Protein AF-0000000066318154 (afdb_homodimer)

Foldseek 3Di:
DVVVLVVQLVVLVVLLVVLVVQCVPPPDPVSVVVSVVSNVVSVVSNVPSDPPDPPPCVVPPVPDPPPDDFFEKEFEFEDDPQWTKWWADPPPRAIAGQIGTDDPPDDNQRRHQVRCCVGPVFHKGWDDWAEWEWLVVDDADDDPTTYTYTYTYIYTDPDDDCPCCPPSTMDTGHLVDDDHHRSNHPDNVVVVSSSVCVVPVVDDHYYD/DQLVVQVLLVVLQVLLLVLLACCQPPPDPVSVVVSVVSNLVSLVSVCVVVVPPSPVSSVVSVPDHHRDDFFEKEFEWEDDPQWTKWWADPPPRAIDGQIGTDDPPDDSQRRNQVRCCVGPVFHKGWDDWAEWEWLSVDPAGRDNTTYTYTYTYIYTDPDDDCVCCPPSTMDTGHLVDDDHHDSNHPDNVRVVSSSVCVVPVPDDHYYD

Sequence (416 aa):
MIKVQTKWLERAQRIRAIAQAGLAFSKDVYDRERYEELMKLSAEMMADYSEKDIEVITDLWQGEKGYPTPKADVRGAVFRENQILLVREKHDELWSLPGGFCEIGLSPAENVVKEIKEESGYDTEPSRLLAVLDSHKHSHPPQPYHYYKIFIACSMTDGQGETGIETNHAAFFPEDRLPPLSPKRNTPSQLSMLFDFLRHPDKKTIFDMIKVQTKWLERAQRIRAIAQAGLAFSKDVYDRERYEELMKLSAEMMADYSEKDIEVITDLWQGEKGYPTPKADVRGAVFRENQILLVREKHDELWSLPGGFCEIGLSPAENVVKEIKEESGYDTEPSRLLAVLDSHKHSHPPQPYHYYKIFIACSMTDGQGETGIETNHAAFFPEDRLPPLSPKRNTPSQLSMLFDFLRHPDKKTIFD

Structure (mmCIF, N/CA/C/O backbone):
data_AF-0000000066318154-model_v1
#
loop_
_entity.id
_entity.type
_entity.pdbx_description
1 polymer 'Putative ADP-ribose pyrophosphatase YjhB'
#
loop_
_atom_site.group_PDB
_atom_site.id
_atom_site.type_symbol
_atom_site.label_atom_id
_atom_site.label_alt_id
_atom_site.label_comp_id
_atom_site.label_asym_id
_atom_site.label_entity_id
_atom_site.label_seq_id
_atom_site.pdbx_PDB_ins_code
_atom_site.Cartn_x
_atom_site.Cartn_y
_atom_site.Cartn_z
_atom_site.occupancy
_atom_site.B_iso_or_equiv
_atom_site.auth_seq_id
_atom_site.auth_comp_id
_atom_site.auth_asym_id
_atom_site.auth_atom_id
_atom_site.pdbx_PDB_model_num
ATOM 1 N N . MET A 1 1 ? 35.188 9.539 -3.133 1 35.84 1 MET A N 1
ATOM 2 C CA . MET A 1 1 ? 34.125 9.625 -4.133 1 35.84 1 MET A CA 1
ATOM 3 C C . MET A 1 1 ? 34.125 8.406 -5.051 1 35.84 1 MET A C 1
ATOM 5 O O . MET A 1 1 ? 33.094 7.828 -5.344 1 35.84 1 MET A O 1
ATOM 9 N N . ILE A 1 2 ? 35.281 8.156 -5.516 1 41.56 2 ILE A N 1
ATOM 10 C CA . ILE A 1 2 ? 35.562 7.043 -6.414 1 41.56 2 ILE A CA 1
ATOM 11 C C . ILE A 1 2 ? 35.312 5.723 -5.691 1 41.56 2 ILE A C 1
ATOM 13 O O . ILE A 1 2 ? 34.719 4.801 -6.27 1 41.56 2 ILE A O 1
ATOM 17 N N . LYS A 1 3 ? 35.594 5.773 -4.43 1 44.12 3 LYS A N 1
ATOM 18 C CA . LYS A 1 3 ? 35.531 4.523 -3.676 1 44.12 3 LYS A CA 1
ATOM 19 C C . LYS A 1 3 ? 34.062 4.086 -3.463 1 44.12 3 LYS A C 1
ATOM 21 O O . LYS A 1 3 ? 33.75 2.896 -3.561 1 44.12 3 LYS A O 1
ATOM 26 N N . VAL A 1 4 ? 33.156 4.977 -3.168 1 47.03 4 VAL A N 1
ATOM 27 C CA . VAL A 1 4 ? 31.75 4.648 -2.953 1 47.03 4 VAL A CA 1
ATOM 28 C C . VAL A 1 4 ? 31.125 4.199 -4.27 1 47.03 4 VAL A C 1
ATOM 30 O O . VAL A 1 4 ? 30.297 3.283 -4.289 1 47.03 4 VAL A O 1
ATOM 33 N N . GLN A 1 5 ? 31.641 4.789 -5.324 1 50.69 5 GLN A N 1
ATOM 34 C CA . GLN A 1 5 ? 31.188 4.461 -6.672 1 50.69 5 GLN A CA 1
ATOM 35 C C . GLN A 1 5 ? 31.516 3.01 -7.02 1 50.69 5 GLN A C 1
ATOM 37 O O . GLN A 1 5 ? 30.672 2.295 -7.566 1 50.69 5 GLN A O 1
ATOM 42 N N . THR A 1 6 ? 32.781 2.756 -6.734 1 53.81 6 THR A N 1
ATOM 43 C CA . THR A 1 6 ? 33.281 1.422 -7.078 1 53.81 6 THR A CA 1
ATOM 44 C C . THR A 1 6 ? 32.531 0.357 -6.277 1 53.81 6 THR A C 1
ATOM 46 O O . THR A 1 6 ? 32.219 -0.718 -6.797 1 53.81 6 THR A O 1
ATOM 49 N N . LYS A 1 7 ? 32.094 0.775 -5.141 1 59.56 7 LYS A N 1
ATOM 50 C CA . LYS A 1 7 ? 31.453 -0.216 -4.281 1 59.56 7 LYS A CA 1
ATOM 51 C C . LYS A 1 7 ? 30.047 -0.539 -4.773 1 59.56 7 LYS A C 1
ATOM 53 O O . LYS A 1 7 ? 29.625 -1.696 -4.746 1 59.56 7 LYS A O 1
ATOM 58 N N . TRP A 1 8 ? 29.453 0.426 -5.371 1 62.66 8 TRP A N 1
ATOM 59 C CA . TRP A 1 8 ? 28.094 0.199 -5.844 1 62.66 8 TRP A CA 1
ATOM 60 C C . TRP A 1 8 ? 28.094 -0.704 -7.074 1 62.66 8 TRP A C 1
ATOM 62 O O . TRP A 1 8 ? 27.234 -1.588 -7.199 1 62.66 8 TRP A O 1
ATOM 72 N N . LEU A 1 9 ? 29.078 -0.39 -7.914 1 61.44 9 LEU A N 1
ATOM 73 C CA . LEU A 1 9 ? 29.188 -1.236 -9.102 1 61.44 9 LEU A CA 1
ATOM 74 C C . LEU A 1 9 ? 29.5 -2.68 -8.711 1 61.44 9 LEU A C 1
ATOM 76 O O . LEU A 1 9 ? 28.906 -3.613 -9.266 1 61.44 9 LEU A O 1
ATOM 80 N N . GLU A 1 10 ? 30.453 -2.838 -7.789 1 64.25 10 GLU A N 1
ATOM 81 C CA . GLU A 1 10 ? 30.797 -4.172 -7.305 1 64.25 10 GLU A CA 1
ATOM 82 C C . GLU A 1 10 ? 29.578 -4.867 -6.699 1 64.25 10 GLU A C 1
ATOM 84 O O . GLU A 1 10 ? 29.375 -6.066 -6.906 1 64.25 10 GLU A O 1
ATOM 89 N N . ARG A 1 11 ? 28.781 -4.055 -5.977 1 69.94 11 ARG A N 1
ATOM 90 C CA . ARG A 1 11 ? 27.594 -4.633 -5.348 1 69.94 11 ARG A CA 1
ATOM 91 C C . ARG A 1 11 ? 26.547 -5.008 -6.391 1 69.94 11 ARG A C 1
ATOM 93 O O . ARG A 1 11 ? 25.922 -6.066 -6.297 1 69.94 11 ARG A O 1
ATOM 100 N N . ALA A 1 12 ? 26.438 -4.164 -7.387 1 71.31 12 ALA A N 1
ATOM 101 C CA . ALA A 1 12 ? 25.516 -4.488 -8.469 1 71.31 12 ALA A CA 1
ATOM 102 C C . ALA A 1 12 ? 25.953 -5.754 -9.203 1 71.31 12 ALA A C 1
ATOM 104 O O . ALA A 1 12 ? 25.125 -6.594 -9.555 1 71.31 12 ALA A O 1
ATOM 105 N N . GLN A 1 13 ? 27.25 -5.891 -9.414 1 64.06 13 GLN A N 1
ATOM 106 C CA . GLN A 1 13 ? 27.797 -7.07 -10.07 1 64.06 13 GLN A CA 1
ATOM 107 C C . GLN A 1 13 ? 27.594 -8.328 -9.227 1 64.06 13 GLN A C 1
ATOM 109 O O . GLN A 1 13 ? 27.281 -9.391 -9.766 1 64.06 13 GLN A O 1
ATOM 114 N N . ARG A 1 14 ? 27.812 -8.18 -7.941 1 72.75 14 ARG A N 1
ATOM 115 C CA . ARG A 1 14 ? 27.609 -9.312 -7.051 1 72.75 14 ARG A CA 1
ATOM 116 C C . ARG A 1 14 ? 26.141 -9.742 -7.043 1 72.75 14 ARG A C 1
ATOM 118 O O . ARG A 1 14 ? 25.844 -10.938 -7.066 1 72.75 14 ARG A O 1
ATOM 125 N N . ILE A 1 15 ? 25.219 -8.82 -7.07 1 77.25 15 ILE A N 1
ATOM 126 C CA . ILE A 1 15 ? 23.797 -9.117 -7.137 1 77.25 15 ILE A CA 1
ATOM 127 C C . ILE A 1 15 ? 23.484 -9.859 -8.43 1 77.25 15 ILE A C 1
ATOM 129 O O . ILE A 1 15 ? 22.75 -10.852 -8.422 1 77.25 15 ILE A O 1
ATOM 133 N N . ARG A 1 16 ? 24.125 -9.398 -9.492 1 65.88 16 ARG A N 1
ATOM 134 C CA . ARG A 1 16 ? 23.922 -10.055 -10.781 1 65.88 16 ARG A CA 1
ATOM 135 C C . ARG A 1 16 ? 24.453 -11.484 -10.75 1 65.88 16 ARG A C 1
ATOM 137 O O . ARG A 1 16 ? 23.766 -12.406 -11.219 1 65.88 16 ARG A O 1
ATOM 144 N N . ALA A 1 17 ? 25.625 -11.695 -10.195 1 64.19 17 ALA A N 1
ATOM 145 C CA . ALA A 1 17 ? 26.219 -13.023 -10.125 1 64.19 17 ALA A CA 1
ATOM 146 C C . ALA A 1 17 ? 25.344 -13.977 -9.312 1 64.19 17 ALA A C 1
ATOM 148 O O . ALA A 1 17 ? 25.141 -15.133 -9.688 1 64.19 17 ALA A O 1
ATOM 149 N N . ILE A 1 18 ? 24.75 -13.492 -8.172 1 73.12 18 ILE A N 1
ATOM 150 C CA . ILE A 1 18 ? 23.875 -14.312 -7.324 1 73.12 18 ILE A CA 1
ATOM 151 C C . ILE A 1 18 ? 22.609 -14.672 -8.086 1 73.12 18 ILE A C 1
ATOM 153 O O . ILE A 1 18 ? 22.172 -15.828 -8.062 1 73.12 18 ILE A O 1
ATOM 157 N N . ALA A 1 19 ? 22.031 -13.68 -8.719 1 73.44 19 ALA A N 1
ATOM 158 C CA . ALA A 1 19 ? 20.812 -13.914 -9.5 1 73.44 19 ALA A CA 1
ATOM 159 C C . ALA A 1 19 ? 21.062 -14.93 -10.609 1 73.44 19 ALA A C 1
ATOM 161 O O . ALA A 1 19 ? 20.234 -15.82 -10.836 1 73.44 19 ALA A O 1
ATOM 162 N N . GLN A 1 20 ? 22.188 -14.812 -11.32 1 68.62 20 GLN A N 1
ATOM 163 C CA . GLN A 1 20 ? 22.547 -15.734 -12.391 1 68.62 20 GLN A CA 1
ATOM 164 C C . GLN A 1 20 ? 22.688 -17.156 -11.867 1 68.62 20 GLN A C 1
ATOM 166 O O . GLN A 1 20 ? 22.188 -18.109 -12.484 1 68.62 20 GLN A O 1
ATOM 171 N N . ALA A 1 21 ? 23.391 -17.391 -10.758 1 68.19 21 ALA A N 1
ATOM 172 C CA . ALA A 1 21 ? 23.531 -18.703 -10.141 1 68.19 21 ALA A CA 1
ATOM 173 C C . ALA A 1 21 ? 22.172 -19.297 -9.781 1 68.19 21 ALA A C 1
ATOM 175 O O . ALA A 1 21 ? 21.922 -20.469 -10.016 1 68.19 21 ALA A O 1
ATOM 176 N N . GLY A 1 22 ? 21.281 -18.422 -9.117 1 74 22 GLY A N 1
ATOM 177 C CA . GLY A 1 22 ? 19.938 -18.875 -8.797 1 74 22 GLY A CA 1
ATOM 178 C C . GLY A 1 22 ? 19.156 -19.344 -10.016 1 74 22 GLY A C 1
ATOM 179 O O . GLY A 1 22 ? 18.5 -20.375 -9.977 1 74 22 GLY A O 1
ATOM 180 N N . LEU A 1 23 ? 19.312 -18.594 -11.094 1 73.88 23 LEU A N 1
ATOM 181 C CA . LEU A 1 23 ? 18.609 -18.938 -12.328 1 73.88 23 LEU A CA 1
ATOM 182 C C . LEU A 1 23 ? 19.172 -20.203 -12.945 1 73.88 23 LEU A C 1
ATOM 184 O O . LEU A 1 23 ? 18.453 -20.969 -13.586 1 73.88 23 LEU A O 1
ATOM 188 N N . ALA A 1 24 ? 20.422 -20.547 -12.805 1 66.62 24 ALA A N 1
ATOM 189 C CA . ALA A 1 24 ? 21.062 -21.734 -13.359 1 66.62 24 ALA A CA 1
ATOM 190 C C . ALA A 1 24 ? 20.688 -22.984 -12.586 1 66.62 24 ALA A C 1
ATOM 192 O O . ALA A 1 24 ? 20.531 -24.062 -13.172 1 66.62 24 ALA A O 1
ATOM 193 N N . PHE A 1 25 ? 20.359 -22.781 -11.219 1 72.12 25 PHE A N 1
ATOM 194 C CA . PHE A 1 25 ? 20.297 -24 -10.406 1 72.12 25 PHE A CA 1
ATOM 195 C C . PHE A 1 25 ? 18.906 -24.156 -9.789 1 72.12 25 PHE A C 1
ATOM 197 O O . PHE A 1 25 ? 18.516 -25.266 -9.422 1 72.12 25 PHE A O 1
ATOM 204 N N . SER A 1 26 ? 18.219 -23.016 -9.523 1 77.06 26 SER A N 1
ATOM 205 C CA . SER A 1 26 ? 16.922 -23.125 -8.859 1 77.06 26 SER A CA 1
ATOM 206 C C . SER A 1 26 ? 15.883 -23.75 -9.773 1 77.06 26 SER A C 1
ATOM 208 O O . SER A 1 26 ? 15.836 -23.453 -10.969 1 77.06 26 SER A O 1
ATOM 210 N N . LYS A 1 27 ? 15.055 -24.625 -9.234 1 75.75 27 LYS A N 1
ATOM 211 C CA . LYS A 1 27 ? 13.984 -25.25 -10 1 75.75 27 LYS A CA 1
ATOM 212 C C . LYS A 1 27 ? 12.617 -24.719 -9.578 1 75.75 27 LYS A C 1
ATOM 214 O O . LYS A 1 27 ? 11.617 -24.969 -10.25 1 75.75 27 LYS A O 1
ATOM 219 N N . ASP A 1 28 ? 12.648 -23.984 -8.445 1 78.44 28 ASP A N 1
ATOM 220 C CA . ASP A 1 28 ? 11.398 -23.422 -7.949 1 78.44 28 ASP A CA 1
ATOM 221 C C . ASP A 1 28 ? 10.977 -22.203 -8.773 1 78.44 28 ASP A C 1
ATOM 223 O O . ASP A 1 28 ? 11.773 -21.297 -9 1 78.44 28 ASP A O 1
ATOM 227 N N . VAL A 1 29 ? 9.758 -22.219 -9.234 1 74.31 29 VAL A N 1
ATOM 228 C CA . VAL A 1 29 ? 9.273 -21.203 -10.156 1 74.31 29 VAL A CA 1
ATOM 229 C C . VAL A 1 29 ? 9.297 -19.844 -9.477 1 74.31 29 VAL A C 1
ATOM 231 O O . VAL A 1 29 ? 9.648 -18.828 -10.094 1 74.31 29 VAL A O 1
ATOM 234 N N . TYR A 1 30 ? 9.062 -19.75 -8.242 1 78.06 30 TYR A N 1
ATOM 235 C CA . TYR A 1 30 ? 9.047 -18.484 -7.523 1 78.06 30 TYR A CA 1
ATOM 236 C C . TYR A 1 30 ? 10.461 -17.969 -7.285 1 78.06 30 TYR A C 1
ATOM 238 O O . TYR A 1 30 ? 10.727 -16.781 -7.402 1 78.06 30 TYR A O 1
ATOM 246 N N . ASP A 1 31 ? 11.328 -18.922 -6.961 1 78.06 31 ASP A N 1
ATOM 247 C CA . ASP A 1 31 ? 12.727 -18.531 -6.789 1 78.06 31 ASP A CA 1
ATOM 248 C C . ASP A 1 31 ? 13.312 -18.016 -8.102 1 78.06 31 ASP A C 1
ATOM 250 O O . ASP A 1 31 ? 14.031 -17.016 -8.109 1 78.06 31 ASP A O 1
ATOM 254 N N . ARG A 1 32 ? 12.906 -18.734 -9.164 1 77.88 32 ARG A N 1
ATOM 255 C CA . ARG A 1 32 ? 13.445 -18.297 -10.445 1 77.88 32 ARG A CA 1
ATOM 256 C C . ARG A 1 32 ? 12.922 -16.906 -10.812 1 77.88 32 ARG A C 1
ATOM 258 O O . ARG A 1 32 ? 13.664 -16.078 -11.328 1 77.88 32 ARG A O 1
ATOM 265 N N . GLU A 1 33 ? 11.711 -16.609 -10.523 1 77.56 33 GLU A N 1
ATOM 266 C CA . GLU A 1 33 ? 11.148 -15.289 -10.773 1 77.56 33 GLU A CA 1
ATOM 267 C C . GLU A 1 33 ? 11.867 -14.219 -9.953 1 77.56 33 GLU A C 1
ATOM 269 O O . GLU A 1 33 ? 12.141 -13.125 -10.453 1 77.56 33 GLU A O 1
ATOM 274 N N . ARG A 1 34 ? 12.125 -14.57 -8.797 1 82.75 34 ARG A N 1
ATOM 275 C CA . ARG A 1 34 ? 12.836 -13.633 -7.934 1 82.75 34 ARG A CA 1
ATOM 276 C C . ARG A 1 34 ? 14.242 -13.352 -8.469 1 82.75 34 ARG A C 1
ATOM 278 O O . ARG A 1 34 ? 14.695 -12.211 -8.469 1 82.75 34 ARG A O 1
ATOM 285 N N . TYR A 1 35 ? 14.898 -1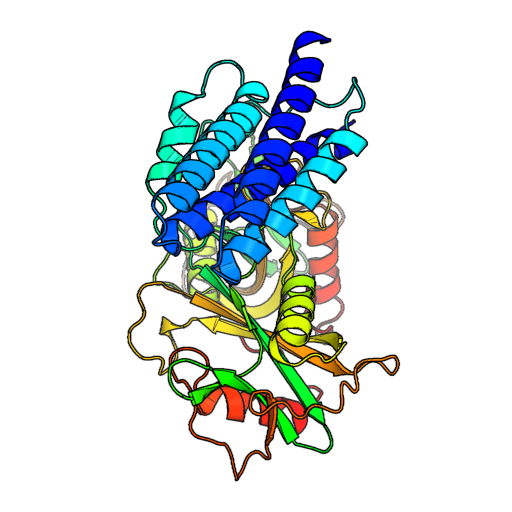4.367 -8.953 1 79.19 35 TYR A N 1
ATOM 286 C CA . TYR A 1 35 ? 16.234 -14.18 -9.492 1 79.19 35 TYR A CA 1
ATOM 287 C C . TYR A 1 35 ? 16.203 -13.391 -10.797 1 79.19 35 TYR A C 1
ATOM 289 O O . TYR A 1 35 ? 17.109 -12.602 -11.078 1 79.19 35 TYR A O 1
ATOM 297 N N . GLU A 1 36 ? 15.109 -13.547 -11.578 1 77.19 36 GLU A N 1
ATOM 298 C CA . GLU A 1 36 ? 14.953 -12.734 -12.773 1 77.19 36 GLU A CA 1
ATOM 299 C C . GLU A 1 36 ? 14.789 -11.258 -12.43 1 77.19 36 GLU A C 1
ATOM 301 O O . GLU A 1 36 ? 15.352 -10.391 -13.094 1 77.19 36 GLU A O 1
ATOM 306 N N . GLU A 1 37 ? 14.055 -11.039 -11.461 1 78.94 37 GLU A N 1
ATOM 307 C CA . GLU A 1 37 ? 13.891 -9.664 -11 1 78.94 37 GLU A CA 1
ATOM 308 C C . GLU A 1 37 ? 15.211 -9.086 -10.516 1 78.94 37 GLU A C 1
ATOM 310 O O . GLU A 1 37 ? 15.523 -7.922 -10.789 1 78.94 37 GLU A O 1
ATOM 315 N N . LEU A 1 38 ? 16 -9.836 -9.781 1 79.56 38 LEU A N 1
ATOM 316 C CA . LEU A 1 38 ? 17.312 -9.391 -9.305 1 79.56 38 LEU A CA 1
ATOM 317 C C . LEU A 1 38 ? 18.234 -9.102 -10.477 1 79.56 38 LEU A C 1
ATOM 319 O O . LEU A 1 38 ? 19.031 -8.148 -10.43 1 79.56 38 LEU A O 1
ATOM 323 N N . MET A 1 39 ? 18.109 -9.922 -11.523 1 68.75 39 MET A N 1
ATOM 324 C CA . MET A 1 39 ? 18.891 -9.664 -12.734 1 68.75 39 MET A CA 1
ATOM 325 C C . MET A 1 39 ? 18.531 -8.297 -13.328 1 68.75 39 MET A C 1
ATOM 327 O O . MET A 1 39 ? 19.438 -7.523 -13.672 1 68.75 39 MET A O 1
ATOM 331 N N . LYS A 1 40 ? 17.312 -8.078 -13.375 1 74.25 40 LYS A N 1
ATOM 332 C CA . LYS A 1 40 ? 16.844 -6.797 -13.914 1 74.25 40 LYS A CA 1
ATOM 333 C C . LYS A 1 40 ? 17.328 -5.633 -13.047 1 74.25 40 LYS A C 1
ATOM 335 O O . LYS A 1 40 ? 17.812 -4.625 -13.57 1 74.25 40 LYS A O 1
ATOM 340 N N . LEU A 1 41 ? 17.172 -5.766 -11.812 1 76 41 LEU A N 1
ATOM 341 C CA . LEU A 1 41 ? 17.578 -4.719 -10.883 1 76 41 LEU A CA 1
ATOM 342 C C . LEU A 1 41 ? 19.062 -4.445 -10.984 1 76 41 LEU A C 1
ATOM 344 O O . LEU A 1 41 ? 19.5 -3.287 -10.977 1 76 41 LEU A O 1
ATOM 348 N N . SER A 1 42 ? 19.875 -5.457 -11.008 1 67.31 42 SER A N 1
ATOM 349 C CA . SER A 1 42 ? 21.312 -5.301 -11.125 1 67.31 42 SER A CA 1
ATOM 350 C C . SER A 1 42 ? 21.688 -4.586 -12.422 1 67.31 42 SER A C 1
ATOM 352 O O . SER A 1 42 ? 22.594 -3.75 -12.438 1 67.31 42 SER A O 1
ATOM 354 N N . ALA A 1 43 ? 21 -4.852 -13.461 1 65.62 43 ALA A N 1
ATOM 355 C CA . ALA A 1 43 ? 21.234 -4.18 -14.734 1 65.62 43 ALA A CA 1
ATOM 356 C C . ALA A 1 43 ? 20.891 -2.691 -14.641 1 65.62 43 ALA A C 1
ATOM 358 O O . ALA A 1 43 ? 21.625 -1.85 -15.164 1 65.62 43 ALA A O 1
ATOM 359 N N . GLU A 1 44 ? 19.812 -2.422 -13.945 1 68.69 44 GLU A N 1
ATOM 360 C CA . GLU A 1 44 ? 19.422 -1.029 -13.766 1 68.69 44 GLU A CA 1
ATOM 361 C C . GLU A 1 44 ? 20.438 -0.277 -12.906 1 68.69 44 GLU A C 1
ATOM 363 O O . GLU A 1 44 ? 20.734 0.89 -13.164 1 68.69 44 GLU A O 1
ATOM 368 N N . MET A 1 45 ? 20.828 -0.861 -11.844 1 68.94 45 MET A N 1
ATOM 369 C CA . MET A 1 45 ? 21.828 -0.268 -10.969 1 68.94 45 MET A CA 1
ATOM 370 C C . MET A 1 45 ? 23.109 0.056 -11.742 1 68.94 45 MET A C 1
ATOM 372 O O . MET A 1 45 ? 23.703 1.122 -11.562 1 68.94 45 MET A O 1
ATOM 376 N N . MET A 1 46 ? 23.5 -0.801 -12.555 1 61.09 46 MET A N 1
ATOM 377 C CA . MET A 1 46 ? 24.703 -0.604 -13.359 1 61.09 46 MET A CA 1
ATOM 378 C C . MET A 1 46 ? 24.5 0.507 -14.383 1 61.09 46 MET A C 1
ATOM 380 O O . MET A 1 46 ? 25.438 1.252 -14.688 1 61.09 46 MET A O 1
ATOM 384 N N . ALA A 1 47 ? 23.297 0.62 -14.773 1 60.91 47 ALA A N 1
ATOM 385 C CA . ALA A 1 47 ? 22.984 1.648 -15.766 1 60.91 47 ALA A CA 1
ATOM 386 C C . ALA A 1 47 ? 22.984 3.037 -15.133 1 60.91 47 ALA A C 1
ATOM 388 O O . ALA A 1 47 ? 23.312 4.027 -15.789 1 60.91 47 ALA A O 1
ATOM 389 N N . ASP A 1 48 ? 22.438 3.113 -13.82 1 57.84 48 ASP A N 1
ATOM 390 C CA . ASP A 1 48 ? 22.344 4.395 -13.133 1 57.84 48 ASP A CA 1
ATOM 391 C C . ASP A 1 48 ? 23.703 4.863 -12.648 1 57.84 48 ASP A C 1
ATOM 393 O O . ASP A 1 48 ? 23.844 5.984 -12.141 1 57.84 48 ASP A O 1
ATOM 397 N N . TYR A 1 49 ? 24.672 4.07 -12.414 1 48.09 49 TYR A N 1
ATOM 398 C CA . TYR A 1 49 ? 26 4.434 -11.914 1 48.09 49 TYR A CA 1
ATOM 399 C C . TYR A 1 49 ? 26.547 5.629 -12.672 1 48.09 49 TYR A C 1
ATOM 401 O O . TYR A 1 49 ? 26.922 5.516 -13.844 1 48.09 49 TYR A O 1
ATOM 409 N N . SER A 1 50 ? 25.812 6.789 -12.133 1 44.47 50 SER A N 1
ATOM 410 C CA . SER A 1 50 ? 26.531 8.016 -12.453 1 44.47 50 SER A CA 1
ATOM 411 C C . SER A 1 50 ? 27.156 8.633 -11.203 1 44.47 50 SER A C 1
ATOM 413 O O . SER A 1 50 ? 26.625 8.469 -10.102 1 44.47 50 SER A O 1
ATOM 415 N N . GLU A 1 51 ? 28.5 9.023 -10.898 1 40.41 51 GLU A N 1
ATOM 416 C CA . GLU A 1 51 ? 29.422 9.555 -9.906 1 40.41 51 GLU A CA 1
ATOM 417 C C . GLU A 1 51 ? 28.719 10.484 -8.93 1 40.41 51 GLU A C 1
ATOM 419 O O . GLU A 1 51 ? 29.016 10.492 -7.734 1 40.41 51 GLU A O 1
ATOM 424 N N . LYS A 1 52 ? 27.969 11.477 -9.125 1 39.66 52 LYS A N 1
ATOM 425 C CA . LYS A 1 52 ? 27.688 12.688 -8.352 1 39.66 52 LYS A CA 1
ATOM 426 C C . LYS A 1 52 ? 26.656 12.414 -7.262 1 39.66 52 LYS A C 1
ATOM 428 O O . LYS A 1 52 ? 26.531 13.195 -6.316 1 39.66 52 LYS A O 1
ATOM 433 N N . ASP A 1 53 ? 25.828 11.383 -7.078 1 38.66 53 ASP A N 1
ATOM 434 C CA . ASP A 1 53 ? 24.531 11.523 -6.445 1 38.66 53 ASP A CA 1
ATOM 435 C C . ASP A 1 53 ? 24.516 10.867 -5.062 1 38.66 53 ASP A C 1
ATOM 437 O O . ASP A 1 53 ? 23.469 10.82 -4.402 1 38.66 53 ASP A O 1
ATOM 441 N N . ILE A 1 54 ? 25.547 10.469 -4.215 1 37.12 54 ILE A N 1
ATOM 442 C CA . ILE A 1 54 ? 25.406 9.523 -3.115 1 37.12 54 ILE A CA 1
ATOM 443 C C . ILE A 1 54 ? 25.312 10.273 -1.79 1 37.12 54 ILE A C 1
ATOM 445 O O . ILE A 1 54 ? 25.125 9.672 -0.733 1 37.12 54 ILE A O 1
ATOM 449 N N . GLU A 1 55 ? 25.484 11.406 -1.396 1 33.12 55 GLU A N 1
ATOM 450 C CA . GLU A 1 55 ? 25.797 11.984 -0.093 1 33.12 55 GLU A CA 1
ATOM 451 C C . GLU A 1 55 ? 24.609 11.891 0.858 1 33.12 55 GLU A C 1
ATOM 453 O O . GLU A 1 55 ? 24.781 11.758 2.07 1 33.12 55 GLU A O 1
ATOM 458 N N . VAL A 1 56 ? 23.328 12 0.779 1 33.66 56 VAL A N 1
ATOM 459 C CA . VAL A 1 56 ? 22.234 12.469 1.622 1 33.66 56 VAL A CA 1
ATOM 460 C C . VAL A 1 56 ? 21.703 11.312 2.463 1 33.66 56 VAL A C 1
ATOM 462 O O . VAL A 1 56 ? 21.094 11.531 3.516 1 33.66 56 VAL A O 1
ATOM 465 N N . ILE A 1 57 ? 21.969 10.07 2.391 1 39.38 57 ILE A N 1
ATOM 466 C CA . ILE A 1 57 ? 21.094 9.016 2.893 1 39.38 57 ILE A CA 1
ATOM 467 C C . ILE A 1 57 ? 21.422 8.719 4.352 1 39.38 57 ILE A C 1
ATOM 469 O O . ILE A 1 57 ? 20.625 8.094 5.059 1 39.38 57 ILE A O 1
ATOM 473 N N . THR A 1 58 ? 22.484 9.078 4.988 1 34.5 58 THR A N 1
ATOM 474 C CA . THR A 1 58 ? 22.891 8.641 6.316 1 34.5 58 THR A CA 1
ATOM 475 C C . THR A 1 58 ? 21.781 8.898 7.332 1 34.5 58 THR A C 1
ATOM 477 O O . THR A 1 58 ? 21.531 8.062 8.211 1 34.5 58 THR A O 1
ATOM 480 N N . ASP A 1 59 ? 21.25 9.977 7.441 1 38.59 59 ASP A N 1
ATOM 481 C CA . ASP A 1 59 ? 20.375 10.375 8.539 1 38.59 59 ASP A CA 1
ATOM 482 C C . ASP A 1 59 ? 19.062 9.594 8.508 1 38.59 59 ASP A C 1
ATOM 484 O O . ASP A 1 59 ? 18.391 9.477 9.531 1 38.59 59 ASP A O 1
ATOM 488 N N . LEU A 1 60 ? 18.891 8.961 7.508 1 39.19 60 LEU A N 1
ATOM 489 C CA . LEU A 1 60 ? 17.531 8.469 7.285 1 39.19 60 LEU A CA 1
ATOM 490 C C . LEU A 1 60 ? 17.25 7.234 8.133 1 39.19 60 LEU A C 1
ATOM 492 O O . LEU A 1 60 ? 16.141 7.055 8.633 1 39.19 60 LEU A O 1
ATOM 496 N N . TRP A 1 61 ? 18.312 6.328 8.367 1 38.38 61 TRP A N 1
ATOM 497 C CA . TRP A 1 61 ? 18.016 5.008 8.922 1 38.38 61 TRP A CA 1
ATOM 498 C C . TRP A 1 61 ? 18.109 5.023 10.445 1 38.38 61 TRP A C 1
ATOM 500 O O . TRP A 1 61 ? 17.719 4.059 11.102 1 38.38 61 TRP A O 1
ATOM 510 N N . GLN A 1 62 ? 19.047 5.816 10.992 1 37.06 62 GLN A N 1
ATOM 511 C CA . GLN A 1 62 ? 19.297 5.652 12.422 1 37.06 62 GLN A CA 1
ATOM 512 C C . GLN A 1 62 ? 18.016 5.367 13.188 1 37.06 62 GLN A C 1
ATOM 514 O O . GLN A 1 62 ? 18.016 4.609 14.156 1 37.06 62 GLN A O 1
ATOM 519 N N . GLY A 1 63 ? 17.125 6.086 13.141 1 35.56 63 GLY A N 1
ATOM 520 C CA . GLY A 1 63 ? 16.047 6.031 14.117 1 35.56 63 GLY A CA 1
ATOM 521 C C . GLY A 1 63 ? 14.93 5.086 13.719 1 35.56 63 GLY A C 1
ATOM 522 O O . GLY A 1 63 ? 14.008 4.852 14.5 1 35.56 63 GLY A O 1
ATOM 523 N N . GLU A 1 64 ? 14.867 4.754 12.492 1 38.62 64 GLU A N 1
ATOM 524 C CA . GLU A 1 64 ? 13.523 4.219 12.281 1 38.62 64 GLU A CA 1
ATOM 525 C C . GLU A 1 64 ? 13.531 2.691 12.32 1 38.62 64 GLU A C 1
ATOM 527 O O . GLU A 1 64 ? 14.062 2.043 11.422 1 38.62 64 GLU A O 1
ATOM 532 N N . LYS A 1 65 ? 13.781 2.039 13.414 1 42.12 65 LYS A N 1
ATOM 533 C CA . LYS A 1 65 ? 13.422 0.629 13.547 1 42.12 65 LYS A CA 1
ATOM 534 C C . LYS A 1 65 ? 12.156 0.304 12.758 1 42.12 65 LYS A C 1
ATOM 536 O O . LYS A 1 65 ? 11.234 1.115 12.703 1 42.12 65 LYS A O 1
ATOM 541 N N . GLY A 1 66 ? 12.328 -0.368 11.641 1 53.84 66 GLY A N 1
ATOM 542 C CA . GLY A 1 66 ? 11.258 -0.761 10.742 1 53.84 66 GLY A CA 1
ATOM 543 C C . GLY A 1 66 ? 9.977 -1.142 11.461 1 53.84 66 GLY A C 1
ATOM 544 O O . GLY A 1 66 ? 9.742 -2.318 11.742 1 53.84 66 GLY A O 1
ATOM 545 N N . TYR A 1 67 ? 9.203 -0.231 11.875 1 61.25 67 TYR A N 1
ATOM 546 C CA . TYR A 1 67 ? 7.906 -0.443 12.508 1 61.25 67 TYR A CA 1
ATOM 547 C C . TYR A 1 67 ? 7.035 -1.379 11.68 1 61.25 67 TYR A C 1
ATOM 549 O O . TYR A 1 67 ? 6.875 -1.181 10.477 1 61.25 67 TYR A O 1
ATOM 557 N N . PRO A 1 68 ? 6.738 -2.582 12.289 1 71.19 68 PRO A N 1
ATOM 558 C CA . PRO A 1 68 ? 5.863 -3.484 11.539 1 71.19 68 PRO A CA 1
ATOM 559 C C . PRO A 1 68 ? 4.52 -2.848 11.188 1 71.19 68 PRO A C 1
ATOM 561 O O . PRO A 1 68 ? 3.965 -2.088 11.984 1 71.19 68 PRO A O 1
ATOM 564 N N . THR A 1 69 ? 4.102 -3.012 9.953 1 88.31 69 THR A N 1
ATOM 565 C CA . THR A 1 69 ? 2.771 -2.604 9.523 1 88.31 69 THR 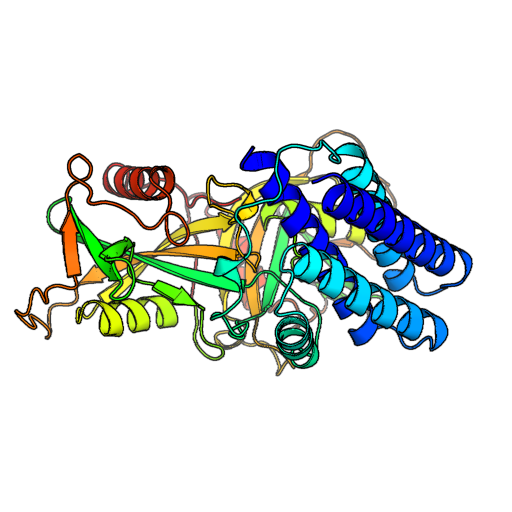A CA 1
ATOM 566 C C . THR A 1 69 ? 2.039 -3.764 8.859 1 88.31 69 THR A C 1
ATOM 568 O O . THR A 1 69 ? 2.652 -4.781 8.523 1 88.31 69 THR A O 1
ATOM 571 N N . PRO A 1 70 ? 0.771 -3.723 8.742 1 88.56 70 PRO A N 1
ATOM 572 C CA . PRO A 1 70 ? 0.077 -4.75 7.961 1 88.56 70 PRO A CA 1
ATOM 573 C C . PRO A 1 70 ? 0.664 -4.926 6.562 1 88.56 70 PRO A C 1
ATOM 575 O O . PRO A 1 70 ? 1.151 -3.961 5.969 1 88.56 70 PRO A O 1
ATOM 578 N N . LYS A 1 71 ? 0.618 -6.117 6.109 1 88.5 71 LYS A N 1
ATOM 579 C CA . LYS A 1 71 ? 1.12 -6.41 4.77 1 88.5 71 LYS A CA 1
ATOM 580 C C . LYS A 1 71 ? 0.164 -5.898 3.697 1 88.5 71 LYS A C 1
ATOM 582 O O . LYS A 1 71 ? -1.056 -5.992 3.85 1 88.5 71 LYS A O 1
ATOM 587 N N . ALA A 1 72 ? 0.713 -5.332 2.664 1 95.56 72 ALA A N 1
ATOM 588 C CA . ALA A 1 72 ? -0.09 -4.848 1.544 1 95.56 72 ALA A CA 1
ATOM 589 C C . ALA A 1 72 ? -0.38 -5.969 0.551 1 95.56 72 ALA A C 1
ATOM 591 O O . ALA A 1 72 ? 0.538 -6.648 0.089 1 95.56 72 ALA A O 1
ATOM 592 N N . ASP A 1 73 ? -1.662 -6.18 0.302 1 94.38 73 ASP A N 1
ATOM 593 C CA . ASP A 1 73 ? -2.191 -7.152 -0.649 1 94.38 73 ASP A CA 1
ATOM 594 C C . ASP A 1 73 ? -3.064 -6.477 -1.701 1 94.38 73 ASP A C 1
ATOM 596 O O . ASP A 1 73 ? -3.879 -5.609 -1.375 1 94.38 73 ASP A O 1
ATOM 600 N N . VAL A 1 74 ? -2.824 -6.766 -2.977 1 98.25 74 VAL A N 1
ATOM 601 C CA . VAL A 1 74 ? -3.645 -6.164 -4.023 1 98.25 74 VAL A CA 1
ATOM 602 C C . VAL A 1 74 ? -4.488 -7.238 -4.703 1 98.25 74 VAL A C 1
ATOM 604 O O . VAL A 1 74 ? -4.035 -8.375 -4.879 1 98.25 74 VAL A O 1
ATOM 607 N N . ARG A 1 75 ? -5.691 -6.906 -5.09 1 98.56 75 ARG A N 1
ATOM 608 C CA . ARG A 1 75 ? -6.613 -7.758 -5.832 1 98.56 75 ARG A CA 1
ATOM 609 C C . ARG A 1 75 ? -7.223 -7.004 -7.012 1 98.56 75 ARG A C 1
ATOM 611 O O . ARG A 1 75 ? -7.711 -5.883 -6.855 1 98.56 75 ARG A O 1
ATOM 618 N N . GLY A 1 76 ? -7.172 -7.582 -8.164 1 98.69 76 GLY A N 1
ATOM 619 C CA . GLY A 1 76 ? -7.695 -6.957 -9.367 1 98.69 76 GLY A CA 1
ATOM 620 C C . GLY A 1 76 ? -9.094 -7.414 -9.719 1 98.69 76 GLY A C 1
ATOM 621 O O . GLY A 1 76 ? -9.359 -8.617 -9.82 1 98.69 76 GLY A O 1
ATOM 622 N N . ALA A 1 77 ? -9.984 -6.512 -9.914 1 98.81 77 ALA A N 1
ATOM 623 C CA . ALA A 1 77 ? -11.336 -6.793 -10.414 1 98.81 77 ALA A CA 1
ATOM 624 C C . ALA A 1 77 ? -11.438 -6.52 -11.914 1 98.81 77 ALA A C 1
ATOM 626 O O . ALA A 1 77 ? -11.391 -5.367 -12.344 1 98.81 77 ALA A O 1
ATOM 627 N N . VAL A 1 78 ? -11.516 -7.52 -12.688 1 98.06 78 VAL A N 1
ATOM 628 C CA . VAL A 1 78 ? -11.672 -7.434 -14.133 1 98.06 78 VAL A CA 1
ATOM 629 C C . VAL A 1 78 ? -13.023 -8.023 -14.539 1 98.06 78 VAL A C 1
ATOM 631 O O . VAL A 1 78 ? -13.305 -9.195 -14.266 1 98.06 78 VAL A O 1
ATOM 634 N N . PHE A 1 79 ? -13.812 -7.234 -15.18 1 97.56 79 PHE A N 1
ATOM 635 C CA . PHE A 1 79 ? -15.141 -7.691 -15.586 1 97.56 79 PHE A CA 1
ATOM 636 C C . PHE A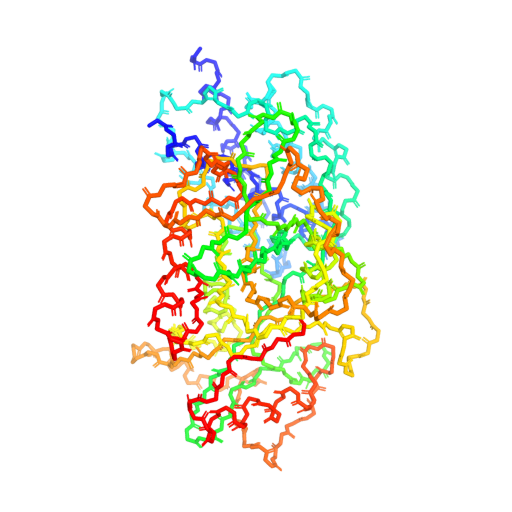 1 79 ? -15.227 -7.809 -17.109 1 97.56 79 PHE A C 1
ATOM 638 O O . PHE A 1 79 ? -14.617 -7.023 -17.828 1 97.56 79 PHE A O 1
ATOM 645 N N . ARG A 1 80 ? -15.844 -8.797 -17.516 1 94.88 80 ARG A N 1
ATOM 646 C CA . ARG A 1 80 ? -16.25 -9.008 -18.906 1 94.88 80 ARG A CA 1
ATOM 647 C C . ARG A 1 80 ? -17.688 -9.5 -18.984 1 94.88 80 ARG A C 1
ATOM 649 O O . ARG A 1 80 ? -18.031 -10.547 -18.438 1 94.88 80 ARG A O 1
ATOM 656 N N . GLU A 1 81 ? -18.578 -8.742 -19.672 1 94.62 81 GLU A N 1
ATOM 657 C CA . GLU A 1 81 ? -19.969 -9.125 -19.828 1 94.62 81 GLU A CA 1
ATOM 658 C C . GLU A 1 81 ? -20.594 -9.516 -18.484 1 94.62 81 GLU A C 1
ATOM 660 O O . GLU A 1 81 ? -21.188 -10.594 -18.359 1 94.62 81 GLU A O 1
ATOM 665 N N . ASN A 1 82 ? -20.344 -8.805 -17.469 1 96.44 82 ASN A N 1
ATOM 666 C CA . ASN A 1 82 ? -20.922 -8.938 -16.125 1 96.44 82 ASN A CA 1
ATOM 667 C C . ASN A 1 82 ? -20.406 -10.188 -15.422 1 96.44 82 ASN A C 1
ATOM 669 O O . ASN A 1 82 ? -21.062 -10.719 -14.523 1 96.44 82 ASN A O 1
ATOM 673 N N . GLN A 1 83 ? -19.297 -10.656 -15.883 1 98 83 GLN A N 1
ATOM 674 C CA . GLN A 1 83 ? -18.609 -11.758 -15.219 1 98 83 GLN A CA 1
ATOM 675 C C . GLN A 1 83 ?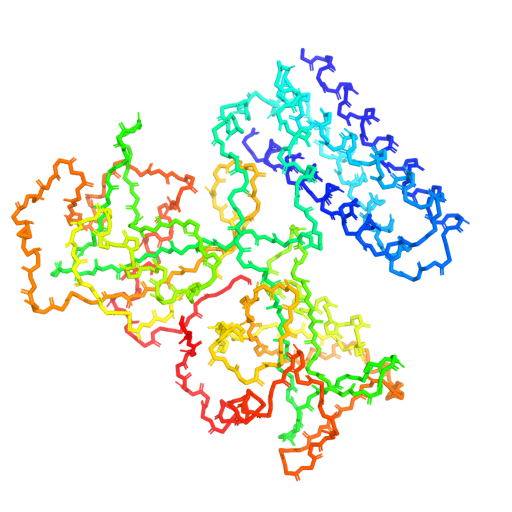 -17.234 -11.305 -14.711 1 98 83 GLN A C 1
ATOM 677 O O . GLN A 1 83 ? -16.562 -10.5 -15.352 1 98 83 GLN A O 1
ATOM 682 N N . ILE A 1 84 ? -16.844 -11.852 -13.594 1 98.5 84 ILE A N 1
ATOM 683 C CA . ILE A 1 84 ? -15.594 -11.406 -12.984 1 98.5 84 ILE A CA 1
ATOM 684 C C . ILE A 1 84 ? -14.508 -12.445 -13.219 1 98.5 84 ILE A C 1
ATOM 686 O O . ILE A 1 84 ? -14.766 -13.648 -13.156 1 98.5 84 ILE A O 1
ATOM 690 N N . LEU A 1 85 ? -13.297 -12.016 -13.531 1 97.56 85 LEU A N 1
ATOM 691 C CA . LEU A 1 85 ? -12.141 -12.883 -13.734 1 97.56 85 LEU A CA 1
ATOM 692 C C . LEU A 1 85 ? -11.664 -13.461 -12.406 1 97.56 85 LEU A C 1
ATOM 694 O O . LEU A 1 85 ? -11.398 -12.719 -11.461 1 97.56 85 LEU A O 1
ATOM 698 N N . LEU A 1 86 ? -11.617 -14.727 -12.266 1 97.88 86 LEU A N 1
ATOM 699 C CA . LEU A 1 86 ? -10.992 -15.414 -11.141 1 97.88 86 LEU A CA 1
ATOM 700 C C . LEU A 1 86 ? -9.898 -16.359 -11.633 1 97.88 86 LEU A C 1
ATOM 702 O O . LEU A 1 86 ? -9.883 -16.75 -12.797 1 97.88 86 LEU A O 1
ATOM 706 N N . VAL A 1 87 ? -8.93 -16.625 -10.766 1 95.31 87 VAL A N 1
ATOM 707 C CA . VAL A 1 87 ? -7.824 -17.531 -11.07 1 95.31 87 VAL A CA 1
ATOM 708 C C . VAL A 1 87 ? -7.801 -18.672 -10.055 1 95.31 87 VAL A C 1
ATOM 710 O O . VAL A 1 87 ? -8.148 -18.484 -8.891 1 95.31 87 VAL A O 1
ATOM 713 N N . ARG A 1 88 ? -7.391 -19.797 -10.484 1 93.94 88 ARG A N 1
ATOM 714 C CA . ARG A 1 88 ? -7.41 -21 -9.672 1 93.94 88 ARG A CA 1
ATOM 715 C C . ARG A 1 88 ? -6.031 -21.297 -9.094 1 93.94 88 ARG A C 1
ATOM 717 O O . ARG A 1 88 ? -5.031 -21.266 -9.812 1 93.94 88 ARG A O 1
ATOM 724 N N . GLU A 1 89 ? -6.059 -21.516 -7.816 1 82.12 89 GLU A N 1
ATOM 725 C CA . GLU A 1 89 ? -4.801 -21.891 -7.18 1 82.12 89 GLU A CA 1
ATOM 726 C C . GLU A 1 89 ? -4.449 -23.344 -7.465 1 82.12 89 GLU A C 1
ATOM 728 O O . GLU A 1 89 ? -5.301 -24.234 -7.352 1 82.12 89 GLU A O 1
ATOM 733 N N . LYS A 1 90 ? -3.209 -23.641 -7.719 1 75.94 90 LYS A N 1
ATOM 734 C CA . LYS A 1 90 ? -2.766 -24.969 -8.102 1 75.94 90 LYS A CA 1
ATOM 735 C C . LYS A 1 90 ? -2.811 -25.938 -6.914 1 75.94 90 LYS A C 1
ATOM 737 O O . LYS A 1 90 ? -3.152 -27.109 -7.066 1 75.94 90 LYS A O 1
ATOM 742 N N . HIS A 1 91 ? -2.602 -25.453 -5.75 1 74.38 91 HIS A N 1
ATOM 743 C CA . HIS A 1 91 ? -2.428 -26.328 -4.586 1 74.38 91 HIS A CA 1
ATOM 744 C C . HIS A 1 91 ? -3.773 -26.797 -4.051 1 74.38 91 HIS A C 1
ATOM 746 O O . HIS A 1 91 ? -3.926 -27.969 -3.699 1 74.38 91 HIS A O 1
ATOM 752 N N . ASP A 1 92 ? -4.797 -25.953 -4.012 1 78.06 92 ASP A N 1
ATOM 753 C CA . ASP A 1 92 ? -6.051 -26.344 -3.377 1 78.06 92 ASP A CA 1
ATOM 754 C C . ASP A 1 92 ? -7.223 -26.219 -4.348 1 78.06 92 ASP A C 1
ATOM 756 O O . ASP A 1 92 ? -8.367 -26.5 -3.988 1 78.06 92 ASP A O 1
ATOM 760 N N . GLU A 1 93 ? -6.977 -25.766 -5.535 1 89.5 93 GLU A N 1
ATOM 761 C CA . GLU A 1 93 ? -7.938 -25.672 -6.625 1 89.5 93 GLU A CA 1
ATOM 762 C C . GLU A 1 93 ? -9.039 -24.656 -6.32 1 89.5 93 GLU A C 1
ATOM 764 O O . GLU A 1 93 ? -10.102 -24.688 -6.934 1 89.5 93 GLU A O 1
ATOM 769 N N . LEU A 1 94 ? -8.859 -23.906 -5.273 1 92.81 94 LEU A N 1
ATOM 770 C CA . LEU A 1 94 ? -9.797 -22.828 -4.945 1 92.81 94 LEU A CA 1
ATOM 771 C C . LEU A 1 94 ? -9.547 -21.609 -5.812 1 92.81 94 LEU A C 1
ATOM 773 O O . LEU A 1 94 ? -8.461 -21.453 -6.383 1 92.81 94 LEU A O 1
ATOM 777 N N . TRP A 1 95 ? -10.617 -20.797 -5.914 1 96.44 95 TRP A N 1
ATOM 778 C CA . TRP A 1 95 ? -10.555 -19.656 -6.836 1 96.44 95 TRP A CA 1
ATOM 779 C C . TRP A 1 95 ? -10.469 -18.344 -6.074 1 96.44 95 TRP A C 1
ATOM 781 O O . TRP A 1 95 ? -11.008 -18.219 -4.973 1 96.44 95 TRP A O 1
ATOM 791 N N . SER A 1 96 ? -9.789 -17.344 -6.641 1 96.88 96 SER A N 1
ATOM 792 C CA . SER A 1 96 ? -9.672 -16.016 -6.066 1 96.88 96 SER A CA 1
ATOM 793 C C . SER A 1 96 ? -9.484 -14.961 -7.152 1 96.88 96 SER A C 1
ATOM 795 O O . SER A 1 96 ? -9.227 -15.297 -8.312 1 96.88 96 SER A O 1
ATOM 797 N N . LEU A 1 97 ? -9.75 -13.734 -6.781 1 98.19 97 LEU A N 1
ATOM 798 C CA . LEU A 1 97 ? -9.328 -12.648 -7.652 1 98.19 97 LEU A CA 1
ATOM 799 C C . LEU A 1 97 ? -7.832 -12.727 -7.945 1 98.19 97 LEU A C 1
ATOM 801 O O . LEU A 1 97 ? -7.047 -13.117 -7.078 1 98.19 97 LEU A O 1
ATOM 805 N N . PRO A 1 98 ? -7.426 -12.406 -9.188 1 97.19 98 PRO A N 1
ATOM 806 C CA . PRO A 1 98 ? -5.98 -12.258 -9.383 1 97.19 98 PRO A CA 1
ATOM 807 C C . PRO A 1 98 ? -5.367 -11.219 -8.445 1 97.19 98 PRO A C 1
ATOM 809 O O . PRO A 1 98 ? -5.996 -10.195 -8.156 1 97.19 98 PRO A O 1
ATOM 812 N N . GLY A 1 99 ? -4.227 -11.445 -7.883 1 95.19 99 GLY A N 1
ATOM 813 C CA . GLY A 1 99 ? -3.586 -10.547 -6.934 1 95.19 99 GLY A CA 1
ATOM 814 C C . GLY A 1 99 ? -2.529 -11.234 -6.086 1 95.19 99 GLY A C 1
ATOM 815 O O . GLY A 1 99 ? -2.109 -12.352 -6.395 1 95.19 99 GLY A O 1
ATOM 816 N N . GLY A 1 100 ? -2.037 -10.57 -5.074 1 92.88 100 GLY A N 1
ATOM 817 C CA . GLY A 1 100 ? -0.995 -11.055 -4.184 1 92.88 100 GLY A CA 1
ATOM 818 C C . GLY A 1 100 ? -0.316 -9.945 -3.402 1 92.88 100 GLY A C 1
ATOM 819 O O . GLY A 1 100 ? -0.818 -8.82 -3.346 1 92.88 100 GLY A O 1
ATOM 820 N N . PHE A 1 101 ? 0.747 -10.32 -2.77 1 88.88 101 PHE A N 1
ATOM 821 C CA . PHE A 1 101 ? 1.537 -9.352 -2.014 1 88.88 101 PHE A CA 1
ATOM 822 C C . PHE A 1 101 ? 2.072 -8.258 -2.928 1 88.88 101 PHE A C 1
ATOM 824 O O . PHE A 1 101 ? 2.508 -8.531 -4.047 1 88.88 101 PHE A O 1
ATOM 831 N N . CYS A 1 102 ? 1.983 -7.055 -2.416 1 92.19 102 CYS A N 1
ATOM 832 C CA . CYS A 1 102 ? 2.6 -5.961 -3.158 1 92.19 102 CYS A CA 1
ATOM 833 C C . CYS A 1 102 ? 4.117 -6.016 -3.053 1 92.19 102 CYS A C 1
ATOM 835 O O . CYS A 1 102 ? 4.668 -6 -1.95 1 92.19 102 CYS A O 1
ATOM 837 N N . GLU A 1 103 ? 4.73 -6.023 -4.148 1 87.5 103 GLU A N 1
ATOM 838 C CA . GLU A 1 103 ? 6.188 -6.031 -4.219 1 87.5 103 GLU A CA 1
ATOM 839 C C . GLU A 1 103 ? 6.762 -4.645 -3.936 1 87.5 103 GLU A C 1
ATOM 841 O O . GLU A 1 103 ? 6.25 -3.641 -4.434 1 87.5 103 GLU A O 1
ATOM 846 N N . ILE A 1 104 ? 7.77 -4.645 -3.115 1 81.75 104 ILE A N 1
ATOM 847 C CA . ILE A 1 104 ? 8.492 -3.396 -2.887 1 81.75 104 ILE A CA 1
ATOM 848 C C . ILE A 1 104 ? 9.055 -2.875 -4.207 1 81.75 104 ILE A C 1
ATOM 850 O O . ILE A 1 104 ? 9.617 -3.641 -4.996 1 81.75 104 ILE A O 1
ATOM 854 N N . GLY A 1 105 ? 8.836 -1.618 -4.508 1 87 105 GLY A N 1
ATOM 855 C CA . GLY A 1 105 ? 9.305 -1.012 -5.742 1 87 105 GLY A CA 1
ATOM 856 C C . GLY A 1 105 ? 8.203 -0.803 -6.762 1 87 105 GLY A C 1
ATOM 857 O O . GLY A 1 105 ? 8.383 -0.074 -7.742 1 87 105 GLY A O 1
ATOM 858 N N . LEU A 1 106 ? 7.055 -1.387 -6.5 1 92.75 106 LEU A N 1
ATOM 859 C CA . LEU A 1 106 ? 5.906 -1.218 -7.383 1 92.75 106 LEU A CA 1
ATOM 860 C C . LEU A 1 106 ? 4.738 -0.577 -6.641 1 92.75 106 LEU A C 1
ATOM 862 O O . LEU A 1 106 ? 4.492 -0.892 -5.473 1 92.75 106 LEU A O 1
ATOM 866 N N . SER A 1 107 ? 4.055 0.292 -7.34 1 96.44 107 SER A N 1
ATOM 867 C CA . SER A 1 107 ? 2.828 0.864 -6.793 1 96.44 107 SER A CA 1
ATOM 868 C C . SER A 1 107 ? 1.703 -0.166 -6.762 1 96.44 107 SER A C 1
ATOM 870 O O . SER A 1 107 ? 1.806 -1.224 -7.387 1 96.44 107 SER A O 1
ATOM 872 N N . PRO A 1 108 ? 0.604 0.153 -6.023 1 97.5 108 PRO A N 1
ATOM 873 C CA . PRO A 1 108 ? -0.541 -0.761 -6.047 1 97.5 108 PRO A CA 1
ATOM 874 C C . PRO A 1 108 ? -1.049 -1.032 -7.461 1 97.5 108 PRO A C 1
ATOM 876 O O . PRO A 1 108 ? -1.323 -2.184 -7.812 1 97.5 108 PRO A O 1
ATOM 879 N N . ALA A 1 109 ? -1.102 -0.002 -8.266 1 98.5 109 ALA A N 1
ATOM 880 C CA . ALA A 1 109 ? -1.582 -0.146 -9.641 1 98.5 109 ALA A CA 1
ATOM 881 C C . ALA A 1 109 ? -0.65 -1.034 -10.461 1 98.5 109 ALA A C 1
ATOM 883 O O . ALA A 1 109 ? -1.106 -1.906 -11.203 1 98.5 109 ALA A O 1
ATOM 884 N N . GLU A 1 110 ? 0.625 -0.812 -10.312 1 96.69 110 GLU A N 1
ATOM 885 C CA . GLU A 1 110 ? 1.599 -1.619 -11.039 1 96.69 110 GLU A CA 1
ATOM 886 C C . GLU A 1 110 ? 1.561 -3.074 -10.586 1 96.69 110 GLU A C 1
ATOM 888 O O . GLU A 1 110 ? 1.683 -3.99 -11.398 1 96.69 110 GLU A O 1
ATOM 893 N N . ASN A 1 111 ? 1.429 -3.275 -9.266 1 95.31 111 ASN A N 1
ATOM 894 C CA . ASN A 1 111 ? 1.373 -4.625 -8.719 1 95.31 111 ASN A CA 1
ATOM 895 C C . ASN A 1 111 ? 0.177 -5.402 -9.258 1 95.31 111 ASN A C 1
ATOM 897 O O . ASN A 1 111 ? 0.31 -6.566 -9.641 1 95.31 111 ASN A O 1
ATOM 901 N N . VAL A 1 112 ? -0.984 -4.77 -9.312 1 97.88 112 VAL A N 1
ATOM 902 C CA . VAL A 1 112 ? -2.188 -5.504 -9.695 1 97.88 112 VAL A CA 1
ATOM 903 C C . VAL A 1 112 ? -2.115 -5.875 -11.172 1 97.88 112 VAL A C 1
ATOM 905 O O . VAL A 1 112 ? -2.531 -6.969 -11.562 1 97.88 112 VAL A O 1
ATOM 908 N N . VAL A 1 113 ? -1.622 -4.988 -11.969 1 96.75 113 VAL A N 1
ATOM 909 C CA . VAL A 1 113 ? -1.463 -5.266 -13.391 1 96.75 113 VAL A CA 1
ATOM 910 C C . VAL A 1 113 ? -0.493 -6.43 -13.586 1 96.75 113 VAL A C 1
ATOM 912 O O . VAL A 1 113 ? -0.759 -7.344 -14.367 1 96.75 113 VAL A O 1
ATOM 915 N N . LYS A 1 114 ? 0.615 -6.43 -12.867 1 92.69 114 LYS A N 1
ATOM 916 C CA . LYS A 1 114 ? 1.604 -7.5 -12.922 1 92.69 114 LYS A CA 1
ATOM 917 C C . LYS A 1 114 ? 0.984 -8.836 -12.531 1 92.69 114 LYS A C 1
ATOM 919 O O . LYS A 1 114 ? 1.153 -9.836 -13.234 1 92.69 114 LYS A O 1
ATOM 924 N N . GLU A 1 115 ? 0.295 -8.867 -11.414 1 93.25 115 GLU A N 1
ATOM 925 C CA . GLU A 1 115 ? -0.296 -10.102 -10.898 1 93.25 115 GLU A CA 1
ATOM 926 C C . GLU A 1 115 ? -1.333 -10.664 -11.867 1 93.25 115 GLU A C 1
ATOM 928 O O . GLU A 1 115 ? -1.394 -11.875 -12.086 1 93.25 115 GLU A O 1
ATOM 933 N N . ILE A 1 116 ? -2.188 -9.789 -12.43 1 95.31 116 ILE A N 1
ATOM 934 C CA . ILE A 1 116 ? -3.201 -10.234 -13.383 1 95.31 116 ILE A CA 1
ATOM 935 C C . ILE A 1 116 ? -2.529 -10.875 -14.594 1 95.31 116 ILE A C 1
ATOM 937 O O . ILE A 1 116 ? -2.936 -11.953 -15.039 1 95.31 116 ILE A O 1
ATOM 941 N N . LYS A 1 117 ? -1.533 -10.211 -15.062 1 92.69 117 LYS A N 1
ATOM 942 C CA . LYS A 1 117 ? -0.803 -10.75 -16.203 1 92.69 117 LYS A CA 1
ATOM 943 C C . LYS A 1 117 ? -0.188 -12.109 -15.867 1 92.69 117 LYS A C 1
ATOM 945 O O . LYS A 1 117 ? -0.349 -13.07 -16.625 1 92.69 117 LYS A O 1
ATOM 950 N N . GLU A 1 118 ? 0.491 -12.227 -14.766 1 87 118 GLU A N 1
ATOM 951 C CA . GLU A 1 118 ? 1.198 -13.438 -14.375 1 87 118 GLU A CA 1
ATOM 952 C C . GLU A 1 118 ? 0.224 -14.586 -14.117 1 87 118 GLU A C 1
ATOM 954 O O . GLU A 1 118 ? 0.481 -15.727 -14.516 1 87 118 GLU A O 1
ATOM 959 N N . GLU A 1 119 ? -0.883 -14.289 -13.516 1 89.56 119 GLU A N 1
ATOM 960 C CA . GLU A 1 119 ? -1.769 -15.352 -13.047 1 89.56 119 GLU A CA 1
ATOM 961 C C . GLU A 1 119 ? -2.816 -15.695 -14.102 1 89.56 119 GLU A C 1
ATOM 963 O O . GLU A 1 119 ? -3.357 -16.812 -14.109 1 89.56 119 GLU A O 1
ATOM 968 N N . SER A 1 120 ? -3.186 -14.781 -15.023 1 91.56 120 SER A N 1
ATOM 969 C CA . SER A 1 120 ? -4.289 -15.016 -15.945 1 91.56 120 SER A CA 1
ATOM 970 C C . SER A 1 120 ? -3.848 -14.852 -17.406 1 91.56 120 SER A C 1
ATOM 972 O O . SER A 1 120 ? -4.543 -15.281 -18.312 1 91.56 120 SER A O 1
ATOM 974 N N . GLY A 1 121 ? -2.715 -14.125 -17.562 1 89.44 121 GLY A N 1
ATOM 975 C CA . GLY A 1 121 ? -2.221 -13.883 -18.906 1 89.44 121 GLY A CA 1
ATOM 976 C C . GLY A 1 121 ? -2.811 -12.641 -19.547 1 89.44 121 GLY A C 1
ATOM 977 O O . GLY A 1 121 ? -2.377 -12.219 -20.625 1 89.44 121 GLY A O 1
ATOM 978 N N . TYR A 1 122 ? -3.756 -11.977 -18.953 1 91.81 122 TYR A N 1
ATOM 979 C CA . TYR A 1 122 ? -4.418 -10.828 -19.547 1 91.81 122 TYR A CA 1
ATOM 980 C C . TYR A 1 122 ? -3.623 -9.547 -19.297 1 91.81 122 TYR A C 1
ATOM 982 O O . TYR A 1 122 ? -3.086 -9.352 -18.203 1 91.81 122 TYR A O 1
ATOM 990 N N . ASP A 1 123 ? -3.492 -8.781 -20.328 1 93.62 123 ASP A N 1
ATOM 991 C CA . ASP A 1 123 ? -3.004 -7.418 -20.172 1 93.62 123 ASP A CA 1
ATOM 992 C C . ASP A 1 123 ? -4.133 -6.477 -19.75 1 93.62 123 ASP A C 1
ATOM 994 O O . ASP A 1 123 ? -5.207 -6.484 -20.359 1 93.62 123 ASP A O 1
ATOM 998 N N . THR A 1 124 ? -3.879 -5.742 -18.703 1 96.69 124 THR A N 1
ATOM 999 C CA . THR A 1 124 ? -4.941 -4.887 -18.188 1 96.69 124 THR A CA 1
ATOM 1000 C C . THR A 1 124 ? -4.406 -3.498 -17.859 1 96.69 124 THR A C 1
ATOM 1002 O O . THR A 1 124 ? -3.191 -3.283 -17.828 1 96.69 124 THR A O 1
ATOM 1005 N N . GLU A 1 125 ? -5.281 -2.541 -17.75 1 97.5 125 GLU A N 1
ATOM 1006 C CA . GLU A 1 125 ? -5.012 -1.203 -17.234 1 97.5 125 GLU A CA 1
ATOM 1007 C C . GLU A 1 125 ? -5.875 -0.9 -16 1 97.5 125 GLU A C 1
ATOM 1009 O O . GLU A 1 125 ? -7.082 -1.141 -16.016 1 97.5 125 GLU A O 1
ATOM 1014 N N . PRO A 1 126 ? -5.227 -0.467 -14.969 1 97.94 126 PRO A N 1
ATOM 1015 C CA . PRO A 1 126 ? -6 -0.099 -13.773 1 97.94 126 PRO A CA 1
ATOM 1016 C C . PRO A 1 126 ? -6.844 1.156 -13.984 1 97.94 126 PRO A C 1
ATOM 1018 O O . PRO A 1 126 ? -6.391 2.109 -14.625 1 97.94 126 PRO A O 1
ATOM 1021 N N . SER A 1 127 ? -8.062 1.207 -13.453 1 97.62 127 SER A N 1
ATOM 1022 C CA . SER A 1 127 ? -8.945 2.324 -13.773 1 97.62 127 SER A CA 1
ATOM 1023 C C . SER A 1 127 ? -9.484 2.982 -12.5 1 97.62 127 SER A C 1
ATOM 1025 O O . SER A 1 127 ? -9.773 4.18 -12.492 1 97.62 127 SER A O 1
ATOM 1027 N N . ARG A 1 128 ? -9.641 2.229 -11.438 1 98.12 128 ARG A N 1
ATOM 1028 C CA . ARG A 1 128 ? -10.32 2.785 -10.273 1 98.12 128 ARG A CA 1
ATOM 1029 C C . ARG A 1 128 ? -9.961 2.01 -9.008 1 98.12 128 ARG A C 1
ATOM 1031 O O . ARG A 1 128 ? -9.93 0.778 -9.023 1 98.12 128 ARG A O 1
ATOM 1038 N N . LEU A 1 129 ? -9.602 2.768 -7.938 1 98.75 129 LEU A N 1
ATOM 1039 C CA . LEU A 1 129 ? -9.508 2.156 -6.617 1 98.75 129 LEU A CA 1
ATOM 1040 C C . LEU A 1 129 ? -10.891 1.899 -6.031 1 98.75 129 LEU A C 1
ATOM 1042 O O . LEU A 1 129 ? -11.664 2.836 -5.832 1 98.75 129 LEU A O 1
ATOM 1046 N N . LEU A 1 130 ? -11.188 0.687 -5.711 1 98.75 130 LEU A N 1
ATOM 1047 C CA . LEU A 1 130 ? -12.531 0.325 -5.285 1 98.75 130 LEU A CA 1
ATOM 1048 C C . LEU A 1 130 ? -12.625 0.272 -3.764 1 98.75 130 LEU A C 1
ATOM 1050 O O . LEU A 1 130 ? -13.617 0.712 -3.182 1 98.75 130 LEU A O 1
ATOM 1054 N N . ALA A 1 131 ? -11.555 -0.269 -3.15 1 98.75 131 ALA A N 1
ATOM 1055 C CA . ALA A 1 131 ? -11.648 -0.461 -1.705 1 98.75 131 ALA A CA 1
ATOM 1056 C C . ALA A 1 131 ? -10.266 -0.693 -1.096 1 98.75 131 ALA A C 1
ATOM 1058 O O . ALA A 1 131 ? -9.367 -1.211 -1.761 1 98.75 131 ALA A O 1
ATOM 1059 N N . VAL A 1 132 ? -10.039 -0.292 0.06 1 98.81 132 VAL A N 1
ATOM 1060 C CA . VAL A 1 132 ? -8.969 -0.698 0.962 1 98.81 132 VAL A CA 1
ATOM 1061 C C . VAL A 1 132 ? -9.562 -1.313 2.227 1 98.81 132 VAL A C 1
ATOM 1063 O O . VAL A 1 132 ? -10.133 -0.606 3.059 1 98.81 132 VAL A O 1
ATOM 1066 N N . LEU A 1 133 ? -9.352 -2.625 2.363 1 98.38 133 LEU A N 1
ATOM 1067 C CA . LEU A 1 133 ? -10.023 -3.338 3.443 1 98.38 133 LEU A CA 1
ATOM 1068 C C . LEU A 1 133 ? -9.008 -4.016 4.363 1 98.38 133 LEU A C 1
ATOM 1070 O O . LEU A 1 133 ? -7.988 -4.523 3.898 1 98.38 133 LEU A O 1
ATOM 1074 N N . ASP A 1 134 ? -9.359 -4.035 5.582 1 94 134 ASP A N 1
ATOM 1075 C CA . ASP A 1 134 ? -8.609 -4.707 6.637 1 94 134 ASP A CA 1
ATOM 1076 C C . ASP A 1 134 ? -9.023 -6.172 6.758 1 94 134 ASP A C 1
ATOM 1078 O O . ASP A 1 134 ? -10.188 -6.473 7.039 1 94 134 ASP A O 1
ATOM 1082 N N . SER A 1 135 ? -8.039 -7.047 6.645 1 91.69 135 SER A N 1
ATOM 1083 C CA . SER A 1 135 ? -8.344 -8.477 6.676 1 91.69 135 SER A CA 1
ATOM 1084 C C . SER A 1 135 ? -8.984 -8.875 8 1 91.69 135 SER A C 1
ATOM 1086 O O . SER A 1 135 ? -9.727 -9.859 8.062 1 91.69 135 SER A O 1
ATOM 1088 N N . HIS A 1 136 ? -8.766 -8.086 9.086 1 87.44 136 HIS A N 1
ATOM 1089 C CA . HIS A 1 136 ? -9.281 -8.414 10.406 1 87.44 136 HIS A CA 1
ATOM 1090 C C . HIS A 1 136 ? -10.719 -7.941 10.57 1 87.44 136 HIS A C 1
ATOM 1092 O O . HIS A 1 136 ? -11.383 -8.281 11.555 1 87.44 136 HIS A O 1
ATOM 1098 N N . LYS A 1 137 ? -11.203 -7.16 9.633 1 92.38 137 LYS A N 1
ATOM 1099 C CA . LYS A 1 137 ? -12.547 -6.602 9.727 1 92.38 137 LYS A CA 1
ATOM 1100 C C . LYS A 1 137 ? -13.531 -7.379 8.859 1 92.38 137 LYS A C 1
ATOM 1102 O O . LYS A 1 137 ? -14.695 -6.992 8.727 1 92.38 137 LYS A O 1
ATOM 1107 N N . HIS A 1 138 ? -13.094 -8.438 8.234 1 93.44 138 HIS A N 1
ATOM 1108 C CA . HIS A 1 138 ? -13.914 -9.25 7.34 1 93.44 138 HIS A CA 1
ATOM 1109 C C . HIS A 1 138 ? -13.797 -10.727 7.68 1 93.44 138 HIS A C 1
ATOM 1111 O O . HIS A 1 138 ? -13.008 -11.109 8.547 1 93.44 138 HIS A O 1
ATOM 1117 N N . SER A 1 139 ? -14.586 -11.555 7.09 1 90.5 139 SER A N 1
ATOM 1118 C CA . SER A 1 139 ? -14.742 -12.945 7.488 1 90.5 139 SER A CA 1
ATOM 1119 C C . SER A 1 139 ? -13.648 -13.82 6.879 1 90.5 139 SER A C 1
ATOM 1121 O O . SER A 1 139 ? -13.938 -14.898 6.344 1 90.5 139 SER A O 1
ATOM 1123 N N . HIS A 1 140 ? -12.43 -13.289 6.906 1 87.12 140 HIS A N 1
ATOM 1124 C CA . HIS A 1 140 ? -11.297 -14.133 6.531 1 87.12 140 HIS A CA 1
ATOM 1125 C C . HIS A 1 140 ? -10.969 -15.141 7.629 1 87.12 140 HIS A C 1
ATOM 1127 O O . HIS A 1 140 ? -11.141 -14.852 8.812 1 87.12 140 HIS A O 1
ATOM 1133 N N . PRO A 1 141 ? -10.555 -16.344 7.25 1 81.06 141 PRO A N 1
ATOM 1134 C CA . PRO A 1 141 ? -10.023 -17.234 8.281 1 81.06 141 PRO A CA 1
ATOM 1135 C C . PRO A 1 141 ? -8.734 -16.719 8.906 1 81.06 141 PRO A C 1
ATOM 1137 O O . PRO A 1 141 ? -8.125 -15.789 8.383 1 81.06 141 PRO A O 1
ATOM 1140 N N . PRO A 1 142 ? -8.375 -17.203 10.016 1 71.88 142 PRO A N 1
ATOM 1141 C CA . PRO A 1 142 ? -7.105 -16.781 10.609 1 71.88 142 PRO A CA 1
ATOM 1142 C C . PRO A 1 142 ? -5.93 -16.922 9.641 1 71.88 142 PRO A C 1
ATOM 1144 O O . PRO A 1 142 ? -5.859 -17.906 8.891 1 71.88 142 PRO A O 1
ATOM 1147 N N . GLN A 1 143 ? -5.152 -15.875 9.578 1 73.94 143 GLN A N 1
ATOM 1148 C CA . GLN A 1 143 ? -3.988 -15.836 8.695 1 73.94 143 GLN A CA 1
ATOM 1149 C C . GLN A 1 143 ? -2.742 -15.383 9.453 1 73.94 143 GLN A C 1
ATOM 1151 O O . GLN A 1 143 ? -2.844 -14.742 10.5 1 73.94 143 GLN A O 1
ATOM 1156 N N . PRO A 1 144 ? -1.596 -15.766 8.984 1 66 144 PRO A N 1
ATOM 1157 C CA . PRO A 1 144 ? -0.363 -15.477 9.719 1 66 144 PRO A CA 1
ATOM 1158 C C . PRO A 1 144 ? -0.059 -13.984 9.797 1 66 144 PRO A C 1
ATOM 1160 O O . PRO A 1 144 ? 0.6 -13.531 10.742 1 66 144 PRO A O 1
ATOM 1163 N N . TYR A 1 145 ? -0.53 -13.258 8.859 1 74.12 145 TYR A N 1
ATOM 1164 C CA . TYR A 1 145 ? -0.244 -11.828 8.844 1 74.12 145 TYR A CA 1
ATOM 1165 C C . TYR A 1 145 ? -1.531 -11.016 8.766 1 74.12 145 TYR A C 1
ATOM 1167 O O . TYR A 1 145 ? -2.598 -11.555 8.461 1 74.12 145 TYR A O 1
ATOM 1175 N N . HIS A 1 146 ? -1.433 -9.805 9.242 1 83.12 146 HIS A N 1
ATOM 1176 C CA . HIS A 1 146 ? -2.463 -8.797 9.055 1 83.12 146 HIS A CA 1
ATOM 1177 C C . HIS A 1 146 ? -2.326 -8.109 7.703 1 83.12 146 HIS A C 1
ATOM 1179 O O . HIS A 1 146 ? -1.252 -7.609 7.359 1 83.12 146 HIS A O 1
ATOM 1185 N N . TYR A 1 147 ? -3.412 -8.117 6.953 1 89.94 147 TYR A N 1
ATOM 1186 C CA . TYR A 1 147 ? -3.324 -7.602 5.59 1 89.94 147 TYR A CA 1
ATOM 1187 C C . TYR A 1 147 ? -4.234 -6.391 5.406 1 89.94 147 TYR A C 1
ATOM 1189 O O . TYR A 1 147 ? -5.359 -6.371 5.91 1 89.94 147 TYR A O 1
ATOM 1197 N N . TYR A 1 148 ? -3.725 -5.355 4.723 1 96.56 148 TYR A N 1
ATOM 1198 C CA . TYR A 1 148 ? -4.578 -4.41 4.02 1 96.56 148 TYR A CA 1
ATOM 1199 C C . TYR A 1 148 ? -4.766 -4.82 2.562 1 96.56 148 TYR A C 1
ATOM 1201 O O . TYR A 1 148 ? -3.797 -4.895 1.804 1 96.56 148 TYR A O 1
ATOM 1209 N N . LYS A 1 149 ? -5.98 -5.145 2.229 1 97.94 149 LYS A N 1
ATOM 1210 C CA . LYS A 1 149 ? -6.297 -5.574 0.87 1 97.94 149 LYS A CA 1
ATOM 1211 C C . LYS A 1 149 ? -6.766 -4.398 0.017 1 97.94 149 LYS A C 1
ATOM 1213 O O . LYS A 1 149 ? -7.742 -3.727 0.362 1 97.94 149 LYS A O 1
ATOM 1218 N N . ILE A 1 150 ? -6.039 -4.145 -1.057 1 98.81 150 ILE A N 1
ATOM 1219 C CA . ILE A 1 150 ? -6.324 -3.049 -1.979 1 98.81 150 ILE A CA 1
ATOM 1220 C C . ILE A 1 150 ? -6.988 -3.596 -3.238 1 98.81 150 ILE A C 1
ATOM 1222 O O . ILE A 1 150 ? -6.371 -4.344 -4 1 98.81 150 ILE A O 1
ATOM 1226 N N . PHE A 1 151 ? -8.273 -3.271 -3.475 1 98.88 151 PHE A N 1
ATOM 1227 C CA . PHE A 1 151 ? -9.047 -3.742 -4.617 1 98.88 151 PHE A CA 1
ATOM 1228 C C . PHE A 1 151 ? -9.078 -2.695 -5.723 1 98.88 151 PHE A C 1
ATOM 1230 O O . PHE A 1 151 ? -9.523 -1.567 -5.504 1 98.88 151 PHE A O 1
ATOM 1237 N N . ILE A 1 152 ? -8.648 -3.055 -6.898 1 98.88 152 ILE A N 1
ATOM 1238 C CA . ILE A 1 152 ? -8.555 -2.111 -8.008 1 98.88 152 ILE A CA 1
ATOM 1239 C C . ILE A 1 152 ? -9.289 -2.666 -9.219 1 98.88 152 ILE A C 1
ATOM 1241 O O . ILE A 1 152 ? -9.109 -3.826 -9.594 1 98.88 152 ILE A O 1
ATOM 1245 N N . ALA A 1 153 ? -10.141 -1.859 -9.797 1 98.75 153 ALA A N 1
ATOM 1246 C CA . ALA A 1 153 ? -10.773 -2.209 -11.07 1 98.75 153 ALA A CA 1
ATOM 1247 C C . ALA A 1 153 ? -9.789 -2.066 -12.227 1 98.75 153 ALA A C 1
ATOM 1249 O O . ALA A 1 153 ? -9.078 -1.062 -12.328 1 98.75 153 ALA A O 1
ATOM 1250 N N . CYS A 1 154 ? -9.766 -3.076 -13.008 1 98.12 154 CYS A N 1
ATOM 1251 C CA . CYS A 1 154 ? -8.938 -3.07 -14.211 1 98.12 154 CYS A CA 1
ATOM 1252 C C . CYS A 1 154 ? -9.75 -3.434 -15.445 1 98.12 154 CYS A C 1
ATOM 1254 O O . CYS A 1 154 ? -10.734 -4.176 -15.344 1 98.12 154 CYS A O 1
ATOM 1256 N N . SER A 1 155 ? -9.32 -2.891 -16.578 1 96.75 155 SER A N 1
ATOM 1257 C CA . SER A 1 155 ? -9.945 -3.23 -17.859 1 96.75 155 SER A CA 1
ATOM 1258 C C . SER A 1 155 ? -8.938 -3.879 -18.812 1 96.75 155 SER A C 1
ATOM 1260 O O . SER A 1 155 ? -7.77 -3.488 -18.844 1 96.75 155 SER A O 1
ATOM 1262 N N . MET A 1 156 ? -9.391 -4.801 -19.531 1 93.56 156 MET A N 1
ATOM 1263 C CA . MET A 1 156 ? -8.531 -5.492 -20.484 1 93.56 156 MET A CA 1
ATOM 1264 C C . MET A 1 156 ? -8.141 -4.57 -21.641 1 93.56 156 MET A C 1
ATOM 1266 O O . MET A 1 156 ? -8.969 -3.805 -22.141 1 93.56 156 MET A O 1
ATOM 1270 N N . THR A 1 157 ? -6.875 -4.434 -21.969 1 88.19 157 THR A N 1
ATOM 1271 C CA . THR A 1 157 ? -6.41 -3.637 -23.109 1 88.19 157 THR A CA 1
ATOM 1272 C C . THR A 1 157 ? -6.27 -4.5 -24.359 1 88.19 157 THR A C 1
ATOM 1274 O O . THR A 1 157 ? -6.141 -5.723 -24.266 1 88.19 157 THR A O 1
ATOM 1277 N N . ASP A 1 158 ? -6.727 -4.012 -25.641 1 65.56 158 ASP A N 1
ATOM 1278 C CA . ASP A 1 158 ? -6.848 -4.707 -26.922 1 65.56 158 ASP A CA 1
ATOM 1279 C C . ASP A 1 158 ? -5.641 -5.609 -27.172 1 65.56 158 ASP A C 1
ATOM 1281 O O . ASP A 1 158 ? -5.684 -6.484 -28.031 1 65.56 158 ASP A O 1
ATOM 1285 N N . GLY A 1 159 ? -4.434 -5.012 -26.953 1 49.38 159 GLY A N 1
ATOM 1286 C CA . GLY A 1 159 ? -3.443 -5.848 -27.609 1 49.38 159 GLY A CA 1
ATOM 1287 C C . GLY A 1 159 ? -3.68 -7.332 -27.406 1 49.38 159 GLY A C 1
ATOM 1288 O O . GLY A 1 159 ? -4.488 -7.941 -28.109 1 49.38 159 GLY A O 1
ATOM 1289 N N . GLN A 1 160 ? -2.615 -7.988 -26.859 1 44.44 160 GLN A N 1
ATOM 1290 C CA . GLN A 1 160 ? -2.34 -9.398 -27.125 1 44.44 160 GLN A CA 1
ATOM 1291 C C . GLN A 1 160 ? -3.414 -10.289 -26.516 1 44.44 160 GLN A C 1
ATOM 1293 O O . GLN A 1 160 ? -3.959 -11.172 -27.188 1 44.44 160 GLN A O 1
ATOM 1298 N N . GLY A 1 161 ? -3.209 -10.602 -25.141 1 43.91 161 GLY A N 1
ATOM 1299 C CA . GLY A 1 161 ? -2.834 -11.953 -24.75 1 43.91 161 GLY A CA 1
ATOM 1300 C C . GLY A 1 161 ? -4.012 -12.906 -24.688 1 43.91 161 GLY A C 1
ATOM 1301 O O . GLY A 1 161 ? -4.742 -12.945 -23.703 1 43.91 161 GLY A O 1
ATOM 1302 N N . GLU A 1 162 ? -4.93 -12.664 -25.672 1 42.94 162 GLU A N 1
ATOM 1303 C CA . GLU A 1 162 ? -5.703 -13.898 -25.766 1 42.94 162 GLU A CA 1
ATOM 1304 C C . GLU A 1 162 ? -4.863 -15.109 -25.375 1 42.94 162 GLU A C 1
ATOM 1306 O O . GLU A 1 162 ? -4.309 -15.789 -26.25 1 42.94 162 GLU A O 1
ATOM 1311 N N . THR A 1 163 ? -3.678 -15.008 -24.938 1 39.91 163 THR A N 1
ATOM 1312 C CA . THR A 1 163 ? -3.459 -16.453 -24.906 1 39.91 163 THR A CA 1
ATOM 1313 C C . THR A 1 163 ? -4.742 -17.188 -24.531 1 39.91 163 THR A C 1
ATOM 1315 O O . THR A 1 163 ? -5.363 -16.875 -23.516 1 39.91 163 THR A O 1
ATOM 1318 N N . GLY A 1 164 ? -5.691 -17.344 -25.594 1 40.91 164 GLY A N 1
ATOM 1319 C CA . GLY A 1 164 ? -6.68 -18.406 -25.672 1 40.91 164 GLY A CA 1
ATOM 1320 C C . GLY A 1 164 ? -6.664 -19.312 -24.453 1 40.91 164 GLY A C 1
ATOM 1321 O O . GLY A 1 164 ? -7.395 -20.312 -24.406 1 40.91 164 GLY A O 1
ATOM 1322 N N . ILE A 1 165 ? -5.465 -19.531 -23.906 1 39.34 165 ILE A N 1
ATOM 1323 C CA . ILE A 1 165 ? -5.508 -20.766 -23.109 1 39.34 165 ILE A CA 1
ATOM 1324 C C . ILE A 1 165 ? -6.328 -20.531 -21.844 1 39.34 165 ILE A C 1
ATOM 1326 O O . ILE A 1 165 ? -5.914 -19.781 -20.953 1 39.34 165 ILE A O 1
ATOM 1330 N N . GLU A 1 166 ? -7.699 -20.031 -21.953 1 43.91 166 GLU A N 1
ATOM 1331 C CA . GLU A 1 166 ? -8.414 -20.547 -20.781 1 43.91 166 GLU A CA 1
ATOM 1332 C C . GLU A 1 166 ? -7.59 -21.594 -20.047 1 43.91 166 GLU A C 1
ATOM 1334 O O . GLU A 1 166 ? -7.48 -22.734 -20.516 1 43.91 166 GLU A O 1
ATOM 1339 N N . THR A 1 167 ? -6.469 -21.188 -19.672 1 51.22 167 THR A N 1
ATOM 1340 C CA . THR A 1 167 ? -5.773 -22.25 -18.984 1 51.22 167 THR A CA 1
ATOM 1341 C C . THR A 1 167 ? -6.59 -22.75 -17.797 1 51.22 167 THR A C 1
ATOM 1343 O O . THR A 1 167 ? -7.5 -22.062 -17.328 1 51.22 167 THR A O 1
ATOM 1346 N N . ASN A 1 168 ? -6.707 -23.953 -17.594 1 64 168 ASN A N 1
ATOM 1347 C CA . ASN A 1 168 ? -7.324 -24.656 -16.484 1 64 168 ASN A CA 1
ATOM 1348 C C . ASN A 1 168 ? -7.129 -23.906 -15.164 1 64 168 ASN A C 1
ATOM 1350 O O . ASN A 1 168 ? -7.676 -24.297 -14.133 1 64 168 ASN A O 1
ATOM 1354 N N . HIS A 1 169 ? -6.594 -22.391 -15.422 1 85.94 169 HIS A N 1
ATOM 1355 C CA . HIS A 1 169 ? -6.254 -21.797 -14.133 1 85.94 169 HIS A CA 1
ATOM 1356 C C . HIS A 1 169 ? -6.844 -20.391 -14 1 85.94 169 HIS A C 1
ATOM 1358 O O . HIS A 1 169 ? -6.68 -19.75 -12.961 1 85.94 169 HIS A O 1
ATOM 1364 N N . ALA A 1 170 ? -7.633 -19.766 -15.18 1 94 170 ALA A N 1
ATOM 1365 C CA . ALA A 1 170 ? -8.312 -18.484 -15.125 1 94 170 ALA A CA 1
ATOM 1366 C C . ALA A 1 170 ? -9.625 -18.516 -15.891 1 94 170 ALA A C 1
ATOM 1368 O O . ALA A 1 170 ? -9.695 -19.078 -16.984 1 94 170 ALA A O 1
ATOM 1369 N N . ALA A 1 171 ? -10.711 -17.953 -15.359 1 94.94 171 ALA A N 1
ATOM 1370 C CA . ALA A 1 171 ? -12.023 -17.969 -16 1 94.94 171 ALA A CA 1
ATOM 1371 C C . ALA A 1 171 ? -12.898 -16.828 -15.477 1 94.94 171 ALA A C 1
ATOM 1373 O O . ALA A 1 171 ? -12.617 -16.266 -14.422 1 94.94 171 ALA A O 1
ATOM 1374 N N . PHE A 1 172 ? -13.867 -16.469 -16.266 1 96.94 172 PHE A N 1
ATOM 1375 C CA . PHE A 1 172 ? -14.844 -15.469 -15.875 1 96.94 172 PHE A CA 1
ATOM 1376 C C . PHE A 1 172 ? -16.094 -16.125 -15.297 1 96.94 172 PHE A C 1
ATOM 1378 O O . PHE A 1 172 ? -16.594 -17.109 -15.852 1 96.94 172 PHE A O 1
ATOM 1385 N N . PHE A 1 173 ? -16.578 -15.625 -14.156 1 97.69 173 PHE A N 1
ATOM 1386 C CA . PHE A 1 173 ? -17.734 -16.203 -13.469 1 97.69 173 PHE A CA 1
ATOM 1387 C C . PHE A 1 173 ? -18.797 -15.133 -13.211 1 97.69 173 PHE A C 1
ATOM 1389 O O . PHE A 1 173 ? -18.469 -14.008 -12.844 1 97.69 173 PHE A O 1
ATOM 1396 N N . PRO A 1 174 ? -20.047 -15.5 -13.422 1 97.94 174 PRO A N 1
ATOM 1397 C CA . PRO A 1 174 ? -21.125 -14.602 -12.992 1 97.94 174 PRO A CA 1
ATOM 1398 C C . PRO A 1 174 ? -21.328 -14.602 -11.477 1 97.94 174 PRO A C 1
ATOM 1400 O O . PRO A 1 174 ? -20.812 -15.492 -10.789 1 97.94 174 PRO A O 1
ATOM 1403 N N . GLU A 1 175 ? -21.953 -13.609 -10.992 1 97.81 175 GLU A N 1
ATOM 1404 C CA . GLU A 1 175 ? -22.141 -13.438 -9.555 1 97.81 175 GLU A CA 1
ATOM 1405 C C . GLU A 1 175 ? -22.891 -14.617 -8.953 1 97.81 175 GLU A C 1
ATOM 1407 O O . GLU A 1 175 ? -22.609 -15.031 -7.824 1 97.81 175 GLU A O 1
ATOM 1412 N N . ASP A 1 176 ? -23.844 -15.172 -9.648 1 97.31 176 ASP A N 1
ATOM 1413 C CA . ASP A 1 176 ? -24.734 -16.188 -9.086 1 97.31 176 ASP A CA 1
ATOM 1414 C C . ASP A 1 176 ? -24.172 -17.594 -9.297 1 97.31 176 ASP A C 1
ATOM 1416 O O . ASP A 1 176 ? -24.797 -18.578 -8.898 1 97.31 176 ASP A O 1
ATOM 1420 N N . ARG A 1 177 ? -23.047 -17.797 -9.922 1 97.31 177 ARG A N 1
ATOM 1421 C CA . ARG A 1 177 ? -22.406 -19.094 -10.148 1 97.31 177 ARG A CA 1
ATOM 1422 C C . ARG A 1 177 ? -20.906 -19.016 -9.883 1 97.31 177 ARG A C 1
ATOM 1424 O O . ARG A 1 177 ? -20.109 -19.438 -10.727 1 97.31 177 ARG A O 1
ATOM 1431 N N . LEU A 1 178 ? -20.594 -18.516 -8.727 1 97.56 178 LEU A N 1
ATOM 1432 C CA . LEU A 1 178 ? -19.188 -18.422 -8.352 1 97.56 178 LEU A CA 1
ATOM 1433 C C . LEU A 1 178 ? -18.625 -19.797 -7.996 1 97.56 178 LEU A C 1
ATOM 1435 O O . LEU A 1 178 ? -19.328 -20.625 -7.414 1 97.56 178 LEU A O 1
ATOM 1439 N N . PRO A 1 179 ? -17.438 -20.047 -8.336 1 97 179 PRO A N 1
ATOM 1440 C CA . PRO A 1 179 ? -16.797 -21.297 -7.945 1 97 179 PRO A CA 1
ATOM 1441 C C . PRO A 1 179 ? -16.391 -21.328 -6.473 1 97 179 PRO A C 1
ATOM 1443 O O . PRO A 1 179 ? -16.562 -20.328 -5.77 1 97 179 PRO A O 1
ATOM 1446 N N . PRO A 1 180 ? -15.984 -22.531 -5.973 1 96.44 180 PRO A N 1
ATOM 1447 C CA . PRO A 1 180 ? -15.453 -22.516 -4.609 1 96.44 180 PRO A CA 1
ATOM 1448 C C . PRO A 1 180 ? -14.305 -21.531 -4.426 1 96.44 180 PRO A C 1
ATOM 1450 O O . PRO A 1 180 ? -13.305 -21.594 -5.148 1 96.44 180 PRO A O 1
ATOM 1453 N N . LEU A 1 181 ? -14.445 -20.625 -3.469 1 97.12 181 LEU A N 1
ATOM 1454 C CA . LEU A 1 181 ? -13.508 -19.516 -3.293 1 97.12 181 LEU A CA 1
ATOM 1455 C C . LEU A 1 181 ? -12.461 -19.859 -2.23 1 97.12 181 LEU A C 1
ATOM 1457 O O . LEU A 1 181 ? -12.695 -20.719 -1.381 1 97.12 181 LEU A O 1
ATOM 1461 N N . SER A 1 182 ? -11.328 -19.25 -2.383 1 92.88 182 SER A N 1
ATOM 1462 C CA . SER A 1 182 ? -10.336 -19.234 -1.312 1 92.88 182 SER A CA 1
ATOM 1463 C C . SER A 1 182 ? -10.602 -18.109 -0.323 1 92.88 182 SER A C 1
ATOM 1465 O O . SER A 1 182 ? -10.258 -16.953 -0.586 1 92.88 182 SER A O 1
ATOM 1467 N N . PRO A 1 183 ? -11.172 -18.391 0.837 1 90.75 183 PRO A N 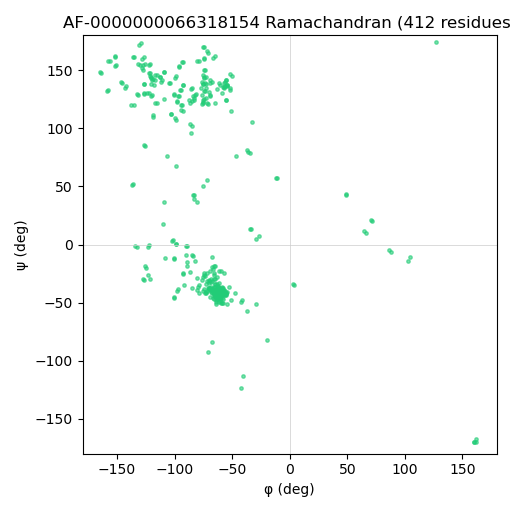1
ATOM 1468 C CA . PRO A 1 183 ? -11.547 -17.328 1.775 1 90.75 183 PRO A CA 1
ATOM 1469 C C . PRO A 1 183 ? -10.336 -16.594 2.352 1 90.75 183 PRO A C 1
ATOM 1471 O O . PRO A 1 183 ? -10.461 -15.477 2.855 1 90.75 183 PRO A O 1
ATOM 1474 N N . LYS A 1 184 ? -9.156 -17.203 2.316 1 86.12 184 LYS A N 1
ATOM 1475 C CA . LYS A 1 184 ? -7.926 -16.531 2.736 1 86.12 184 LYS A CA 1
ATOM 1476 C C . LYS A 1 184 ? -7.602 -15.359 1.818 1 86.12 184 LYS A C 1
ATOM 1478 O O . LYS A 1 184 ? -7.02 -14.359 2.258 1 86.12 184 LYS A O 1
ATOM 1483 N N . ARG A 1 185 ? -8.023 -15.5 0.574 1 91.75 185 ARG A N 1
ATOM 1484 C CA . ARG A 1 185 ? -7.668 -14.5 -0.433 1 91.75 185 ARG A CA 1
ATOM 1485 C C . ARG A 1 185 ? -8.828 -13.539 -0.682 1 91.75 185 ARG A C 1
ATOM 1487 O O . ARG A 1 185 ? -8.633 -12.32 -0.699 1 91.75 185 ARG A O 1
ATOM 1494 N N . ASN A 1 186 ? -9.992 -14.016 -0.812 1 94.94 186 ASN A N 1
ATOM 1495 C CA . ASN A 1 186 ? -11.195 -13.203 -0.976 1 94.94 186 ASN A CA 1
ATOM 1496 C C . ASN A 1 186 ? -12.406 -13.859 -0.315 1 94.94 186 ASN A C 1
ATOM 1498 O O . ASN A 1 186 ? -12.625 -15.062 -0.462 1 94.94 186 ASN A O 1
ATOM 1502 N N . THR A 1 187 ? -13.18 -13.07 0.292 1 95.44 187 THR A N 1
ATOM 1503 C CA . THR A 1 187 ? -14.43 -13.539 0.887 1 95.44 187 THR 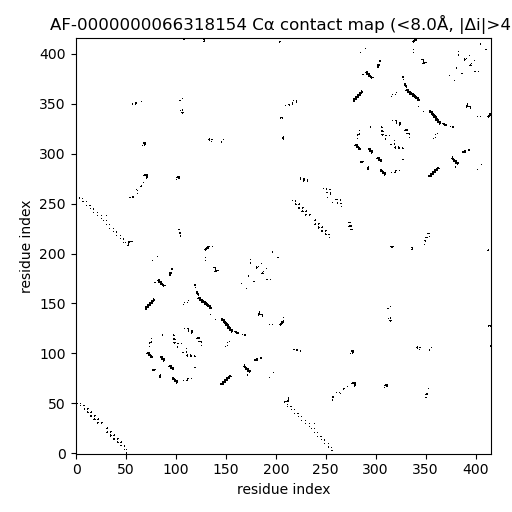A CA 1
ATOM 1504 C C . THR A 1 187 ? -15.594 -13.367 -0.086 1 95.44 187 THR A C 1
ATOM 1506 O O . THR A 1 187 ? -15.523 -12.555 -1.008 1 95.44 187 THR A O 1
ATOM 1509 N N . PRO A 1 188 ? -16.656 -14.172 0.127 1 96.25 188 PRO A N 1
ATOM 1510 C CA . PRO A 1 188 ? -17.828 -13.992 -0.719 1 96.25 188 PRO A CA 1
ATOM 1511 C C . PRO A 1 188 ? -18.391 -12.57 -0.658 1 96.25 188 PRO A C 1
ATOM 1513 O O . PRO A 1 188 ? -18.812 -12.031 -1.68 1 96.25 188 PRO A O 1
ATOM 1516 N N . SER A 1 189 ? -18.406 -11.977 0.508 1 97.38 189 SER A N 1
ATOM 1517 C CA . SER A 1 189 ? -18.922 -10.617 0.663 1 97.38 189 SER A CA 1
ATOM 1518 C C . SER A 1 189 ? -18.094 -9.625 -0.151 1 97.38 189 SER A C 1
ATOM 1520 O O . SER A 1 189 ? -18.641 -8.648 -0.671 1 97.38 189 SER A O 1
ATOM 1522 N N . GLN A 1 190 ? -16.828 -9.828 -0.23 1 98 190 GLN A N 1
ATOM 1523 C CA . GLN A 1 190 ? -15.977 -8.953 -1.022 1 98 190 GLN A CA 1
ATOM 1524 C C . GLN A 1 190 ? -16.297 -9.062 -2.51 1 98 190 GLN A C 1
ATOM 1526 O O . GLN A 1 190 ? -16.297 -8.055 -3.225 1 98 190 GLN A O 1
ATOM 1531 N N . LEU A 1 191 ? -16.547 -10.297 -2.99 1 98.38 191 LEU A N 1
ATOM 1532 C CA . LEU A 1 191 ? -16.953 -10.445 -4.383 1 98.38 191 LEU A CA 1
ATOM 1533 C C . LEU A 1 191 ? -18.297 -9.766 -4.633 1 98.38 191 LEU A C 1
ATOM 1535 O O . LEU A 1 191 ? -18.469 -9.102 -5.656 1 98.38 191 LEU A O 1
ATOM 1539 N N . SER A 1 192 ? -19.203 -9.969 -3.707 1 98.19 192 SER A N 1
ATOM 1540 C CA . SER A 1 192 ? -20.484 -9.281 -3.814 1 98.19 192 SER A CA 1
ATOM 1541 C C . SER A 1 192 ? -20.297 -7.77 -3.877 1 98.19 192 SER A C 1
ATOM 1543 O O . SER A 1 192 ? -20.953 -7.09 -4.664 1 98.19 192 SER A O 1
ATOM 1545 N N . MET A 1 193 ? -19.422 -7.27 -3.039 1 98.25 193 MET A N 1
ATOM 1546 C CA . MET A 1 193 ? -19.078 -5.848 -3.043 1 98.25 193 MET A CA 1
ATOM 1547 C C . MET A 1 193 ? -18.609 -5.402 -4.422 1 98.25 193 MET A C 1
ATOM 1549 O O . MET A 1 193 ? -19.016 -4.352 -4.918 1 98.25 193 MET A O 1
ATOM 1553 N N . LEU A 1 194 ? -17.781 -6.195 -5.074 1 98.69 194 LEU A N 1
ATOM 1554 C CA . LEU A 1 194 ? -17.234 -5.84 -6.379 1 98.69 194 LEU A CA 1
ATOM 1555 C C . LEU A 1 194 ? -18.328 -5.82 -7.441 1 98.69 194 LEU A C 1
ATOM 1557 O O . LEU A 1 194 ? -18.344 -4.945 -8.312 1 98.69 194 LEU A O 1
ATOM 1561 N N . PHE A 1 195 ? -19.266 -6.773 -7.387 1 98.69 195 PHE A N 1
ATOM 1562 C CA . PHE A 1 195 ? -20.391 -6.77 -8.312 1 98.69 195 PHE A CA 1
ATOM 1563 C C . PHE A 1 195 ? -21.281 -5.559 -8.078 1 98.69 195 PHE A C 1
ATOM 1565 O O . PHE A 1 195 ? -21.859 -5.012 -9.023 1 98.69 195 PHE A O 1
ATOM 1572 N N . ASP A 1 196 ? -21.422 -5.188 -6.824 1 98.56 196 ASP A N 1
ATOM 1573 C CA . ASP A 1 196 ? -22.172 -3.982 -6.512 1 98.56 196 ASP A CA 1
ATOM 1574 C C . ASP A 1 196 ? -21.562 -2.756 -7.176 1 98.56 196 ASP A C 1
ATOM 1576 O O . ASP A 1 196 ? -22.281 -1.883 -7.672 1 98.56 196 ASP A O 1
ATOM 1580 N N . PHE A 1 197 ? -20.234 -2.643 -7.121 1 98.31 197 PHE A N 1
ATOM 1581 C CA . PHE A 1 197 ? -19.562 -1.557 -7.816 1 98.31 197 PHE A CA 1
ATOM 1582 C C . PHE A 1 197 ? -19.875 -1.586 -9.305 1 98.31 197 PHE A C 1
ATOM 1584 O O . PHE A 1 197 ? -19.984 -0.537 -9.945 1 98.31 197 PHE A O 1
ATOM 1591 N N . LEU A 1 198 ? -19.875 -2.82 -9.906 1 97.25 198 LEU A N 1
ATOM 1592 C CA . LEU A 1 198 ? -20.219 -2.963 -11.32 1 97.25 198 LEU A CA 1
ATOM 1593 C C . LEU A 1 198 ? -21.594 -2.389 -11.609 1 97.25 198 LEU A C 1
ATOM 1595 O O . LEU A 1 198 ? -21.797 -1.688 -12.609 1 97.25 198 LEU A O 1
ATOM 1599 N N . ARG A 1 199 ? -22.531 -2.666 -10.758 1 97.12 199 ARG A N 1
ATOM 1600 C CA . ARG A 1 199 ? -23.922 -2.23 -10.93 1 97.12 199 ARG A CA 1
ATOM 1601 C C . ARG A 1 199 ? -24.062 -0.738 -10.648 1 97.12 199 ARG A C 1
ATOM 1603 O O . ARG A 1 199 ? -24.969 -0.09 -11.172 1 97.12 199 ARG A O 1
ATOM 1610 N N . HIS A 1 200 ? -23.172 -0.135 -9.797 1 96.94 200 HIS A N 1
ATOM 1611 C CA . HIS A 1 200 ? -23.203 1.27 -9.398 1 96.94 200 HIS A CA 1
ATOM 1612 C C . HIS A 1 200 ? -21.859 1.946 -9.672 1 96.94 200 HIS A C 1
ATOM 1614 O O . HIS A 1 200 ? -21.078 2.186 -8.742 1 96.94 200 HIS A O 1
ATOM 1620 N N . PRO A 1 201 ? -21.609 2.416 -10.812 1 93.12 201 PRO A N 1
ATOM 1621 C CA . PRO A 1 201 ? -20.312 2.938 -11.227 1 93.12 201 PRO A CA 1
ATOM 1622 C C . PRO A 1 201 ? -19.906 4.195 -10.461 1 93.12 201 PRO A C 1
ATOM 1624 O O . PRO A 1 201 ? -18.734 4.57 -10.453 1 93.12 201 PRO A O 1
ATOM 1627 N N . ASP A 1 202 ? -20.828 4.883 -9.82 1 93.19 202 ASP A N 1
ATOM 1628 C CA . ASP A 1 202 ? -20.5 6.117 -9.109 1 93.19 202 ASP A CA 1
ATOM 1629 C C . ASP A 1 202 ? -20.328 5.855 -7.613 1 93.19 202 ASP A C 1
ATOM 1631 O O . ASP A 1 202 ? -20.109 6.789 -6.836 1 93.19 202 ASP A O 1
ATOM 1635 N N . LYS A 1 203 ? -20.5 4.586 -7.23 1 95.56 203 LYS A N 1
ATOM 1636 C CA . LYS A 1 203 ? -20.312 4.227 -5.828 1 95.56 203 LYS A CA 1
ATOM 1637 C C . LYS A 1 203 ? -18.938 4.668 -5.332 1 95.56 203 LYS A C 1
ATOM 1639 O O . LYS A 1 203 ? -17.938 4.516 -6.035 1 95.56 203 LYS A O 1
ATOM 1644 N N . LYS A 1 204 ? -18.859 5.23 -4.137 1 95.94 204 LYS A N 1
ATOM 1645 C CA . LYS A 1 204 ? -17.609 5.727 -3.562 1 95.94 204 LYS A CA 1
ATOM 1646 C C . LYS A 1 204 ? -16.719 4.574 -3.104 1 95.94 204 LYS A C 1
ATOM 1648 O O . LYS A 1 204 ? -17.219 3.514 -2.721 1 95.94 204 LYS A O 1
ATOM 1653 N N . THR A 1 205 ? -15.469 4.812 -3.158 1 98.44 205 THR A N 1
ATOM 1654 C CA . THR A 1 205 ? -14.484 3.854 -2.672 1 98.44 205 THR A CA 1
ATOM 1655 C C . THR A 1 205 ? -14.773 3.465 -1.226 1 98.44 205 THR A C 1
ATOM 1657 O O . THR A 1 205 ? -15.109 4.32 -0.402 1 98.44 205 THR A O 1
ATOM 1660 N N . ILE A 1 206 ? -14.656 2.209 -0.928 1 98.31 206 ILE A N 1
ATOM 1661 C CA . ILE A 1 206 ? -14.945 1.687 0.404 1 98.31 206 ILE A CA 1
ATOM 1662 C C . ILE A 1 206 ? -13.641 1.498 1.177 1 98.31 206 ILE A C 1
ATOM 1664 O O . ILE A 1 206 ? -12.617 1.104 0.604 1 98.31 206 ILE A O 1
ATOM 1668 N N . PHE A 1 207 ? -13.656 1.752 2.432 1 98.5 207 PHE A N 1
ATOM 1669 C CA . PHE A 1 207 ? -12.484 1.516 3.27 1 98.5 207 PHE A CA 1
ATOM 1670 C C . PHE A 1 207 ? -12.898 1.189 4.699 1 98.5 207 PHE A C 1
ATOM 1672 O O . PHE A 1 207 ? -14.016 1.512 5.117 1 98.5 207 PHE A O 1
ATOM 1679 N N . ASP A 1 208 ? -11.969 0.445 5.344 1 94.69 208 ASP A N 1
ATOM 1680 C CA . ASP A 1 208 ? -12.125 0.209 6.777 1 94.69 208 ASP A CA 1
ATOM 1681 C C . ASP A 1 208 ? -11.258 1.166 7.59 1 94.69 208 ASP A C 1
ATOM 1683 O O . ASP A 1 208 ? -10.234 1.646 7.105 1 94.69 208 ASP A O 1
ATOM 1687 N N . MET B 1 1 ? 20.656 15.273 -8.945 1 33.91 1 MET B N 1
ATOM 1688 C CA . MET B 1 1 ? 21.453 14.68 -7.879 1 33.91 1 MET B CA 1
ATOM 1689 C C . MET B 1 1 ? 20.594 13.844 -6.945 1 33.91 1 MET B C 1
ATOM 1691 O O . MET B 1 1 ? 20.953 12.727 -6.59 1 33.91 1 MET B O 1
ATOM 1695 N N . ILE B 1 2 ? 19.547 14.352 -6.504 1 42.03 2 ILE B N 1
ATOM 1696 C CA . ILE B 1 2 ? 18.594 13.781 -5.559 1 42.03 2 ILE B CA 1
ATOM 1697 C C . ILE B 1 2 ? 17.875 12.586 -6.191 1 42.03 2 ILE B C 1
ATOM 1699 O O . ILE B 1 2 ? 17.672 11.562 -5.539 1 42.03 2 ILE B O 1
ATOM 1703 N N . LYS B 1 3 ? 17.719 12.672 -7.496 1 47.69 3 LYS B N 1
ATOM 1704 C CA . LYS B 1 3 ? 16.938 11.648 -8.18 1 47.69 3 LYS B CA 1
ATOM 1705 C C . LYS B 1 3 ? 17.703 10.328 -8.258 1 47.69 3 LYS B C 1
ATOM 1707 O O . LYS B 1 3 ? 17.141 9.258 -8.062 1 47.69 3 LYS B O 1
ATOM 1712 N N . VAL B 1 4 ? 19.094 10.406 -8.57 1 44.91 4 VAL B N 1
ATOM 1713 C CA . VAL B 1 4 ? 19.922 9.211 -8.727 1 44.91 4 VAL B CA 1
ATOM 1714 C C . VAL B 1 4 ? 20.094 8.516 -7.379 1 44.91 4 VAL B C 1
ATOM 1716 O O . VAL B 1 4 ? 20.047 7.289 -7.297 1 44.91 4 VAL B O 1
ATOM 1719 N N . GLN B 1 5 ? 20.203 9.344 -6.344 1 50.66 5 GLN B N 1
ATOM 1720 C CA . GLN B 1 5 ? 20.359 8.805 -4.996 1 50.66 5 GLN B CA 1
ATOM 1721 C C . GLN B 1 5 ? 19.109 8.039 -4.566 1 50.66 5 GLN B C 1
ATOM 1723 O O . GLN B 1 5 ? 19.219 6.965 -3.959 1 50.66 5 GLN B O 1
ATOM 1728 N N . THR B 1 6 ? 18.047 8.477 -4.996 1 57.81 6 THR B N 1
ATOM 1729 C CA . THR B 1 6 ? 16.781 7.855 -4.625 1 57.81 6 THR B CA 1
ATOM 1730 C C . THR B 1 6 ? 16.625 6.504 -5.316 1 57.81 6 THR B C 1
ATOM 1732 O O . THR B 1 6 ? 16.109 5.555 -4.719 1 57.81 6 THR B O 1
ATOM 1735 N N . LYS B 1 7 ? 17.344 6.406 -6.445 1 63.06 7 LYS B N 1
ATOM 1736 C CA . LYS B 1 7 ? 17.156 5.184 -7.223 1 63.06 7 LYS B CA 1
ATOM 1737 C C . LYS B 1 7 ? 17.953 4.027 -6.629 1 63.06 7 LYS B C 1
ATOM 1739 O O . LYS B 1 7 ? 17.484 2.891 -6.602 1 63.06 7 LYS B O 1
ATOM 1744 N N . TRP B 1 8 ? 19.141 4.418 -6.137 1 63.94 8 TRP B N 1
ATOM 1745 C CA . TRP B 1 8 ? 20 3.359 -5.59 1 63.94 8 TRP B CA 1
ATOM 1746 C C . TRP B 1 8 ? 19.391 2.779 -4.316 1 63.94 8 TRP B C 1
ATOM 1748 O O . TRP B 1 8 ? 19.406 1.562 -4.113 1 63.94 8 TRP B O 1
ATOM 1758 N N . LEU B 1 9 ? 18.875 3.625 -3.52 1 64.5 9 LEU B N 1
ATOM 1759 C CA . LEU B 1 9 ? 18.25 3.152 -2.293 1 64.5 9 LEU B CA 1
ATOM 1760 C C . LEU B 1 9 ? 17.031 2.275 -2.605 1 64.5 9 LEU B C 1
ATOM 1762 O O . LEU B 1 9 ? 16.859 1.221 -1.992 1 64.5 9 LEU B O 1
ATOM 1766 N N . GLU B 1 10 ? 16.297 2.709 -3.549 1 69.19 10 GLU B N 1
ATOM 1767 C CA . GLU B 1 10 ? 15.133 1.937 -3.959 1 69.19 10 GLU B CA 1
ATOM 1768 C C . GLU B 1 10 ? 15.531 0.56 -4.48 1 69.19 10 GLU B C 1
ATOM 1770 O O . GLU B 1 10 ? 14.859 -0.435 -4.207 1 69.19 10 GLU B O 1
ATOM 1775 N N . ARG B 1 11 ? 16.609 0.56 -5.234 1 68.75 11 ARG B N 1
ATOM 1776 C CA . ARG B 1 11 ? 17.094 -0.708 -5.777 1 68.75 11 ARG B CA 1
ATOM 1777 C C . ARG B 1 11 ? 17.609 -1.618 -4.672 1 68.75 11 ARG B C 1
ATOM 1779 O O . ARG B 1 11 ? 17.359 -2.824 -4.684 1 68.75 11 ARG B O 1
ATOM 1786 N N . ALA B 1 12 ? 18.375 -0.983 -3.68 1 73.31 12 ALA B N 1
ATOM 1787 C CA . ALA B 1 12 ? 18.844 -1.767 -2.541 1 73.31 12 ALA B CA 1
ATOM 1788 C C . ALA B 1 12 ? 17.672 -2.334 -1.745 1 73.31 12 ALA B C 1
ATOM 1790 O O . ALA B 1 12 ? 17.719 -3.492 -1.319 1 73.31 12 ALA B O 1
ATOM 1791 N N . GLN B 1 13 ? 16.672 -1.601 -1.607 1 70.81 13 GLN B N 1
ATOM 1792 C CA . GLN B 1 13 ? 15.477 -2.053 -0.91 1 70.81 13 GLN B CA 1
ATOM 1793 C C . GLN B 1 13 ? 14.797 -3.189 -1.666 1 70.81 13 GLN B C 1
ATOM 1795 O O . GLN B 1 13 ? 14.312 -4.145 -1.057 1 70.81 13 GLN B O 1
ATOM 1800 N N . ARG B 1 14 ? 14.734 -3.059 -2.977 1 75.19 14 ARG B N 1
ATOM 1801 C CA . ARG B 1 14 ? 14.117 -4.109 -3.787 1 75.19 14 ARG B CA 1
ATOM 1802 C C . ARG B 1 14 ? 14.914 -5.406 -3.689 1 75.19 14 ARG B C 1
ATOM 1804 O O . ARG B 1 14 ? 14.328 -6.488 -3.561 1 75.19 14 ARG B O 1
ATOM 1811 N N . ILE B 1 15 ? 16.156 -5.352 -3.723 1 75.81 15 ILE B N 1
ATOM 1812 C CA . ILE B 1 15 ? 17.016 -6.523 -3.598 1 75.81 15 ILE B CA 1
ATOM 1813 C C . ILE B 1 15 ? 16.781 -7.191 -2.244 1 75.81 15 ILE B C 1
ATOM 1815 O O . ILE B 1 15 ? 16.641 -8.414 -2.164 1 75.81 15 ILE B O 1
ATOM 1819 N N . ARG B 1 16 ? 16.703 -6.359 -1.229 1 74.69 16 ARG B N 1
ATOM 1820 C CA . ARG B 1 16 ? 16.453 -6.875 0.11 1 74.69 16 ARG B CA 1
ATOM 1821 C C . ARG B 1 16 ? 15.102 -7.574 0.176 1 74.69 16 ARG B C 1
ATOM 1823 O O . ARG B 1 16 ? 14.984 -8.664 0.74 1 74.69 16 ARG B O 1
ATOM 1830 N N . ALA B 1 17 ? 14.172 -6.961 -0.394 1 70.69 17 ALA B N 1
ATOM 1831 C CA . ALA B 1 17 ? 12.828 -7.527 -0.372 1 70.69 17 ALA B CA 1
ATOM 1832 C C . ALA B 1 17 ? 12.781 -8.867 -1.101 1 70.69 17 ALA B C 1
ATOM 1834 O O . ALA B 1 17 ? 12.125 -9.805 -0.646 1 70.69 17 ALA B O 1
ATOM 1835 N N . ILE B 1 18 ? 13.422 -9 -2.262 1 75.5 18 ILE B N 1
ATOM 1836 C CA . ILE B 1 18 ? 13.461 -10.242 -3.025 1 75.5 18 ILE B CA 1
ATOM 1837 C C . ILE B 1 18 ? 14.148 -11.328 -2.201 1 75.5 18 ILE B C 1
ATOM 1839 O O . ILE B 1 18 ? 13.664 -12.461 -2.127 1 75.5 18 ILE B O 1
ATOM 1843 N N . ALA B 1 19 ? 15.273 -10.93 -1.552 1 76 19 ALA B N 1
ATOM 1844 C CA . ALA B 1 19 ? 16 -11.875 -0.711 1 76 19 ALA B CA 1
ATOM 1845 C C . ALA B 1 19 ? 15.148 -12.352 0.458 1 76 19 ALA B C 1
ATOM 1847 O O . ALA B 1 19 ? 15.102 -13.547 0.76 1 76 19 ALA B O 1
ATOM 1848 N N . GLN B 1 20 ? 14.492 -11.438 1.085 1 74.62 20 GLN B N 1
ATOM 1849 C CA . GLN B 1 20 ? 13.625 -11.758 2.215 1 74.62 20 GLN B CA 1
ATOM 1850 C C . GLN B 1 20 ? 12.5 -12.703 1.797 1 74.62 20 GLN B C 1
ATOM 1852 O O . GLN B 1 20 ? 12.195 -13.664 2.508 1 74.62 20 GLN B O 1
ATOM 1857 N N . ALA B 1 21 ? 11.898 -12.492 0.666 1 72.44 21 ALA B N 1
ATOM 1858 C CA . ALA B 1 21 ? 10.859 -13.375 0.148 1 72.44 21 ALA B CA 1
ATOM 1859 C C . ALA B 1 21 ? 11.414 -14.766 -0.144 1 72.44 21 ALA B C 1
ATOM 1861 O O . ALA B 1 21 ? 10.773 -15.773 0.165 1 72.44 21 ALA B O 1
ATOM 1862 N N . GLY B 1 22 ? 12.531 -14.812 -0.816 1 76.62 22 GLY B N 1
ATOM 1863 C CA . GLY B 1 22 ? 13.164 -16.094 -1.068 1 76.62 22 GLY B CA 1
ATOM 1864 C C . GLY B 1 22 ? 13.438 -16.891 0.198 1 76.62 22 GLY B C 1
ATOM 1865 O O . GLY B 1 22 ? 13.18 -18.094 0.252 1 76.62 22 GLY B O 1
ATOM 1866 N N . LEU B 1 23 ? 13.945 -16.156 1.308 1 75.69 23 LEU B N 1
ATOM 1867 C CA . LEU B 1 23 ? 14.242 -16.812 2.576 1 75.69 23 LEU B CA 1
ATOM 1868 C C . LEU B 1 23 ? 12.969 -17.266 3.271 1 75.69 23 LEU B C 1
ATOM 1870 O O . LEU B 1 23 ? 12.977 -18.266 4.008 1 75.69 23 LEU B O 1
ATOM 1874 N N . ALA B 1 24 ? 11.898 -16.656 2.939 1 69.5 24 ALA B N 1
ATOM 1875 C CA . ALA B 1 24 ? 10.625 -17 3.566 1 69.5 24 ALA B CA 1
ATOM 1876 C C . ALA B 1 24 ? 10.023 -18.25 2.939 1 69.5 24 ALA B C 1
ATOM 1878 O O . ALA B 1 24 ? 9.367 -19.047 3.623 1 69.5 24 ALA B O 1
ATOM 1879 N N . PHE B 1 25 ? 10.344 -18.469 1.613 1 76.81 25 PHE B N 1
ATOM 1880 C CA . PHE B 1 25 ? 9.539 -19.484 0.93 1 76.81 25 PHE B CA 1
ATOM 1881 C C . PHE B 1 25 ? 10.43 -20.578 0.353 1 76.81 25 PHE B C 1
ATOM 1883 O O . PHE B 1 25 ? 9.953 -21.688 0.077 1 76.81 25 PHE B O 1
ATOM 1890 N N . SER B 1 26 ? 11.664 -20.266 0.049 1 76.94 26 SER B N 1
ATOM 1891 C CA . SER B 1 26 ? 12.531 -21.234 -0.6 1 76.94 26 SER B CA 1
ATOM 1892 C C . SER B 1 26 ? 12.914 -22.359 0.362 1 76.94 26 SER B C 1
ATOM 1894 O O . SER B 1 26 ? 13.203 -22.109 1.534 1 76.94 26 SER B O 1
ATOM 1896 N N . LYS B 1 27 ? 12.812 -23.531 0.015 1 79.69 27 LYS B N 1
ATOM 1897 C CA . LYS B 1 27 ? 13.211 -24.688 0.83 1 79.69 27 LYS B CA 1
ATOM 1898 C C . LYS B 1 27 ? 14.562 -25.234 0.386 1 79.69 27 LYS B C 1
ATOM 1900 O O . LYS B 1 27 ? 15.164 -26.047 1.083 1 79.69 27 LYS B O 1
ATOM 1905 N N . ASP B 1 28 ? 15.023 -24.766 -0.804 1 78.31 28 ASP B N 1
ATOM 1906 C CA . ASP B 1 28 ? 16.312 -25.234 -1.324 1 78.31 28 ASP B CA 1
ATOM 1907 C C . ASP B 1 28 ? 17.469 -24.578 -0.58 1 78.31 28 ASP B C 1
ATOM 1909 O O . ASP B 1 28 ? 17.516 -23.344 -0.448 1 78.31 28 ASP B O 1
ATOM 1913 N N . VAL B 1 29 ? 18.375 -25.453 -0.004 1 73.12 29 VAL B N 1
ATOM 1914 C CA . VAL B 1 29 ? 19.469 -24.984 0.844 1 73.12 29 VAL B CA 1
ATOM 1915 C C . VAL B 1 29 ? 20.359 -24.016 0.062 1 73.12 29 VAL B C 1
ATOM 1917 O O . VAL B 1 29 ? 20.797 -23 0.601 1 73.12 29 VAL B O 1
ATOM 1920 N N . TYR B 1 30 ? 20.625 -24.312 -1.251 1 77.06 30 TYR B N 1
ATOM 1921 C CA . TYR B 1 30 ? 21.484 -23.453 -2.059 1 77.06 30 TYR B CA 1
ATOM 1922 C C . TYR B 1 30 ? 20.797 -22.125 -2.363 1 77.06 30 TYR B C 1
ATOM 1924 O O . TYR B 1 30 ? 21.422 -21.062 -2.35 1 77.06 30 TYR B O 1
ATOM 1932 N N . ASP B 1 31 ? 19.469 -22.156 -2.607 1 81 31 ASP B N 1
ATOM 1933 C CA . ASP B 1 31 ? 18.719 -20.922 -2.828 1 81 31 ASP B CA 1
ATOM 1934 C C . ASP B 1 31 ? 18.688 -20.062 -1.567 1 81 31 ASP B C 1
ATOM 1936 O O . ASP B 1 31 ? 18.859 -18.844 -1.639 1 81 31 ASP B O 1
ATOM 1940 N N . ARG B 1 32 ? 18.484 -20.75 -0.48 1 81.81 32 ARG B N 1
ATOM 1941 C CA . ARG B 1 32 ? 18.453 -20 0.771 1 81.81 32 ARG B CA 1
ATOM 1942 C C . ARG B 1 32 ? 19.797 -19.328 1.045 1 81.81 32 ARG B C 1
ATOM 1944 O O . ARG B 1 32 ? 19.844 -18.188 1.501 1 81.81 32 ARG B O 1
ATOM 1951 N N . GLU B 1 33 ? 20.891 -20 0.815 1 75.12 33 GLU B N 1
ATOM 1952 C CA . GLU B 1 33 ? 22.203 -19.422 0.971 1 75.12 33 GLU B CA 1
ATOM 1953 C C . GLU B 1 33 ? 22.391 -18.203 0.069 1 75.12 33 GLU B C 1
ATOM 1955 O O . GLU B 1 33 ? 22.938 -17.188 0.489 1 75.12 33 GLU B O 1
ATOM 1960 N N . ARG B 1 34 ? 21.875 -18.328 -1.171 1 78.06 34 ARG B N 1
ATOM 1961 C CA . ARG B 1 34 ? 21.969 -17.219 -2.105 1 78.06 34 ARG B CA 1
ATOM 1962 C C . ARG B 1 34 ? 21.156 -16.031 -1.622 1 78.06 34 ARG B C 1
ATOM 1964 O O . ARG B 1 34 ? 21.594 -14.883 -1.724 1 78.06 34 ARG B O 1
ATOM 1971 N N . TYR B 1 35 ? 20.016 -16.281 -1.091 1 84.81 35 TYR B N 1
ATOM 1972 C CA . TYR B 1 35 ? 19.172 -15.195 -0.579 1 84.81 35 TYR B CA 1
ATOM 1973 C C . TYR B 1 35 ? 19.812 -14.562 0.657 1 84.81 35 TYR B C 1
ATOM 1975 O O . TYR B 1 35 ? 19.688 -13.359 0.869 1 84.81 35 TYR B O 1
ATOM 1983 N N . GLU B 1 36 ? 20.422 -15.328 1.514 1 78.81 36 GLU B N 1
ATOM 1984 C CA . GLU B 1 36 ? 21.141 -14.781 2.648 1 78.81 36 GLU B CA 1
ATOM 1985 C C . GLU B 1 36 ? 22.266 -13.844 2.186 1 78.81 36 GLU B C 1
ATOM 1987 O O . GLU B 1 36 ? 22.484 -12.789 2.775 1 78.81 36 GLU B O 1
ATOM 1992 N N . GLU B 1 37 ? 22.984 -14.273 1.116 1 75.5 37 GLU B N 1
ATOM 1993 C CA . GLU B 1 37 ? 24.031 -13.422 0.555 1 75.5 37 GLU B CA 1
ATOM 1994 C C . GLU B 1 37 ? 23.453 -12.125 -0 1 75.5 37 GLU B C 1
ATOM 1996 O O . GLU B 1 37 ? 24.047 -11.055 0.172 1 75.5 37 GLU B O 1
ATOM 2001 N N . LEU B 1 38 ? 22.359 -12.203 -0.673 1 80.12 38 LEU B N 1
ATOM 2002 C CA . LEU B 1 38 ? 21.703 -11.016 -1.208 1 80.12 38 LEU B CA 1
ATOM 2003 C C . LEU B 1 38 ? 21.266 -10.086 -0.083 1 80.12 38 LEU B C 1
ATOM 2005 O O . LEU B 1 38 ? 21.344 -8.859 -0.214 1 80.12 38 LEU B O 1
ATOM 2009 N N . MET B 1 39 ? 20.797 -10.766 0.986 1 76.81 39 MET B N 1
ATOM 2010 C CA . MET B 1 39 ? 20.453 -9.977 2.166 1 76.81 39 MET B CA 1
ATOM 2011 C C . MET B 1 39 ? 21.672 -9.188 2.664 1 76.81 39 MET B C 1
ATOM 2013 O O . MET B 1 39 ? 21.562 -7.996 2.951 1 76.81 39 MET B O 1
ATOM 2017 N N . LYS B 1 40 ? 22.703 -9.844 2.807 1 70.5 40 LYS B N 1
ATOM 2018 C CA . LYS B 1 40 ? 23.938 -9.219 3.252 1 70.5 40 LYS B CA 1
ATOM 2019 C C . LYS B 1 40 ? 24.375 -8.109 2.293 1 70.5 40 LYS B C 1
ATOM 2021 O O . LYS B 1 40 ? 24.734 -7.012 2.723 1 70.5 40 LYS B O 1
ATOM 2026 N N . LEU B 1 41 ? 24.344 -8.352 0.972 1 72.75 41 LEU B N 1
ATOM 2027 C CA . LEU B 1 41 ? 24.75 -7.383 -0.038 1 72.75 41 LEU B CA 1
ATOM 2028 C C . LEU B 1 41 ? 23.859 -6.141 0.021 1 72.75 41 LEU B C 1
ATOM 2030 O O . LEU B 1 41 ? 24.344 -5.016 -0.094 1 72.75 41 LEU B O 1
ATOM 2034 N N . SER B 1 42 ? 22.609 -6.453 0.097 1 74.44 42 SER B N 1
ATOM 2035 C CA . SER B 1 42 ? 21.688 -5.324 0.191 1 74.44 42 SER B CA 1
ATOM 2036 C C . SER B 1 42 ? 21.969 -4.473 1.422 1 74.44 42 SER B C 1
ATOM 2038 O O . SER B 1 42 ? 21.891 -3.244 1.366 1 74.44 42 SER B O 1
ATOM 2040 N N . ALA B 1 43 ? 22.219 -5.137 2.527 1 68.62 43 ALA B N 1
ATOM 2041 C CA . ALA B 1 43 ? 22.578 -4.426 3.75 1 68.62 43 ALA B CA 1
ATOM 2042 C C . ALA B 1 43 ? 23.859 -3.607 3.551 1 68.62 43 ALA B C 1
ATOM 2044 O O . ALA B 1 43 ? 23.953 -2.469 4.016 1 68.62 43 ALA B O 1
ATOM 2045 N N . GLU B 1 44 ? 24.828 -4.199 2.918 1 65.62 44 GLU B N 1
ATOM 2046 C CA . GLU B 1 44 ? 26.078 -3.498 2.635 1 65.62 44 GLU B CA 1
ATOM 2047 C C . GLU B 1 44 ? 25.844 -2.297 1.724 1 65.62 44 GLU B C 1
ATOM 2049 O O . GLU B 1 44 ? 26.453 -1.238 1.913 1 65.62 44 GLU B O 1
ATOM 2054 N N . MET B 1 45 ? 25.047 -2.525 0.7 1 69.94 45 MET B N 1
ATOM 2055 C CA . MET B 1 45 ? 24.703 -1.439 -0.214 1 69.94 45 MET B CA 1
ATOM 2056 C C . MET B 1 45 ? 24.062 -0.276 0.539 1 69.94 45 MET B C 1
ATOM 2058 O O . MET B 1 45 ? 24.391 0.885 0.282 1 69.94 45 MET B O 1
ATOM 2062 N N . MET B 1 46 ? 23.266 -0.735 1.413 1 64.44 46 MET B N 1
ATOM 2063 C CA . MET B 1 46 ? 22.594 0.291 2.205 1 64.44 46 MET B CA 1
ATOM 2064 C C . MET B 1 46 ? 23.562 0.951 3.178 1 64.44 46 MET B C 1
ATOM 2066 O O . MET B 1 46 ? 23.453 2.148 3.451 1 64.44 46 MET B O 1
ATOM 2070 N N . ALA B 1 47 ? 24.422 0.055 3.758 1 60.53 47 ALA B N 1
ATOM 2071 C CA . ALA B 1 47 ? 25.438 0.554 4.684 1 60.53 47 ALA B CA 1
ATOM 2072 C C . ALA B 1 47 ? 26.422 1.477 3.969 1 60.53 47 ALA B C 1
ATOM 2074 O O . ALA B 1 47 ? 26.938 2.424 4.566 1 60.53 47 ALA B O 1
ATOM 2075 N N . ASP B 1 48 ? 26.938 0.891 2.814 1 57.12 48 ASP B N 1
ATOM 2076 C CA . ASP B 1 48 ? 27.875 1.713 2.051 1 57.12 48 ASP B CA 1
ATOM 2077 C C . ASP B 1 48 ? 27.328 3.125 1.852 1 57.12 48 ASP B C 1
ATOM 2079 O O . ASP B 1 48 ? 28.094 4.078 1.69 1 57.12 48 ASP B O 1
ATOM 2083 N N . TYR B 1 49 ? 26.156 2.865 1.607 1 50.12 49 TYR B N 1
ATOM 2084 C CA . TYR B 1 49 ? 25.547 4.188 1.521 1 50.12 49 TYR B CA 1
ATOM 2085 C C . TYR B 1 49 ? 25.672 4.934 2.846 1 50.12 49 TYR B C 1
ATOM 2087 O O . TYR B 1 49 ? 25.797 6.16 2.867 1 50.12 49 TYR B O 1
ATOM 2095 N N . SER B 1 50 ? 25.594 3.926 3.99 1 43.59 50 SER B N 1
ATOM 2096 C CA . SER B 1 50 ? 25.766 4.469 5.336 1 43.59 50 SER B CA 1
ATOM 2097 C C . SER B 1 50 ? 27.125 4.098 5.914 1 43.59 50 SER B C 1
ATOM 2099 O O . SER B 1 50 ? 27.5 2.922 5.938 1 43.59 50 SER B O 1
ATOM 2101 N N . GLU B 1 51 ? 28.375 4.52 5.727 1 36.94 51 GLU B N 1
ATOM 2102 C CA . GLU B 1 51 ? 29.609 4.086 6.371 1 36.94 51 GLU B CA 1
ATOM 2103 C C . GLU B 1 51 ? 29.328 3.371 7.691 1 36.94 51 GLU B C 1
ATOM 2105 O O . GLU B 1 51 ? 29.938 2.34 7.988 1 36.94 51 GLU B O 1
ATOM 2110 N N . LYS B 1 52 ? 29.109 4.008 8.805 1 37.75 52 LYS B N 1
ATOM 2111 C CA . LYS B 1 52 ? 29.297 3.543 10.18 1 37.75 52 LYS B CA 1
ATOM 2112 C C . LYS B 1 52 ? 28.281 2.465 10.539 1 37.75 52 LYS B C 1
ATOM 2114 O O . LYS B 1 52 ? 28.469 1.705 11.484 1 37.75 52 LYS B O 1
ATOM 2119 N N . ASP B 1 53 ? 27 2.369 10.195 1 36.34 53 ASP B N 1
ATOM 2120 C CA . ASP B 1 53 ? 25.938 1.737 10.984 1 36.34 53 ASP B CA 1
ATOM 2121 C C . ASP B 1 53 ? 25.484 0.423 10.344 1 36.34 53 ASP B C 1
ATOM 2123 O O . ASP B 1 53 ? 24.422 -0.094 10.664 1 36.34 53 ASP B O 1
ATOM 2127 N N . ILE B 1 54 ? 26.328 -0.323 9.773 1 39.75 54 ILE B N 1
ATOM 2128 C CA . ILE B 1 54 ? 26.016 -1.618 9.18 1 39.75 54 ILE B CA 1
ATOM 2129 C C . ILE B 1 54 ? 25.25 -2.479 10.188 1 39.75 54 ILE B C 1
ATOM 2131 O O . ILE B 1 54 ? 24.312 -3.193 9.828 1 39.75 54 ILE B O 1
ATOM 2135 N N . GLU B 1 55 ? 25.672 -2.557 11.273 1 39.62 55 GLU B N 1
ATOM 2136 C CA . GLU B 1 55 ? 25.141 -3.516 12.227 1 39.62 55 GLU B CA 1
ATOM 2137 C C . GLU B 1 55 ? 23.641 -3.305 12.43 1 39.62 55 GLU B C 1
ATOM 2139 O O . GLU B 1 55 ? 22.875 -4.27 12.578 1 39.62 55 GLU B O 1
ATOM 2144 N N . VAL B 1 56 ? 23.172 -2.129 12.438 1 37.94 56 VAL B N 1
ATOM 2145 C CA . VAL B 1 56 ? 21.797 -1.796 12.773 1 37.94 56 VAL B CA 1
ATOM 2146 C C . VAL B 1 56 ? 20.875 -2.234 11.633 1 37.94 56 VAL B C 1
ATOM 2148 O O . VAL B 1 56 ? 19.781 -2.744 11.875 1 37.94 56 VAL B O 1
ATOM 2151 N N . ILE B 1 57 ? 21.359 -2.143 10.484 1 42.56 57 ILE B N 1
ATOM 2152 C CA . ILE B 1 57 ? 20.516 -2.482 9.344 1 42.56 57 ILE B CA 1
ATOM 2153 C C . ILE B 1 57 ? 20.266 -3.988 9.32 1 42.56 57 ILE B C 1
ATOM 2155 O O . ILE B 1 57 ? 19.156 -4.434 9.062 1 42.56 57 ILE B O 1
ATOM 2159 N N . THR B 1 58 ? 21.312 -4.695 9.688 1 41.38 58 THR B N 1
ATOM 2160 C CA . THR B 1 58 ? 21.156 -6.145 9.711 1 41.38 58 THR B CA 1
ATOM 2161 C C . THR B 1 58 ? 20.078 -6.562 10.711 1 41.38 58 THR B C 1
ATOM 2163 O O . THR B 1 58 ? 19.312 -7.484 10.445 1 41.38 58 THR B O 1
ATOM 2166 N N . ASP B 1 59 ? 20.047 -5.887 11.82 1 40.69 59 ASP B N 1
ATOM 2167 C CA . ASP B 1 59 ? 19.094 -6.254 12.867 1 40.69 59 ASP B CA 1
ATOM 2168 C C . ASP B 1 59 ? 17.672 -5.953 12.453 1 40.69 59 ASP B C 1
ATOM 2170 O O . ASP B 1 59 ? 16.75 -6.719 12.75 1 40.69 59 ASP B O 1
ATOM 2174 N N . LEU B 1 60 ? 17.484 -4.82 11.922 1 40.06 60 LEU B N 1
ATOM 2175 C CA . LEU B 1 60 ? 16.125 -4.434 11.516 1 40.06 60 LEU B CA 1
ATOM 2176 C C . LEU B 1 60 ? 15.508 -5.496 10.617 1 40.06 60 LEU B C 1
ATOM 2178 O O . LEU B 1 60 ? 14.32 -5.805 10.742 1 40.06 60 LEU B O 1
ATOM 2182 N N . TRP B 1 61 ? 16.328 -6.059 9.82 1 42.62 61 TRP B N 1
ATOM 2183 C CA . TRP B 1 61 ? 15.859 -6.965 8.781 1 42.62 61 TRP B CA 1
ATOM 2184 C C . TRP B 1 61 ? 15.688 -8.375 9.32 1 42.62 61 TRP B C 1
ATOM 2186 O O . TRP B 1 61 ? 14.797 -9.109 8.891 1 42.62 61 TRP B O 1
ATOM 2196 N N . GLN B 1 62 ? 16.594 -8.766 10.195 1 41.31 62 GLN B N 1
ATOM 2197 C CA . GLN B 1 62 ? 16.547 -10.125 10.719 1 41.31 62 GLN B CA 1
ATOM 2198 C C . GLN B 1 62 ? 15.203 -10.406 11.375 1 41.31 62 GLN B C 1
ATOM 2200 O O . GLN B 1 62 ? 14.758 -11.555 11.422 1 41.31 62 GLN B O 1
ATOM 2205 N N . GLY B 1 63 ? 14.602 -9.367 11.781 1 39.78 63 GLY B N 1
ATOM 2206 C CA . GLY B 1 63 ? 13.391 -9.656 12.531 1 39.78 63 GLY B CA 1
ATOM 2207 C C . GLY B 1 63 ? 12.164 -9.82 11.656 1 39.78 63 GLY B C 1
ATOM 2208 O O . GLY B 1 63 ? 11.109 -10.25 12.125 1 39.78 63 GLY B O 1
ATOM 2209 N N . GLU B 1 64 ? 12.18 -9.258 10.5 1 44.38 64 GLU B N 1
ATOM 2210 C CA . GLU B 1 64 ? 10.906 -9.328 9.797 1 44.38 64 GLU B CA 1
ATOM 2211 C C . GLU B 1 64 ? 10.766 -10.633 9.016 1 44.38 64 GLU B C 1
ATOM 2213 O O . GLU B 1 64 ? 11.531 -10.883 8.086 1 44.38 64 GLU B O 1
ATOM 2218 N N . LYS B 1 65 ? 10.086 -11.695 9.617 1 51.25 65 LYS B N 1
ATOM 2219 C CA . LYS B 1 65 ? 9.711 -12.961 8.992 1 51.25 65 LYS B CA 1
ATOM 2220 C C . LYS B 1 65 ? 8.516 -12.773 8.062 1 51.25 65 LYS B C 1
ATOM 2222 O O . LYS B 1 65 ? 7.688 -11.883 8.273 1 51.25 65 LYS B O 1
ATOM 2227 N N . GLY B 1 66 ? 8.703 -13.141 6.766 1 58.41 66 GLY B N 1
ATOM 2228 C CA . GLY B 1 66 ? 7.602 -13.156 5.816 1 58.41 66 GLY B CA 1
ATOM 2229 C C . GLY B 1 66 ? 7.887 -12.359 4.559 1 58.41 66 GLY B C 1
ATOM 2230 O O . GLY B 1 66 ? 8.961 -11.773 4.418 1 58.41 66 GLY B O 1
ATOM 2231 N N . TYR B 1 67 ? 7.055 -12.422 3.676 1 70.5 67 TYR B N 1
ATOM 2232 C CA . TYR B 1 67 ? 7.188 -11.695 2.418 1 70.5 67 TYR B CA 1
ATOM 2233 C C . TYR B 1 67 ? 7.133 -10.188 2.65 1 70.5 67 TYR B C 1
ATOM 2235 O O . TYR B 1 67 ? 6.195 -9.688 3.275 1 70.5 67 TYR B O 1
ATOM 2243 N N . PRO B 1 68 ? 8.109 -9.406 2.297 1 77.88 68 PRO B N 1
ATOM 2244 C CA . PRO B 1 68 ? 8.109 -7.957 2.508 1 77.88 68 PRO B CA 1
ATOM 2245 C C . PRO B 1 68 ? 7.148 -7.227 1.571 1 77.88 68 PRO B C 1
ATOM 2247 O O . PRO B 1 68 ? 6.996 -7.613 0.411 1 77.88 68 PRO B O 1
ATOM 2250 N N . THR B 1 69 ? 6.406 -6.32 2.109 1 87.69 69 THR B N 1
ATOM 2251 C CA . THR B 1 69 ? 5.582 -5.406 1.329 1 87.69 69 THR B CA 1
ATOM 2252 C C . THR B 1 69 ? 5.844 -3.959 1.738 1 87.69 69 THR B C 1
ATOM 2254 O O . THR B 1 69 ? 6.465 -3.703 2.77 1 87.69 69 THR B O 1
ATOM 2257 N N . PRO B 1 70 ? 5.531 -3.016 0.94 1 91 70 PRO B N 1
ATOM 2258 C CA . PRO B 1 70 ? 5.633 -1.622 1.382 1 91 70 PRO B CA 1
ATOM 2259 C C . PRO B 1 70 ? 4.941 -1.376 2.721 1 91 70 PRO B C 1
ATOM 2261 O O . PRO B 1 70 ? 3.924 -2.004 3.02 1 91 70 PRO B O 1
ATOM 2264 N N . LYS B 1 71 ? 5.496 -0.536 3.463 1 89.31 71 LYS B N 1
ATOM 2265 C CA . LYS B 1 71 ? 4.922 -0.19 4.762 1 89.31 71 LYS B CA 1
ATOM 2266 C C . LYS B 1 71 ? 3.664 0.658 4.598 1 89.31 71 LYS B C 1
ATOM 2268 O O . LYS B 1 71 ? 3.613 1.541 3.736 1 89.31 71 LYS B O 1
ATOM 2273 N N . ALA B 1 72 ? 2.686 0.334 5.391 1 94.44 72 ALA B N 1
ATOM 2274 C CA . ALA B 1 72 ? 1.444 1.105 5.383 1 94.44 72 ALA B CA 1
ATOM 2275 C C . ALA B 1 72 ? 1.568 2.35 6.262 1 94.44 72 ALA B C 1
ATOM 2277 O O . ALA B 1 72 ? 1.921 2.254 7.438 1 94.44 72 ALA B O 1
ATOM 2278 N N . ASP B 1 73 ? 1.297 3.523 5.652 1 95.25 73 ASP B N 1
ATOM 2279 C CA . ASP B 1 73 ? 1.293 4.836 6.289 1 95.25 73 ASP B CA 1
ATOM 2280 C C . ASP B 1 73 ? -0.052 5.535 6.094 1 95.25 73 ASP B C 1
ATOM 2282 O O . ASP B 1 73 ? -0.606 5.535 4.992 1 95.25 73 ASP B O 1
ATOM 2286 N N . VAL B 1 74 ? -0.628 6.039 7.172 1 98.06 74 VAL B N 1
ATOM 2287 C CA . VAL B 1 74 ? -1.906 6.734 7.051 1 98.06 74 VAL B CA 1
ATOM 2288 C C . VAL B 1 74 ? -1.72 8.219 7.359 1 98.06 74 VAL B C 1
ATOM 2290 O O . VAL B 1 74 ? -0.92 8.578 8.227 1 98.06 74 VAL B O 1
ATOM 2293 N N . ARG B 1 75 ? -2.439 9.062 6.656 1 98.62 75 ARG B N 1
ATOM 2294 C CA . ARG B 1 75 ? -2.475 10.508 6.863 1 98.62 75 ARG B CA 1
ATOM 2295 C C . ARG B 1 75 ? -3.91 11.023 6.898 1 98.62 75 ARG B C 1
ATOM 2297 O O . ARG B 1 75 ? -4.711 10.703 6.02 1 98.62 75 ARG B O 1
ATOM 2304 N N . GLY B 1 76 ? -4.25 11.766 7.895 1 98.62 76 GLY B N 1
ATOM 2305 C CA . GLY B 1 76 ? -5.594 12.297 8.055 1 98.62 76 GLY B CA 1
ATOM 2306 C C . GLY B 1 76 ? -5.742 13.711 7.535 1 98.62 76 GLY B C 1
ATOM 2307 O O . GLY B 1 76 ? -4.973 14.602 7.91 1 98.62 76 GLY B O 1
ATOM 2308 N N . ALA B 1 77 ? -6.688 13.938 6.723 1 98.75 77 ALA B N 1
ATOM 2309 C CA . ALA B 1 77 ? -7.051 15.281 6.262 1 98.75 77 ALA B CA 1
ATOM 2310 C C . ALA B 1 77 ? -8.25 15.812 7.035 1 98.75 77 ALA B C 1
ATOM 2312 O O . ALA B 1 77 ? -9.375 15.328 6.867 1 98.75 77 ALA B O 1
ATOM 2313 N N . VAL B 1 78 ? -8.039 16.75 7.859 1 98 78 VAL B N 1
ATOM 2314 C CA . VAL B 1 78 ? -9.086 17.406 8.633 1 98 78 VAL B CA 1
ATOM 2315 C C . VAL B 1 78 ? -9.164 18.891 8.242 1 98 78 VAL B C 1
ATOM 2317 O O . VAL B 1 78 ? -8.188 19.625 8.359 1 98 78 VAL B O 1
ATOM 2320 N N . PHE B 1 79 ? -10.305 19.297 7.797 1 97.5 79 PHE B N 1
ATOM 2321 C CA . PHE B 1 79 ? -10.484 20.672 7.375 1 97.5 79 PHE B CA 1
ATOM 2322 C C . PHE B 1 79 ? -11.406 21.422 8.328 1 97.5 79 PHE B C 1
ATOM 2324 O O . PHE B 1 79 ? -12.344 20.844 8.883 1 97.5 79 PHE B O 1
ATOM 2331 N N . ARG B 1 80 ? -11.086 22.594 8.547 1 94.69 80 ARG B N 1
ATOM 2332 C CA . ARG B 1 80 ? -11.922 23.562 9.25 1 94.69 80 ARG B CA 1
ATOM 2333 C C . ARG B 1 80 ? -11.875 24.922 8.555 1 94.69 80 ARG B C 1
ATOM 2335 O O . ARG B 1 80 ? -10.812 25.531 8.414 1 94.69 80 ARG B O 1
ATOM 2342 N N . GLU B 1 81 ? -13.039 25.422 8.109 1 94.38 81 GLU B N 1
ATOM 2343 C CA . GLU B 1 81 ? -13.133 26.719 7.441 1 94.38 81 GLU B CA 1
ATOM 2344 C C . GLU B 1 81 ? -12.078 26.844 6.344 1 94.38 81 GLU B C 1
ATOM 2346 O O . GLU B 1 81 ? -11.32 27.828 6.312 1 94.38 81 GLU B O 1
ATOM 2351 N N . ASN B 1 82 ? -11.875 25.859 5.566 1 96.38 82 ASN B N 1
ATOM 2352 C CA . ASN B 1 82 ? -11 25.812 4.398 1 96.38 82 ASN B CA 1
ATOM 2353 C C . ASN B 1 82 ? -9.531 25.828 4.797 1 96.38 82 ASN B C 1
ATOM 2355 O O . ASN B 1 82 ? -8.672 26.234 4.012 1 96.38 82 ASN B O 1
ATOM 2359 N N . GLN B 1 83 ? -9.289 25.484 6.004 1 98 83 GLN B N 1
ATOM 2360 C CA . GLN B 1 83 ? -7.926 25.312 6.488 1 98 83 GLN B CA 1
ATOM 2361 C C . GLN B 1 83 ? -7.668 23.859 6.875 1 98 83 GLN B C 1
ATOM 2363 O O . GLN B 1 83 ? -8.555 23.172 7.395 1 98 83 GLN B O 1
ATOM 2368 N N . ILE B 1 84 ? -6.48 23.391 6.676 1 98.38 84 ILE B N 1
ATOM 2369 C CA . ILE B 1 84 ? -6.172 22 6.93 1 98.38 84 ILE B CA 1
ATOM 2370 C C . ILE B 1 84 ? -5.363 21.875 8.219 1 98.38 84 ILE B C 1
ATOM 2372 O O . ILE B 1 84 ? -4.488 22.688 8.492 1 98.38 84 ILE B O 1
ATOM 2376 N N . LEU B 1 85 ? -5.66 20.875 9.039 1 97.44 85 LEU B N 1
ATOM 2377 C CA . LEU B 1 85 ? -4.949 20.578 10.281 1 97.44 85 LEU B CA 1
ATOM 2378 C C . LEU B 1 85 ? -3.562 20.016 10 1 97.44 85 LEU B C 1
ATOM 2380 O O . LEU B 1 85 ? -3.432 19.031 9.266 1 97.44 85 LEU B O 1
ATOM 2384 N N . LEU B 1 86 ? -2.557 20.609 10.438 1 97.94 86 LEU B N 1
ATOM 2385 C CA . LEU B 1 86 ? -1.197 20.078 10.422 1 97.94 86 LEU B CA 1
ATOM 2386 C C . LEU B 1 86 ? -0.628 20 11.836 1 97.94 86 LEU B C 1
ATOM 2388 O O . LEU B 1 86 ? -1.109 20.688 12.742 1 97.94 86 LEU B O 1
ATOM 2392 N N . VAL B 1 87 ? 0.31 19.125 12.039 1 94.38 87 VAL B N 1
ATOM 2393 C CA . VAL B 1 87 ? 0.978 18.938 13.328 1 94.38 87 VAL B CA 1
ATOM 2394 C C . VAL B 1 87 ? 2.482 19.141 13.164 1 94.38 87 VAL B C 1
ATOM 2396 O O . VAL B 1 87 ? 3.047 18.812 12.109 1 94.38 87 VAL B O 1
ATOM 2399 N N . ARG B 1 88 ? 3.109 19.625 14.125 1 93.19 88 ARG B N 1
ATOM 2400 C CA . ARG B 1 88 ? 4.523 19.969 14.078 1 93.19 88 ARG B CA 1
ATOM 2401 C C . ARG B 1 88 ? 5.379 18.891 14.734 1 93.19 88 ARG B C 1
ATOM 2403 O O . ARG B 1 88 ? 5.074 18.438 15.844 1 93.19 88 ARG B O 1
ATOM 2410 N N . GLU B 1 89 ? 6.367 18.484 13.992 1 81.94 89 GLU B N 1
ATOM 2411 C CA . GLU B 1 89 ? 7.293 17.516 14.57 1 81.94 89 GLU B CA 1
ATOM 2412 C C . GLU B 1 89 ? 8.234 18.188 15.57 1 81.94 89 GLU B C 1
ATOM 2414 O O . GLU B 1 89 ? 8.781 19.25 15.297 1 81.94 89 GLU B O 1
ATOM 2419 N N . LYS B 1 90 ? 8.492 17.562 16.688 1 73.56 90 LYS B N 1
ATOM 2420 C CA . LYS B 1 90 ? 9.305 18.125 17.766 1 73.56 90 LYS B CA 1
ATOM 2421 C C . LYS B 1 90 ? 10.773 18.203 17.359 1 73.56 90 LYS B C 1
ATOM 2423 O O . LYS B 1 90 ? 11.469 19.172 17.703 1 73.56 90 LYS B O 1
ATOM 2428 N N . HIS B 1 91 ? 11.203 17.281 16.578 1 72.38 91 HIS B N 1
ATOM 2429 C CA . HIS B 1 91 ? 12.625 17.141 16.297 1 72.38 91 HIS B CA 1
ATOM 2430 C C . HIS B 1 91 ? 13.086 18.172 15.266 1 72.38 91 HIS B C 1
ATOM 2432 O O . HIS B 1 91 ? 14.148 18.781 15.422 1 72.38 91 HIS B O 1
ATOM 2438 N N . ASP B 1 92 ? 12.32 18.438 14.203 1 79.81 92 ASP B N 1
ATOM 2439 C CA . ASP B 1 92 ? 12.797 19.312 13.133 1 79.81 92 ASP B CA 1
ATOM 2440 C C . ASP B 1 92 ? 11.859 20.484 12.93 1 79.81 92 ASP B C 1
ATOM 2442 O O . ASP B 1 92 ? 12.094 21.344 12.07 1 79.81 92 ASP B O 1
ATOM 2446 N N . GLU B 1 93 ? 10.812 20.578 13.664 1 89.31 93 GLU B N 1
ATOM 2447 C CA . GLU B 1 93 ? 9.852 21.672 13.688 1 89.31 93 GLU B CA 1
ATOM 2448 C C . GLU B 1 93 ? 9.109 21.797 12.359 1 89.31 93 GLU B C 1
ATOM 2450 O O . GLU B 1 93 ? 8.531 22.844 12.062 1 89.31 93 GLU B O 1
ATOM 2455 N N . LEU B 1 94 ? 9.266 20.812 11.531 1 94.5 94 LEU B N 1
ATOM 2456 C CA . LEU B 1 94 ? 8.523 20.781 10.266 1 94.5 94 LEU B CA 1
ATOM 2457 C C . LEU B 1 94 ? 7.105 20.281 10.484 1 94.5 94 LEU B C 1
ATOM 2459 O O . LEU B 1 94 ? 6.82 19.625 11.492 1 94.5 94 LEU B O 1
ATOM 2463 N N . TRP B 1 95 ? 6.266 20.656 9.523 1 96.56 95 TRP B N 1
ATOM 2464 C CA . TRP B 1 95 ? 4.844 20.359 9.688 1 96.56 95 TRP B CA 1
ATOM 2465 C C . TRP B 1 95 ? 4.402 19.266 8.727 1 96.56 95 TRP B C 1
ATOM 2467 O O . TRP B 1 95 ? 4.938 19.141 7.621 1 96.56 95 TRP B O 1
ATOM 2477 N N . SER B 1 96 ? 3.42 18.438 9.133 1 97.19 96 SER B N 1
ATOM 2478 C CA . SER B 1 96 ? 2.84 17.391 8.305 1 97.19 96 SER B CA 1
ATOM 2479 C C . SER B 1 96 ? 1.392 17.109 8.695 1 97.19 96 SER B C 1
ATOM 2481 O O . SER B 1 96 ? 0.923 17.578 9.734 1 97.19 96 SER B O 1
ATOM 2483 N N . LEU B 1 97 ? 0.684 16.469 7.82 1 98.19 97 LEU B N 1
ATOM 2484 C CA . LEU B 1 97 ? -0.608 15.914 8.211 1 98.19 97 LEU B CA 1
ATOM 2485 C C . LEU B 1 97 ? -0.461 14.992 9.414 1 98.19 97 LEU B C 1
ATOM 2487 O O . LEU B 1 97 ? 0.538 14.281 9.539 1 98.19 97 LEU B O 1
ATOM 2491 N N . PRO B 1 98 ? -1.438 15.023 10.344 1 96.38 98 PRO B N 1
ATOM 2492 C CA . PRO B 1 98 ? -1.408 13.969 11.359 1 96.38 98 PRO B CA 1
ATOM 2493 C C . PRO B 1 98 ? -1.433 12.57 10.75 1 96.38 98 PRO B C 1
ATOM 2495 O O . PRO B 1 98 ? -2.107 12.336 9.742 1 96.38 98 PRO B O 1
ATOM 2498 N N . GLY B 1 99 ? -0.708 11.641 11.234 1 95.12 99 GLY B N 1
ATOM 2499 C CA . GLY B 1 99 ? -0.617 10.289 10.695 1 95.12 99 GLY B CA 1
ATOM 2500 C C . GLY B 1 99 ? 0.638 9.555 11.133 1 95.12 99 GLY B C 1
ATOM 2501 O O . GLY B 1 99 ? 1.334 10 12.047 1 95.12 99 GLY B O 1
ATOM 2502 N N . GLY B 1 100 ? 0.897 8.438 10.547 1 90.88 100 GLY B N 1
ATOM 2503 C CA . GLY B 1 100 ? 2.033 7.582 10.859 1 90.88 100 GLY B CA 1
ATOM 2504 C C . GLY B 1 100 ? 1.869 6.16 10.359 1 90.88 100 GLY B C 1
ATOM 2505 O O . GLY B 1 100 ? 1 5.883 9.531 1 90.88 100 GLY B O 1
ATOM 2506 N N . PHE B 1 101 ? 2.74 5.32 10.844 1 88.12 101 PHE B N 1
ATOM 2507 C CA . PHE B 1 101 ? 2.674 3.904 10.5 1 88.12 101 PHE B CA 1
ATOM 2508 C C . PHE B 1 101 ? 1.358 3.295 10.969 1 88.12 101 PHE B C 1
ATOM 2510 O O . PHE B 1 101 ? 0.885 3.6 12.07 1 88.12 101 PHE B O 1
ATOM 2517 N N . CYS B 1 102 ? 0.825 2.461 10.109 1 91.19 102 CYS B N 1
ATOM 2518 C CA . CYS B 1 102 ? -0.348 1.713 10.547 1 91.19 102 CYS B CA 1
ATOM 2519 C C . CYS B 1 102 ? 0.043 0.601 11.516 1 91.19 102 CYS B C 1
ATOM 2521 O O . CYS B 1 102 ? 0.866 -0.254 11.18 1 91.19 102 CYS B O 1
ATOM 2523 N N . GLU B 1 103 ? -0.59 0.656 12.641 1 81.12 103 GLU B N 1
ATOM 2524 C CA . GLU B 1 103 ? -0.368 -0.375 13.648 1 81.12 103 GLU B CA 1
ATOM 2525 C C . GLU B 1 103 ? -1.062 -1.679 13.273 1 81.12 103 GLU B C 1
ATOM 2527 O O . GLU B 1 103 ? -2.207 -1.668 12.812 1 81.12 103 GLU B O 1
ATOM 2532 N N . ILE B 1 104 ? -0.32 -2.744 13.516 1 76.06 104 ILE B N 1
ATOM 2533 C CA . ILE B 1 104 ? -0.939 -4.051 13.32 1 76.06 104 ILE B CA 1
ATOM 2534 C C . ILE B 1 104 ? -2.111 -4.215 14.289 1 76.06 104 ILE B C 1
ATOM 2536 O O . ILE B 1 104 ? -2.012 -3.855 15.461 1 76.06 104 ILE B O 1
ATOM 2540 N N . GLY B 1 105 ? -3.258 -4.699 13.766 1 83.19 105 GLY B N 1
ATOM 2541 C CA . GLY B 1 105 ? -4.434 -4.879 14.602 1 83.19 105 GLY B CA 1
ATOM 2542 C C . GLY B 1 105 ? -5.469 -3.787 14.414 1 83.19 105 GLY B C 1
ATOM 2543 O O . GLY B 1 105 ? -6.621 -3.934 14.836 1 83.19 105 GLY B O 1
ATOM 2544 N N . LEU B 1 106 ? -5.074 -2.691 13.773 1 89.88 106 LEU B N 1
ATOM 2545 C CA . LEU B 1 106 ? -5.996 -1.595 13.5 1 89.88 106 LEU B CA 1
ATOM 2546 C C . LEU B 1 106 ? -6.184 -1.396 12 1 89.88 106 LEU B C 1
ATOM 2548 O O . LEU B 1 106 ? -5.227 -1.517 11.234 1 89.88 106 LEU B O 1
ATOM 2552 N N . SER B 1 107 ? -7.398 -1.098 11.609 1 94.75 107 SER B N 1
ATOM 2553 C CA . SER B 1 107 ? -7.68 -0.744 10.219 1 94.75 107 SER B CA 1
ATOM 2554 C C . SER B 1 107 ? -7.117 0.632 9.875 1 94.75 107 SER B C 1
ATOM 2556 O O . SER B 1 107 ? -6.738 1.394 10.766 1 94.75 107 SER B O 1
ATOM 2558 N N . PRO B 1 108 ? -7.027 0.952 8.57 1 97.19 108 PRO B N 1
ATOM 2559 C CA . PRO B 1 108 ? -6.582 2.297 8.195 1 97.19 108 PRO B CA 1
ATOM 2560 C C . PRO B 1 108 ? -7.414 3.396 8.859 1 97.19 108 PRO B C 1
ATOM 2562 O O . PRO B 1 108 ? -6.855 4.375 9.367 1 97.19 108 PRO B O 1
ATOM 2565 N N . ALA B 1 109 ? -8.742 3.195 8.93 1 98.44 109 ALA B N 1
ATOM 2566 C CA . ALA B 1 109 ? -9.633 4.184 9.531 1 98.44 109 ALA B CA 1
ATOM 2567 C C . ALA B 1 109 ? -9.352 4.332 11.023 1 98.44 109 ALA B C 1
ATOM 2569 O O . ALA B 1 109 ? -9.289 5.453 11.539 1 98.44 109 ALA B O 1
ATOM 2570 N N . GLU B 1 110 ? -9.188 3.23 11.68 1 94.75 110 GLU B N 1
ATOM 2571 C CA . GLU B 1 110 ? -8.898 3.264 13.109 1 94.75 110 GLU B CA 1
ATOM 2572 C C . GLU B 1 110 ? -7.547 3.914 13.383 1 94.75 110 GLU B C 1
ATOM 2574 O O . GLU B 1 110 ? -7.398 4.676 14.344 1 94.75 110 GLU B O 1
ATOM 2579 N N . ASN B 1 111 ? -6.547 3.582 12.555 1 94.31 111 ASN B N 1
ATOM 2580 C CA . ASN B 1 111 ? -5.207 4.141 12.719 1 94.31 111 ASN B CA 1
ATOM 2581 C C . ASN B 1 111 ? -5.215 5.66 12.586 1 94.31 111 ASN B C 1
ATOM 2583 O O . ASN B 1 111 ? -4.59 6.359 13.383 1 94.31 111 ASN B O 1
ATOM 2587 N N . VAL B 1 112 ? -5.922 6.184 11.555 1 97.56 112 VAL B N 1
ATOM 2588 C CA . VAL B 1 112 ? -5.859 7.617 11.297 1 97.56 112 VAL B CA 1
ATOM 2589 C C . VAL B 1 112 ? -6.547 8.375 12.43 1 97.56 112 VAL B C 1
ATOM 2591 O O . VAL B 1 112 ? -6.082 9.445 12.844 1 97.56 112 VAL B O 1
ATOM 2594 N N . VAL B 1 113 ? -7.645 7.84 12.938 1 95.81 113 VAL B N 1
ATOM 2595 C CA . VAL B 1 113 ? -8.352 8.461 14.055 1 95.81 113 VAL B CA 1
ATOM 2596 C C . VAL B 1 113 ? -7.445 8.477 15.289 1 95.81 113 VAL B C 1
ATOM 2598 O O . VAL B 1 113 ? -7.34 9.5 15.969 1 95.81 113 VAL B O 1
ATOM 2601 N N . LYS B 1 114 ? -6.801 7.391 15.555 1 89.75 114 LYS B N 1
ATOM 2602 C CA . LYS B 1 114 ? -5.871 7.277 16.672 1 89.75 114 LYS B CA 1
ATOM 2603 C C . LYS B 1 114 ? -4.75 8.305 16.562 1 89.75 114 LYS B C 1
ATOM 2605 O O . LYS B 1 114 ? -4.453 9.016 17.531 1 89.75 114 LYS B O 1
ATOM 2610 N N . GLU B 1 115 ? -4.09 8.391 15.375 1 91.81 115 GLU B N 1
ATOM 2611 C CA . GLU B 1 115 ? -2.959 9.281 15.156 1 91.81 115 GLU B CA 1
ATOM 2612 C C . GLU B 1 115 ? -3.373 10.742 15.305 1 91.81 115 GLU B C 1
ATOM 2614 O O . GLU B 1 115 ? -2.643 11.547 15.898 1 91.81 115 GLU B O 1
ATOM 2619 N N . ILE B 1 116 ? -4.535 11.125 14.773 1 94.56 116 ILE B N 1
ATOM 2620 C CA . ILE B 1 116 ? -5.016 12.5 14.875 1 94.56 116 ILE B CA 1
ATOM 2621 C C . ILE B 1 116 ? -5.227 12.867 16.344 1 94.56 116 ILE B C 1
ATOM 2623 O O . ILE B 1 116 ? -4.809 13.938 16.797 1 94.56 116 ILE B O 1
ATOM 2627 N N . LYS B 1 117 ? -5.836 11.945 17.062 1 90.88 117 LYS B N 1
ATOM 2628 C CA . LYS B 1 117 ? -6.062 12.18 18.484 1 90.88 117 LYS B CA 1
ATOM 2629 C C . LYS B 1 117 ? -4.738 12.344 19.234 1 90.88 117 LYS B C 1
ATOM 2631 O O . LYS B 1 117 ? -4.559 13.305 19.984 1 90.88 117 LYS B O 1
ATOM 2636 N N . GLU B 1 118 ? -3.814 11.453 19.031 1 84.94 118 GLU B N 1
ATOM 2637 C CA . GLU B 1 118 ? -2.539 11.445 19.734 1 84.94 118 GLU B CA 1
ATOM 2638 C C . GLU B 1 118 ? -1.711 12.68 19.391 1 84.94 118 GLU B C 1
ATOM 2640 O O . GLU B 1 118 ? -1.084 13.281 20.266 1 84.94 118 GLU B O 1
ATOM 2645 N N . GLU B 1 119 ? -1.742 13.094 18.125 1 88.56 119 GLU B N 1
ATOM 2646 C CA . GLU B 1 119 ? -0.821 14.133 17.672 1 88.56 119 GLU B CA 1
ATOM 2647 C C . GLU B 1 119 ? -1.452 15.523 17.781 1 88.56 119 GLU B C 1
ATOM 2649 O O . GLU B 1 119 ? -0.745 16.531 17.875 1 88.56 119 GLU B O 1
ATOM 2654 N N . SER B 1 120 ? -2.799 15.672 17.766 1 90.88 120 SER B N 1
ATOM 2655 C CA . SER B 1 120 ? -3.436 16.984 17.719 1 90.88 120 SER B CA 1
ATOM 2656 C C . SER B 1 120 ? -4.434 17.156 18.844 1 90.88 120 SER B C 1
ATOM 2658 O O . SER B 1 120 ? -4.852 18.281 19.156 1 90.88 120 SER B O 1
ATOM 2660 N N . GLY B 1 121 ? -4.855 16 19.438 1 86.44 121 GLY B N 1
ATOM 2661 C CA . GLY B 1 121 ? -5.832 16.047 20.516 1 86.44 121 GLY B CA 1
ATOM 2662 C C . GLY B 1 121 ? -7.266 16.062 20.016 1 86.44 121 GLY B C 1
ATOM 2663 O O . GLY B 1 121 ? -8.203 15.945 20.812 1 86.44 121 GLY B O 1
ATOM 2664 N N . TYR B 1 122 ? -7.531 16.125 18.734 1 91.5 122 TYR B N 1
ATOM 2665 C CA . TYR B 1 122 ? -8.891 16.219 18.203 1 91.5 122 TYR B CA 1
ATOM 2666 C C . TYR B 1 122 ? -9.508 14.836 18.047 1 91.5 122 TYR B C 1
ATOM 2668 O O . TYR B 1 122 ? -8.828 13.891 17.625 1 91.5 122 TYR B O 1
ATOM 2676 N N . ASP B 1 123 ? -10.727 14.734 18.5 1 91.44 123 ASP B N 1
ATOM 2677 C CA . ASP B 1 123 ? -11.523 13.555 18.156 1 91.44 123 ASP B CA 1
ATOM 2678 C C . ASP B 1 123 ? -12.141 13.695 16.766 1 91.44 123 ASP B C 1
ATOM 2680 O O . ASP B 1 123 ? -12.734 14.727 16.438 1 91.44 123 ASP B O 1
ATOM 2684 N N . THR B 1 124 ? -11.945 12.68 15.969 1 96.5 124 THR B N 1
ATOM 2685 C CA . THR B 1 124 ? -12.422 12.773 14.594 1 96.5 124 THR B CA 1
ATOM 2686 C C . THR B 1 124 ? -13.109 11.477 14.172 1 96.5 124 THR B C 1
ATOM 2688 O O . THR B 1 124 ? -13.031 10.469 14.875 1 96.5 124 THR B O 1
ATOM 2691 N N . GLU B 1 125 ? -13.898 11.531 13.141 1 97.38 125 GLU B N 1
ATOM 2692 C CA . GLU B 1 125 ? -14.484 10.383 12.461 1 97.38 125 GLU B CA 1
ATOM 2693 C C . GLU B 1 125 ? -14.062 10.344 10.992 1 97.38 125 GLU B C 1
ATOM 2695 O O . GLU B 1 125 ? -14.133 11.352 10.289 1 97.38 125 GLU B O 1
ATOM 2700 N N . PRO B 1 126 ? -13.547 9.203 10.578 1 97.88 126 PRO B N 1
ATOM 2701 C CA . PRO B 1 126 ? -13.18 9.07 9.164 1 97.88 126 PRO B CA 1
ATOM 2702 C C . PRO B 1 126 ? -14.391 9.07 8.234 1 97.88 126 PRO B C 1
ATOM 2704 O O . PRO B 1 126 ? -15.422 8.477 8.562 1 97.88 126 PRO B O 1
ATOM 2707 N N . SER B 1 127 ? -14.297 9.727 7.082 1 97.56 127 SER B N 1
ATOM 2708 C CA . SER B 1 127 ? -15.484 9.875 6.246 1 97.56 127 SER B CA 1
ATOM 2709 C C . SER B 1 127 ? -15.227 9.383 4.828 1 97.56 127 SER B C 1
ATOM 2711 O O . SER B 1 127 ? -16.141 8.93 4.145 1 97.56 127 SER B O 1
ATOM 2713 N N . ARG B 1 128 ? -14 9.5 4.367 1 98.12 128 ARG B N 1
ATOM 2714 C CA . ARG B 1 128 ? -13.758 9.211 2.959 1 98.12 128 ARG B CA 1
ATOM 2715 C C . ARG B 1 128 ? -12.297 8.867 2.715 1 98.12 128 ARG B C 1
ATOM 2717 O O . ARG B 1 128 ? -11.398 9.523 3.238 1 98.12 128 ARG B O 1
ATOM 2724 N N . LEU B 1 129 ? -12.078 7.746 1.945 1 98.75 129 LEU B N 1
ATOM 2725 C CA . LEU B 1 129 ? -10.742 7.473 1.427 1 98.75 129 LEU B CA 1
ATOM 2726 C C . LEU B 1 129 ? -10.422 8.383 0.246 1 98.75 129 LEU B C 1
ATOM 2728 O O . LEU B 1 129 ? -11.109 8.344 -0.776 1 98.75 129 LEU B O 1
ATOM 2732 N N . LEU B 1 130 ? -9.383 9.156 0.357 1 98.75 130 LEU B N 1
ATOM 2733 C CA . LEU B 1 130 ? -9.094 10.164 -0.655 1 98.75 130 LEU B CA 1
ATOM 2734 C C . LEU B 1 130 ? -8.062 9.648 -1.657 1 98.75 130 LEU B C 1
ATOM 2736 O O . LEU B 1 130 ? -8.18 9.891 -2.859 1 98.75 130 LEU B O 1
ATOM 2740 N N . ALA B 1 131 ? -7.082 8.906 -1.113 1 98.81 131 ALA B N 1
ATOM 2741 C CA . ALA B 1 131 ? -6.004 8.484 -2.008 1 98.81 131 ALA B CA 1
ATOM 2742 C C . ALA B 1 131 ? -5.184 7.363 -1.385 1 98.81 131 ALA B C 1
ATOM 2744 O O . ALA B 1 131 ? -5.074 7.27 -0.16 1 98.81 131 ALA B O 1
ATOM 2745 N N . VAL B 1 132 ? -4.664 6.496 -2.137 1 98.81 132 VAL B N 1
ATOM 2746 C CA . VAL B 1 132 ? -3.576 5.57 -1.833 1 98.81 132 VAL B CA 1
ATOM 2747 C C . VAL B 1 132 ? -2.4 5.828 -2.773 1 98.81 132 VAL B C 1
ATOM 2749 O O . VAL B 1 132 ? -2.475 5.523 -3.967 1 98.81 132 VAL B O 1
ATOM 2752 N N . LEU B 1 133 ? -1.302 6.375 -2.182 1 98.5 133 LEU B N 1
ATOM 2753 C CA . LEU B 1 133 ? -0.196 6.824 -3.023 1 98.5 133 LEU B CA 1
ATOM 2754 C C . LEU B 1 133 ? 1.091 6.086 -2.664 1 98.5 133 LEU B C 1
ATOM 2756 O O . LEU B 1 133 ? 1.349 5.812 -1.49 1 98.5 133 LEU B O 1
ATOM 2760 N N . ASP B 1 134 ? 1.864 5.828 -3.652 1 96.88 134 ASP B N 1
ATOM 2761 C CA . ASP B 1 134 ? 3.184 5.211 -3.562 1 96.88 134 ASP B CA 1
ATOM 2762 C C . ASP B 1 134 ? 4.266 6.262 -3.316 1 96.88 134 ASP B C 1
ATOM 2764 O O . ASP B 1 134 ? 4.461 7.164 -4.133 1 96.88 134 ASP B O 1
ATOM 2768 N N . SER B 1 135 ? 4.988 6.098 -2.221 1 93.31 135 SER B N 1
ATOM 2769 C CA . SER B 1 135 ? 6.004 7.078 -1.855 1 93.31 135 SER B CA 1
ATOM 2770 C C . SER B 1 135 ? 7.059 7.215 -2.947 1 93.31 135 SER B C 1
ATOM 2772 O O . SER B 1 135 ? 7.703 8.258 -3.066 1 93.31 135 SER B O 1
ATOM 2774 N N . HIS B 1 136 ? 7.223 6.199 -3.795 1 90.81 136 HIS B N 1
ATOM 2775 C CA . HIS B 1 136 ? 8.25 6.203 -4.828 1 90.81 136 HIS B CA 1
ATOM 2776 C C . HIS B 1 136 ? 7.766 6.918 -6.086 1 90.81 136 HIS B C 1
ATOM 2778 O O . HIS B 1 136 ? 8.547 7.164 -7.004 1 90.81 136 HIS B O 1
ATOM 2784 N N . LYS B 1 137 ? 6.488 7.242 -6.117 1 93.38 137 LYS B N 1
ATOM 2785 C CA . LYS B 1 137 ? 5.91 7.867 -7.301 1 93.38 137 LYS B CA 1
ATOM 2786 C C . LYS B 1 137 ? 5.727 9.367 -7.098 1 93.38 137 LYS B C 1
ATOM 2788 O O . LYS B 1 137 ? 5.156 10.055 -7.949 1 93.38 137 LYS B O 1
ATOM 2793 N N . HIS B 1 138 ? 6.141 9.883 -6 1 93.5 138 HIS B N 1
ATOM 2794 C CA . HIS B 1 138 ? 5.992 11.297 -5.656 1 93.5 138 HIS B CA 1
ATOM 2795 C C . HIS B 1 138 ? 7.316 11.898 -5.203 1 93.5 138 HIS B C 1
ATOM 2797 O O . HIS B 1 138 ? 8.312 11.18 -5.055 1 93.5 138 HIS B O 1
ATOM 2803 N N . SER B 1 139 ? 7.363 13.148 -5.004 1 92 139 SER B N 1
ATOM 2804 C CA . SER B 1 139 ? 8.609 13.875 -4.793 1 92 139 SER B CA 1
ATOM 2805 C C . SER B 1 139 ? 9.047 13.805 -3.334 1 92 139 SER B C 1
ATOM 2807 O O . SER B 1 139 ? 9.438 14.812 -2.746 1 92 139 SER B O 1
ATOM 2809 N N . HIS B 1 140 ? 8.922 12.617 -2.787 1 89.31 140 HIS B N 1
ATOM 2810 C CA . HIS B 1 140 ? 9.508 12.398 -1.466 1 89.31 140 HIS B CA 1
ATOM 2811 C C . HIS B 1 140 ? 11.023 12.266 -1.544 1 89.31 140 HIS B C 1
ATOM 2813 O O . HIS B 1 140 ? 11.555 11.766 -2.535 1 89.31 140 HIS B O 1
ATOM 2819 N N . PRO B 1 141 ? 11.727 12.75 -0.51 1 82.62 141 PRO B N 1
ATOM 2820 C CA . PRO B 1 141 ? 13.156 12.43 -0.45 1 82.62 141 PRO B CA 1
ATOM 2821 C C . PRO B 1 141 ? 13.422 10.938 -0.213 1 82.62 141 PRO B C 1
ATOM 2823 O O . PRO B 1 141 ? 12.5 10.195 0.148 1 82.62 141 PRO B O 1
ATOM 2826 N N . PRO B 1 142 ? 14.539 10.484 -0.504 1 75.75 142 PRO B N 1
ATOM 2827 C CA . PRO B 1 142 ? 14.852 9.086 -0.224 1 75.75 142 PRO B CA 1
ATOM 2828 C C . PRO B 1 142 ? 14.555 8.688 1.222 1 75.75 142 PRO B C 1
ATOM 2830 O O . PRO B 1 142 ? 14.805 9.477 2.141 1 75.75 142 PRO B O 1
ATOM 2833 N N . GLN B 1 143 ? 13.93 7.559 1.363 1 76 143 GLN B N 1
ATOM 2834 C CA . GLN B 1 143 ? 13.547 7.047 2.676 1 76 143 GLN B CA 1
ATOM 2835 C C . GLN B 1 143 ? 13.945 5.578 2.83 1 76 143 GLN B C 1
ATOM 2837 O O . GLN B 1 143 ? 14.125 4.871 1.837 1 76 143 GLN B O 1
ATOM 2842 N N . PRO B 1 144 ? 14.125 5.168 4.016 1 66.62 144 PRO B N 1
ATOM 2843 C CA . PRO B 1 144 ? 14.609 3.807 4.25 1 66.62 144 PRO B CA 1
ATOM 2844 C C . PRO B 1 144 ? 13.609 2.74 3.818 1 66.62 144 PRO B C 1
ATOM 2846 O O . PRO B 1 144 ? 13.992 1.609 3.516 1 66.62 144 PRO B O 1
ATOM 2849 N N . TYR B 1 145 ? 12.359 3.1 3.793 1 75.38 145 TYR B N 1
ATOM 2850 C CA . TYR B 1 145 ? 11.328 2.123 3.445 1 75.38 145 TYR B CA 1
ATOM 2851 C C . TYR B 1 145 ? 10.445 2.643 2.32 1 75.38 145 TYR B C 1
ATOM 2853 O O . TYR B 1 145 ? 10.43 3.844 2.039 1 75.38 145 TYR B O 1
ATOM 2861 N N . HIS B 1 146 ? 9.914 1.717 1.653 1 85.88 146 HIS B N 1
ATOM 2862 C CA . HIS B 1 146 ? 8.867 1.975 0.676 1 85.88 146 HIS B CA 1
ATOM 2863 C C . HIS B 1 146 ? 7.496 2.045 1.345 1 85.88 146 HIS B C 1
ATOM 2865 O O . HIS B 1 146 ? 7.109 1.13 2.074 1 85.88 146 HIS B O 1
ATOM 2871 N N . TYR B 1 147 ? 6.793 3.158 1.037 1 91.62 147 TYR B N 1
ATOM 2872 C CA . TYR B 1 147 ? 5.535 3.354 1.743 1 91.62 147 TYR B CA 1
ATOM 2873 C C . TYR B 1 147 ? 4.367 3.426 0.766 1 91.62 147 TYR B C 1
ATOM 2875 O O . TYR B 1 147 ? 4.48 4.031 -0.303 1 91.62 147 TYR B O 1
ATOM 2883 N N . TYR B 1 148 ? 3.287 2.762 1.157 1 96.81 148 TYR B N 1
ATOM 2884 C CA . TYR B 1 148 ? 1.975 3.154 0.655 1 96.81 148 TYR B CA 1
ATOM 2885 C C . TYR B 1 148 ? 1.287 4.113 1.619 1 96.81 148 TYR B C 1
ATOM 2887 O O . TYR B 1 148 ? 1.019 3.762 2.77 1 96.81 148 TYR B O 1
ATOM 2895 N N . LYS B 1 149 ? 1.065 5.324 1.132 1 98.31 149 LYS B N 1
ATOM 2896 C CA . LYS B 1 149 ? 0.429 6.344 1.961 1 98.31 149 LYS B CA 1
ATOM 2897 C C . LYS B 1 149 ? -1.077 6.387 1.719 1 98.31 149 LYS B C 1
ATOM 2899 O O . LYS B 1 149 ? -1.523 6.586 0.587 1 98.31 149 LYS B O 1
ATOM 2904 N N . ILE B 1 150 ? -1.842 6.156 2.768 1 98.75 150 ILE B N 1
ATOM 2905 C CA . ILE B 1 150 ? -3.299 6.133 2.727 1 98.75 150 ILE B CA 1
ATOM 2906 C C . ILE B 1 150 ? -3.852 7.434 3.309 1 98.75 150 ILE B C 1
ATOM 2908 O O . ILE B 1 150 ? -3.707 7.695 4.504 1 98.75 150 ILE B O 1
ATOM 2912 N N . PHE B 1 151 ? -4.48 8.289 2.471 1 98.88 151 PHE B N 1
ATOM 2913 C CA . PHE B 1 151 ? -5.031 9.578 2.877 1 98.88 151 PHE B CA 1
ATOM 2914 C C . PHE B 1 151 ? -6.531 9.469 3.133 1 98.88 151 PHE B C 1
ATOM 2916 O O . PHE B 1 151 ? -7.293 9.094 2.24 1 98.88 151 PHE B O 1
ATOM 2923 N N . ILE B 1 152 ? -6.965 9.82 4.305 1 98.88 152 ILE B N 1
ATOM 2924 C CA . ILE B 1 152 ? -8.367 9.688 4.684 1 98.88 152 ILE B CA 1
ATOM 2925 C C . ILE B 1 152 ? -8.891 11.023 5.184 1 98.88 152 ILE B C 1
ATOM 2927 O O . ILE B 1 152 ? -8.258 11.68 6.012 1 98.88 152 ILE B O 1
ATOM 2931 N N . ALA B 1 153 ? -10.023 11.453 4.656 1 98.75 153 ALA B N 1
ATOM 2932 C CA . ALA B 1 153 ? -10.719 12.625 5.18 1 98.75 153 ALA B CA 1
ATOM 2933 C C . ALA B 1 153 ? -11.406 12.305 6.508 1 98.75 153 ALA B C 1
ATOM 2935 O O . ALA B 1 153 ? -12.078 11.273 6.633 1 98.75 153 ALA B O 1
ATOM 2936 N N . CYS B 1 154 ? -11.195 13.156 7.418 1 98 154 CYS B N 1
ATOM 2937 C CA . CYS B 1 154 ? -11.836 13.039 8.727 1 98 154 CYS B CA 1
ATOM 2938 C C . CYS B 1 154 ? -12.531 14.336 9.109 1 98 154 CYS B C 1
ATOM 2940 O O . CYS B 1 154 ? -12.109 15.414 8.703 1 98 154 CYS B O 1
ATOM 2942 N N . SER B 1 155 ? -13.578 14.211 9.914 1 96.75 155 SER B N 1
ATOM 2943 C CA . SER B 1 155 ? -14.281 15.367 10.445 1 96.75 155 SER B CA 1
ATOM 2944 C C . SER B 1 155 ? -14.25 15.383 11.969 1 96.75 155 SER B C 1
ATOM 2946 O O . SER B 1 155 ? -14.344 14.336 12.609 1 96.75 155 SER B O 1
ATOM 2948 N N . MET B 1 156 ? -14.141 16.516 12.508 1 93.56 156 MET B N 1
ATOM 2949 C CA . MET B 1 156 ? -14.102 16.656 13.961 1 93.56 156 MET B CA 1
ATOM 2950 C C . MET B 1 156 ? -15.461 16.328 14.578 1 93.56 156 MET B C 1
ATOM 2952 O O . MET B 1 156 ? -16.5 16.719 14.039 1 93.56 156 MET B O 1
ATOM 2956 N N . THR B 1 157 ? -15.539 15.453 15.562 1 87.25 157 THR B N 1
ATOM 2957 C CA . THR B 1 157 ? -16.766 15.133 16.266 1 87.25 157 THR B CA 1
ATOM 2958 C C . THR B 1 157 ? -16.922 16 17.516 1 87.25 157 THR B C 1
ATOM 2960 O O . THR B 1 157 ? -15.938 16.531 18.031 1 87.25 157 THR B O 1
ATOM 2963 N N . ASP B 1 158 ? -18.188 16.594 17.875 1 64.12 158 ASP B N 1
ATOM 2964 C CA . ASP B 1 158 ? -18.547 17.578 18.891 1 64.12 158 ASP B CA 1
ATOM 2965 C C . ASP B 1 158 ? -17.828 17.281 20.203 1 64.12 158 ASP B C 1
ATOM 2967 O O . ASP B 1 158 ? -17.766 18.141 21.094 1 64.12 158 ASP B O 1
ATOM 2971 N N . GLY B 1 159 ? -17.922 15.984 20.625 1 48.34 159 GLY B N 1
ATOM 2972 C CA . GLY B 1 159 ? -17.594 16 22.031 1 48.34 159 GLY B CA 1
ATOM 2973 C C . GLY B 1 159 ? -16.438 16.922 22.359 1 48.34 159 GLY B C 1
ATOM 2974 O O . GLY B 1 159 ? -16.625 17.984 22.953 1 48.34 159 GLY B O 1
ATOM 2975 N N . GLN B 1 160 ? -15.32 16.281 22.781 1 44 160 GLN B N 1
ATOM 2976 C CA . GLN B 1 160 ? -14.391 16.906 23.719 1 44 160 GLN B CA 1
ATOM 2977 C C . GLN B 1 160 ? -13.617 18.047 23.047 1 44 160 GLN B C 1
ATOM 2979 O O . GLN B 1 160 ? -13.562 19.156 23.562 1 44 160 GLN B O 1
ATOM 2984 N N . GLY B 1 161 ? -12.391 17.625 22.5 1 43.22 161 GLY B N 1
ATOM 2985 C CA . GLY B 1 161 ? -11.094 18 23.047 1 43.22 161 GLY B CA 1
ATOM 2986 C C . GLY B 1 161 ? -10.617 19.359 22.562 1 43.22 161 GLY B C 1
ATOM 2987 O O . GLY B 1 161 ? -10.156 19.5 21.438 1 43.22 161 GLY B O 1
ATOM 2988 N N . GLU B 1 162 ? -11.648 20.25 22.484 1 42.22 162 GLU B N 1
ATOM 2989 C CA . GLU B 1 162 ? -10.984 21.547 22.547 1 42.22 162 GLU B CA 1
ATOM 2990 C C . GLU B 1 162 ? -9.648 21.453 23.297 1 42.22 162 GLU B C 1
ATOM 2992 O O . GLU B 1 162 ? -9.586 21.703 24.5 1 42.22 162 GLU B O 1
ATOM 2997 N N . THR B 1 163 ? -9.172 20.328 23.656 1 38.69 163 THR B N 1
ATOM 2998 C CA . THR B 1 163 ? -8.039 20.906 24.375 1 38.69 163 THR B CA 1
ATOM 2999 C C . THR B 1 163 ? -7.5 22.141 23.641 1 38.69 163 THR B C 1
ATOM 3001 O O . THR B 1 163 ? -7.211 22.062 22.438 1 38.69 163 THR B O 1
ATOM 3004 N N . GLY B 1 164 ? -8.227 23.328 23.875 1 40.25 164 GLY B N 1
ATOM 3005 C CA . GLY B 1 164 ? -7.652 24.656 23.75 1 40.25 164 GLY B CA 1
ATOM 3006 C C . GLY B 1 164 ? -6.207 24.641 23.281 1 40.25 164 GLY B C 1
ATOM 3007 O O . GLY B 1 164 ? -5.57 25.688 23.188 1 40.25 164 GLY B O 1
ATOM 3008 N N . ILE B 1 165 ? -5.488 23.594 23.719 1 38.09 165 ILE B N 1
ATOM 3009 C CA . ILE B 1 165 ? -4.062 23.906 23.703 1 38.09 165 ILE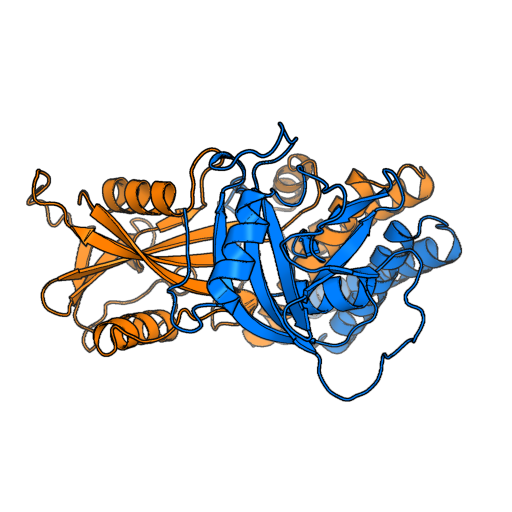 B CA 1
ATOM 3010 C C . ILE B 1 165 ? -3.547 23.875 22.266 1 38.09 165 ILE B C 1
ATOM 3012 O O . ILE B 1 165 ? -3.469 22.797 21.656 1 38.09 165 ILE B O 1
ATOM 3016 N N . GLU B 1 166 ? -4.281 24.625 21.25 1 44.12 166 GLU B N 1
ATOM 3017 C CA . GLU B 1 166 ? -3.266 24.922 20.25 1 44.12 166 GLU B CA 1
ATOM 3018 C C . GLU B 1 166 ? -1.865 24.625 20.766 1 44.12 166 GLU B C 1
ATOM 3020 O O . GLU B 1 166 ? -1.334 25.359 21.609 1 44.12 166 GLU B O 1
ATOM 3025 N N . THR B 1 167 ? -1.726 23.453 21.125 1 50.31 167 THR B N 1
ATOM 3026 C CA . THR B 1 167 ? -0.352 23.25 21.578 1 50.31 167 THR B CA 1
ATOM 3027 C C . THR B 1 167 ? 0.638 23.609 20.484 1 50.31 167 THR B C 1
ATOM 3029 O O . THR B 1 167 ? 0.268 23.688 19.312 1 50.31 167 THR B O 1
ATOM 3032 N N . ASN B 1 168 ? 1.632 24.266 20.766 1 63.16 168 ASN B N 1
ATOM 3033 C CA . ASN B 1 168 ? 2.775 24.641 19.953 1 63.16 168 ASN B CA 1
ATOM 3034 C C . ASN B 1 168 ? 3.131 23.547 18.938 1 63.16 168 ASN B C 1
ATOM 3036 O O . ASN B 1 168 ? 4.023 23.734 18.109 1 63.16 168 ASN B O 1
ATOM 3040 N N . HIS B 1 169 ? 1.914 22.484 18.844 1 83.94 169 HIS B N 1
ATOM 3041 C CA . HIS B 1 169 ? 2.387 21.391 18.016 1 83.94 169 HIS B CA 1
ATOM 3042 C C . HIS B 1 169 ? 1.34 20.984 16.984 1 83.94 169 HIS B C 1
ATOM 3044 O O . HIS B 1 169 ? 1.569 20.078 16.172 1 83.94 169 HIS B O 1
ATOM 3050 N N . ALA B 1 170 ? -0.016 21.688 16.938 1 93.12 170 ALA B N 1
ATOM 3051 C CA . ALA B 1 170 ? -1.055 21.453 15.938 1 93.12 170 ALA B CA 1
ATOM 3052 C C . ALA B 1 170 ? -1.78 22.734 15.57 1 93.12 170 ALA B C 1
ATOM 3054 O O . ALA B 1 170 ? -2.115 23.547 16.453 1 93.12 170 ALA B O 1
ATOM 3055 N N . ALA B 1 171 ? -2.025 23.016 14.297 1 94.81 171 ALA B N 1
ATOM 3056 C CA . ALA B 1 171 ? -2.688 24.234 13.844 1 94.81 171 ALA B CA 1
ATOM 3057 C C . ALA B 1 171 ? -3.332 24.031 12.477 1 94.81 171 ALA B C 1
ATOM 3059 O O . ALA B 1 171 ? -3.004 23.078 11.758 1 94.81 171 ALA B O 1
ATOM 3060 N N . PHE B 1 172 ? -4.309 24.859 12.18 1 96.88 172 PHE B N 1
ATOM 3061 C CA . PHE B 1 172 ? -4.969 24.859 10.883 1 96.88 172 PHE B CA 1
ATOM 3062 C C . PHE B 1 172 ? -4.336 25.891 9.961 1 96.88 172 PHE B C 1
ATOM 3064 O O . PHE B 1 172 ? -4.074 27.031 10.375 1 96.88 172 PHE B O 1
ATOM 3071 N N . PHE B 1 173 ? -4.023 25.516 8.711 1 97.69 173 PHE B N 1
ATOM 3072 C CA . PHE B 1 173 ? -3.365 26.391 7.754 1 97.69 173 PHE B CA 1
ATOM 3073 C C . PHE B 1 173 ? -4.164 26.469 6.457 1 97.69 173 PHE B C 1
ATOM 3075 O O . PHE B 1 173 ? -4.684 25.469 5.977 1 97.69 173 PHE B O 1
ATOM 3082 N N . PRO B 1 174 ? -4.266 27.672 5.906 1 97.88 174 PRO B N 1
ATOM 3083 C CA . PRO B 1 174 ? -4.832 27.797 4.562 1 97.88 174 PRO B CA 1
ATOM 3084 C C . PRO B 1 174 ? -3.871 27.328 3.473 1 97.88 174 PRO B C 1
ATOM 3086 O O . PRO B 1 174 ? -2.674 27.172 3.727 1 97.88 174 PRO B O 1
ATOM 3089 N N . GLU B 1 175 ? -4.387 27.016 2.348 1 97.75 175 GLU B N 1
ATOM 3090 C CA . GLU B 1 175 ? -3.602 26.469 1.248 1 97.75 175 GLU B CA 1
ATOM 3091 C C . GLU B 1 175 ? -2.479 27.422 0.843 1 97.75 175 GLU B C 1
ATOM 3093 O O . GLU B 1 175 ? -1.384 26.984 0.487 1 97.75 175 GLU B O 1
ATOM 3098 N N . ASP B 1 176 ? -2.713 28.703 0.868 1 97.12 176 ASP B N 1
ATOM 3099 C CA . ASP B 1 176 ? -1.776 29.688 0.329 1 97.12 176 ASP B CA 1
ATOM 3100 C C . ASP B 1 176 ? -0.783 30.141 1.396 1 97.12 176 ASP B C 1
ATOM 3102 O O . ASP B 1 176 ? 0.08 30.969 1.131 1 97.12 176 ASP B O 1
ATOM 3106 N N . ARG B 1 177 ? -0.819 29.688 2.629 1 97.19 177 ARG B N 1
ATOM 3107 C CA . ARG B 1 177 ? 0.095 30.031 3.711 1 97.19 177 ARG B CA 1
ATOM 3108 C C . ARG B 1 177 ? 0.497 28.797 4.508 1 97.19 177 ARG B C 1
ATOM 3110 O O . ARG B 1 177 ? 0.387 28.781 5.738 1 97.19 177 ARG B O 1
ATOM 3117 N N . LEU B 1 178 ? 0.923 27.812 3.812 1 97.5 178 LEU B N 1
ATOM 3118 C CA . LEU B 1 178 ? 1.364 26.594 4.465 1 97.5 178 LEU B CA 1
ATOM 3119 C C . LEU B 1 178 ? 2.705 26.797 5.16 1 97.5 178 LEU B C 1
ATOM 3121 O O . LEU B 1 178 ? 3.561 27.531 4.664 1 97.5 178 LEU B O 1
ATOM 3125 N N . PRO B 1 179 ? 2.902 26.188 6.262 1 96.94 179 PRO B N 1
ATOM 3126 C CA . PRO B 1 179 ? 4.195 26.25 6.949 1 96.94 179 PRO B CA 1
ATOM 3127 C C . PRO B 1 179 ? 5.258 25.375 6.289 1 96.94 179 PRO B C 1
ATOM 3129 O O . PRO B 1 179 ? 4.961 24.656 5.324 1 96.94 179 PRO B O 1
ATOM 3132 N N . PRO B 1 180 ? 6.504 25.531 6.734 1 97.06 180 PRO B N 1
ATOM 3133 C CA . PRO B 1 180 ? 7.496 24.578 6.215 1 97.06 180 PRO B CA 1
ATOM 3134 C C . PRO B 1 180 ? 7.102 23.125 6.453 1 97.06 180 PRO B C 1
ATOM 3136 O O . PRO B 1 180 ? 6.875 22.719 7.594 1 97.06 180 PRO B O 1
ATOM 3139 N N . LEU B 1 181 ? 7.043 22.328 5.391 1 97.31 181 LEU B N 1
ATOM 3140 C CA . LEU B 1 181 ? 6.531 20.969 5.449 1 97.31 181 LEU B CA 1
ATOM 3141 C C . LEU B 1 181 ? 7.672 19.969 5.598 1 97.31 181 LEU B C 1
ATOM 3143 O O . LEU B 1 181 ? 8.812 20.266 5.25 1 97.31 181 LEU B O 1
ATOM 3147 N N . SER B 1 182 ? 7.328 18.859 6.188 1 93.94 182 SER B N 1
ATOM 3148 C CA . SER B 1 182 ? 8.203 17.703 6.16 1 93.94 182 SER B CA 1
ATOM 3149 C C . SER B 1 182 ? 7.977 16.859 4.902 1 93.94 182 SER B C 1
ATOM 3151 O O . SER B 1 182 ? 7.027 16.078 4.828 1 93.94 182 SER B O 1
ATOM 3153 N N . PRO B 1 183 ? 8.852 16.953 3.936 1 93.44 183 PRO B N 1
ATOM 3154 C CA . PRO B 1 183 ? 8.625 16.266 2.666 1 93.44 183 PRO B CA 1
ATOM 3155 C C . PRO B 1 183 ? 8.695 14.75 2.801 1 93.44 183 PRO B C 1
ATOM 3157 O O . PRO B 1 183 ? 8.195 14.023 1.938 1 93.44 183 PRO B O 1
ATOM 3160 N N . LYS B 1 184 ? 9.305 14.234 3.84 1 87.44 184 LYS B N 1
ATOM 3161 C CA . LYS B 1 184 ? 9.312 12.797 4.105 1 87.44 184 LYS B CA 1
ATOM 3162 C C . LYS B 1 184 ? 7.91 12.289 4.426 1 87.44 184 LYS B C 1
ATOM 3164 O O . LYS B 1 184 ? 7.566 11.148 4.109 1 87.44 184 LYS B O 1
ATOM 3169 N N . ARG B 1 185 ? 7.156 13.18 4.984 1 91.75 185 ARG B N 1
ATOM 3170 C CA . ARG B 1 185 ? 5.828 12.789 5.457 1 91.75 185 ARG B CA 1
ATOM 3171 C C . ARG B 1 185 ? 4.75 13.203 4.461 1 91.75 185 ARG B C 1
ATOM 3173 O O . ARG B 1 185 ? 3.887 12.398 4.105 1 91.75 185 ARG B O 1
ATOM 3180 N N . ASN B 1 186 ? 4.789 14.383 3.98 1 95.06 186 ASN B N 1
ATOM 3181 C CA . ASN B 1 186 ? 3.865 14.883 2.967 1 95.06 186 ASN B CA 1
ATOM 3182 C C . ASN B 1 186 ? 4.551 15.859 2.018 1 95.06 186 ASN B C 1
ATOM 3184 O O . ASN B 1 186 ? 5.281 16.75 2.459 1 95.06 186 ASN B O 1
ATOM 3188 N N . THR B 1 187 ? 4.242 15.727 0.798 1 96.19 187 THR B N 1
ATOM 3189 C CA . THR B 1 187 ? 4.754 16.656 -0.207 1 96.19 187 THR B CA 1
ATOM 3190 C C . THR B 1 187 ? 3.775 17.797 -0.428 1 96.19 187 THR B C 1
ATOM 3192 O O . THR B 1 187 ? 2.586 17.672 -0.136 1 96.19 187 THR B O 1
ATOM 3195 N N . PRO B 1 188 ? 4.324 18.922 -0.928 1 96.38 188 PRO B N 1
ATOM 3196 C CA . PRO B 1 188 ? 3.42 20.031 -1.247 1 96.38 188 PRO B CA 1
ATOM 3197 C C . PRO B 1 188 ? 2.322 19.625 -2.23 1 96.38 188 PRO B C 1
ATOM 3199 O O . PRO B 1 188 ? 1.173 20.047 -2.086 1 96.38 188 PRO B O 1
ATOM 3202 N N . SER B 1 189 ? 2.656 18.828 -3.211 1 97.5 189 SER B N 1
ATOM 3203 C CA . SER B 1 189 ? 1.676 18.391 -4.195 1 97.5 189 SER B CA 1
ATOM 3204 C C . SER B 1 189 ? 0.565 17.578 -3.545 1 97.5 189 SER B C 1
ATOM 3206 O O . SER B 1 189 ? -0.589 17.625 -3.973 1 97.5 189 SER B O 1
ATOM 3208 N N . GLN B 1 190 ? 0.894 16.812 -2.578 1 98.06 190 GLN B N 1
ATOM 3209 C CA . GLN B 1 190 ? -0.111 16.031 -1.868 1 98.06 190 GLN B CA 1
ATOM 3210 C C . GLN B 1 190 ? -1.074 16.938 -1.103 1 98.06 190 GLN B C 1
ATOM 3212 O O . GLN B 1 190 ? -2.277 16.672 -1.058 1 98.06 190 GLN B O 1
ATOM 3217 N N . LEU B 1 191 ? -0.546 17.984 -0.464 1 98.38 191 LEU B N 1
ATOM 3218 C CA . LEU B 1 191 ? -1.432 18.938 0.208 1 98.38 191 LEU B CA 1
ATOM 3219 C C . LEU B 1 191 ? -2.338 19.641 -0.797 1 98.38 191 LEU B C 1
ATOM 3221 O O . LEU B 1 191 ? -3.531 19.828 -0.543 1 98.38 191 LEU B O 1
ATOM 3225 N N . SER B 1 192 ? -1.74 20.047 -1.897 1 98.12 192 SER B N 1
ATOM 3226 C CA . SER B 1 192 ? -2.551 20.641 -2.953 1 98.12 192 SER B CA 1
ATOM 3227 C C . SER B 1 192 ? -3.662 19.703 -3.4 1 98.12 192 SER B C 1
ATOM 3229 O O . SER B 1 192 ? -4.797 20.125 -3.611 1 98.12 192 SER B O 1
ATOM 3231 N N . MET B 1 193 ? -3.316 18.438 -3.541 1 98.38 193 MET B N 1
ATOM 3232 C CA . MET B 1 193 ? -4.293 17.422 -3.889 1 98.38 193 MET B CA 1
ATOM 3233 C C . MET B 1 193 ? -5.441 17.391 -2.883 1 98.38 193 MET B C 1
ATOM 3235 O O . MET B 1 193 ? -6.609 17.312 -3.268 1 98.38 193 MET B O 1
ATOM 3239 N N . LEU B 1 194 ? -5.152 17.484 -1.614 1 98.69 194 LEU B N 1
ATOM 3240 C CA . LEU B 1 194 ? -6.172 17.422 -0.575 1 98.69 194 LEU B CA 1
ATOM 3241 C C . LEU B 1 194 ? -7.086 18.641 -0.635 1 98.69 194 LEU B C 1
ATOM 3243 O O . LEU B 1 194 ? -8.297 18.516 -0.453 1 98.69 194 LEU B O 1
ATOM 3247 N N . PHE B 1 195 ? -6.516 19.828 -0.895 1 98.69 195 PHE B N 1
ATOM 3248 C CA . PHE B 1 195 ? -7.34 21.016 -1.051 1 98.69 195 PHE B CA 1
ATOM 3249 C C . PHE B 1 195 ? -8.234 20.906 -2.281 1 98.69 195 PHE B C 1
ATOM 3251 O O . PHE B 1 195 ? -9.359 21.406 -2.289 1 98.69 195 PHE B O 1
ATOM 3258 N N . ASP B 1 196 ? -7.711 20.297 -3.324 1 98.56 196 ASP B N 1
ATOM 3259 C CA . ASP B 1 196 ? -8.523 20.047 -4.512 1 98.56 196 ASP B CA 1
ATOM 3260 C C . ASP B 1 196 ? -9.742 19.203 -4.18 1 98.56 196 ASP B C 1
ATOM 3262 O O . 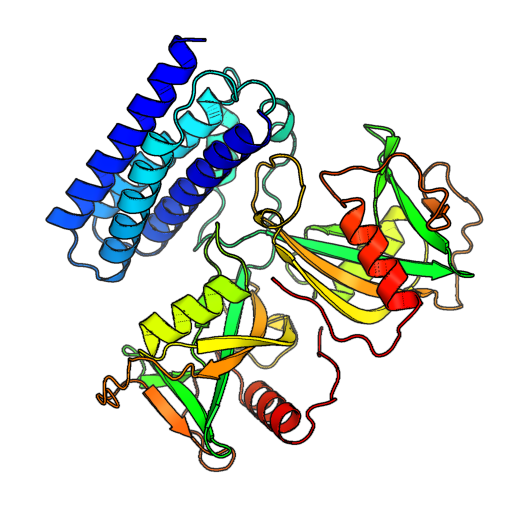ASP B 1 196 ? -10.836 19.438 -4.695 1 98.56 196 ASP B O 1
ATOM 3266 N N . PHE B 1 197 ? -9.547 18.156 -3.373 1 98.38 197 PHE B N 1
ATOM 3267 C CA . PHE B 1 197 ? -10.672 17.359 -2.926 1 98.38 197 PHE B CA 1
ATOM 3268 C C . PHE B 1 197 ? -11.688 18.203 -2.176 1 98.38 197 PHE B C 1
ATOM 3270 O O . PHE B 1 197 ? -12.891 17.969 -2.273 1 98.38 197 PHE B O 1
ATOM 3277 N N . LEU B 1 198 ? -11.172 19.141 -1.318 1 97.12 198 LEU B N 1
ATOM 3278 C CA . LEU B 1 198 ? -12.055 20.031 -0.588 1 97.12 198 LEU B CA 1
ATOM 3279 C C . LEU B 1 198 ? -12.922 20.844 -1.548 1 97.12 198 LEU B C 1
ATOM 3281 O O . LEU B 1 198 ? -14.125 21 -1.326 1 97.12 198 LEU B O 1
ATOM 3285 N N . ARG B 1 199 ? -12.305 21.312 -2.598 1 97.06 199 ARG B N 1
ATOM 3286 C CA . ARG B 1 199 ? -12.992 22.156 -3.574 1 97.06 199 ARG B CA 1
ATOM 3287 C C . ARG B 1 199 ? -13.93 21.328 -4.449 1 97.06 199 ARG B C 1
ATOM 3289 O O . ARG B 1 199 ? -14.906 21.844 -4.984 1 97.06 199 ARG B O 1
ATOM 3296 N N . HIS B 1 200 ? -13.648 20 -4.641 1 96.94 200 HIS B N 1
ATOM 3297 C CA . HIS B 1 200 ? -14.422 19.094 -5.477 1 96.94 200 HIS B CA 1
ATOM 3298 C C . HIS B 1 200 ? -14.844 17.844 -4.699 1 96.94 200 HIS B C 1
ATOM 3300 O O . HIS B 1 200 ? -14.273 16.766 -4.875 1 96.94 200 HIS B O 1
ATOM 3306 N N . PRO B 1 201 ? -15.891 17.875 -4.016 1 93.12 201 PRO B N 1
ATOM 3307 C CA . PRO B 1 201 ? -16.312 16.797 -3.111 1 93.12 201 PRO B CA 1
ATOM 3308 C C . PRO B 1 201 ? -16.641 15.508 -3.848 1 93.12 201 PRO B C 1
ATOM 3310 O O . PRO B 1 201 ? -16.703 14.438 -3.234 1 93.12 201 PRO B O 1
ATOM 3313 N N . ASP B 1 202 ? -16.875 15.578 -5.125 1 93.44 202 ASP B N 1
ATOM 3314 C CA . ASP B 1 202 ? -17.25 14.375 -5.875 1 93.44 202 ASP B CA 1
ATOM 3315 C C . ASP B 1 202 ? -16.047 13.781 -6.59 1 93.44 202 ASP B C 1
ATOM 3317 O O . ASP B 1 202 ? -16.172 12.789 -7.316 1 93.44 202 ASP B O 1
ATOM 3321 N N . LYS B 1 203 ? -14.93 14.414 -6.414 1 95.88 203 LYS B N 1
ATOM 3322 C CA . LYS B 1 203 ? -13.711 13.898 -7.035 1 95.88 203 LYS B CA 1
ATOM 3323 C C . LYS B 1 203 ? -13.445 12.453 -6.621 1 95.88 203 LYS B C 1
ATOM 3325 O O . LYS B 1 203 ? -13.609 12.102 -5.449 1 95.88 203 LYS B O 1
ATOM 3330 N N . LYS B 1 204 ? -13.078 11.602 -7.543 1 96 204 LYS B N 1
ATOM 3331 C CA . LYS B 1 204 ? -12.828 10.188 -7.285 1 96 204 LYS B CA 1
ATOM 3332 C C . LYS B 1 204 ? -11.516 9.984 -6.531 1 96 204 LYS B C 1
ATOM 3334 O O . LYS B 1 204 ? -10.586 10.781 -6.68 1 96 204 LYS B O 1
ATOM 3339 N N . THR B 1 205 ? -11.492 8.945 -5.754 1 98.44 205 THR B N 1
ATOM 3340 C CA . THR B 1 205 ? -10.289 8.555 -5.027 1 98.44 205 THR B CA 1
ATOM 3341 C C . THR B 1 205 ? -9.109 8.391 -5.98 1 98.44 205 THR B C 1
ATOM 3343 O O . THR B 1 205 ? -9.258 7.828 -7.066 1 98.44 205 THR B O 1
ATOM 3346 N N . ILE B 1 206 ? -7.973 8.891 -5.586 1 98.38 206 ILE B N 1
ATOM 3347 C CA . ILE B 1 206 ? -6.77 8.844 -6.41 1 98.38 206 ILE B CA 1
ATOM 3348 C C . ILE B 1 206 ? -5.883 7.688 -5.965 1 98.38 206 ILE B C 1
ATOM 3350 O O . ILE B 1 206 ? -5.789 7.395 -4.77 1 98.38 206 ILE B O 1
ATOM 3354 N N . PHE B 1 207 ? -5.207 7.043 -6.848 1 98.44 207 PHE B N 1
ATOM 3355 C CA . PHE B 1 207 ? -4.27 5.977 -6.512 1 98.44 207 PHE B CA 1
ATOM 3356 C C . PHE B 1 207 ? -3.166 5.875 -7.555 1 98.44 207 PHE B C 1
ATOM 3358 O O . PHE B 1 207 ? -3.324 6.348 -8.68 1 98.44 207 PHE B O 1
ATOM 3365 N N . ASP B 1 208 ? -2.018 5.344 -7.055 1 95.62 208 ASP B N 1
ATOM 3366 C CA . ASP B 1 208 ? -0.929 5.012 -7.969 1 95.62 208 ASP B CA 1
ATOM 3367 C C . ASP B 1 208 ? -0.946 3.527 -8.328 1 95.62 208 ASP B C 1
ATOM 3369 O O . ASP B 1 208 ? -1.451 2.705 -7.562 1 95.62 208 ASP B O 1
#

Secondary structure (DSSP, 8-state):
-HHHHHHHHHHHHHHHHHHHHHHHH---HHHHHHHHHHHHHHHHHHHH--TT--GGGHHHHTT------PEEEEEEEEEETTEEEEEE-TTT--EE-SEEEPPTTS-HHHHHHHHHHHHH---EEEEEEEEEEEGGGTTPPP-SS-EEEEEEEEEE-SSS-------TTEEEE-GGGPPPB-TTT--HHHHHHHHHHHH-TTPPPEE-/-HHHHHHHHHHHHHHHHHHHHHHHH---HHHHHHHHHHHHHHHHHHHHSSSS-HHHHHHHHHT--S---PEEEEEEEEEETTEEEEEE-TTT--EE-SEEEPPTTS-HHHHHHHHHHHHH---EEEEEEEEEEEGGGTTPPP-SS-EEEEEEEEEE-SSS-------TTEEEE-GGGPPPB-TTT--HHHHHHHHHHHH-TTPPPEE-

Nearest PDB structures (foldseek):
  6nci-assembly1_A  TM=9.187E-01  e=1.309E-23  Bacillus cereus ATCC 14579
  3q1p-assembly1_A  TM=9.016E-01  e=1.663E-23  Bacillus cereus ATCC 14579
  6nch-assembly1_B  TM=6.267E-01  e=8.578E-20  Bacillus cereus ATCC 14579
  6nci-assembly1_B  TM=6.281E-01  e=1.656E-19  Bacillus cereus ATCC 14579
  4hfq-assembly1_B  TM=6.244E-01  e=5.632E-18  Streptococcus pneumoniae TIGR4

Radius of gyration: 22.17 Å; Cα contacts (8 Å, |Δi|>4): 810; chains: 2; bounding box: 60×56×52 Å

Organism: Bacillus subtilis (strain 168) (NCBI:txid224308)

pLDDT: mean 80.61, std 19.73, range [33.12, 98.88]

InterPro domains:
  IPR000086 NUDIX hydrolase domain [PF00293] (74-185)
  IPR000086 NUDIX hydrolase domain [PS51462] (69-195)
  IPR015797 NUDIX hydrolase-like domain superfamily [SSF55811] (49-200)
  IPR059176 UDP-X diphosphatase-like, N-terminal oligomerisation domain [PF12535] (7-60)

Solvent-accessible surface area (backbone atoms only — not comparable to full-atom values): 22046 Å² total; per-residue (Å²): 110,66,64,63,48,50,48,48,50,53,50,24,49,51,44,29,53,50,15,51,52,37,52,75,67,51,83,48,69,66,55,31,51,44,20,52,51,36,37,51,48,21,52,48,50,55,68,60,72,62,87,85,27,67,83,80,58,52,75,54,53,78,74,56,68,72,72,72,35,33,38,36,29,29,31,32,47,36,69,56,96,78,13,39,43,32,27,42,40,87,88,78,64,27,29,27,57,30,42,46,73,28,48,53,90,50,33,65,41,55,36,26,38,50,30,29,29,74,60,56,45,40,49,52,42,73,76,43,64,45,32,42,38,34,48,87,79,47,88,42,59,94,62,97,66,55,36,38,39,38,34,31,34,31,45,78,55,81,73,75,47,60,62,73,57,68,40,102,32,34,50,69,33,40,84,91,61,60,70,66,58,31,39,82,78,38,37,73,67,57,53,51,50,52,51,48,42,69,78,34,79,81,61,73,56,44,70,62,91,70,66,59,34,34,47,53,54,48,48,32,47,32,43,30,35,46,16,40,31,36,55,58,66,51,82,48,68,68,57,31,53,48,20,51,49,37,35,50,49,22,40,43,53,52,15,64,55,25,78,85,55,46,71,59,55,53,54,54,52,71,64,62,83,44,70,55,36,32,38,35,30,29,31,32,46,36,70,56,95,80,14,39,44,30,25,42,41,86,88,78,64,27,28,29,56,30,42,45,74,29,46,68,95,49,34,63,42,56,35,25,38,50,31,29,28,74,58,56,46,40,49,51,44,72,77,42,65,47,31,42,39,33,47,86,79,48,88,41,61,74,60,82,66,54,36,39,36,36,34,32,33,30,42,77,54,81,76,74,48,62,60,74,55,66,40,101,31,33,51,70,33,41,85,92,60,60,71,67,59,29,41,83,77,38,37,72,67,57,53,52,50,52,52,48,42,70,78,35,79,81,61,73,54,43,68,61